Protein AF-A0AAU1HMH6-F1 (afdb_monomer_lite)

pLDDT: mean 83.82, std 12.4, range [31.94, 98.44]

Sequence (636 aa):
MGGTAGISDREFEVLKTDYEMAREDERTFATIQAAVAGIVVALLAALATVLTQTCQLNDRAKNCTEAPILFLASAPAIPFAALALLQLLGLVATVRSYYLRAVEAELRRAAAVPLRELTGAGISSPSYAALIAEASTMRRGRSRYRILSFLILFITLLVFSGLTAFVAVSLGGRTGVVMAVAYGWAFMLLVADVASATVGGRSTFLHLARQLAARQGTGLLGGSPPRGPRRRGLVSYLVLPRPEDWVKWLLVPLAFTIVVLARDLTPQWERLLLMVLLVEYLVYAARYQVNDIRGYAEDATHPEAAARMRLPHPADPAARRLVVVCSALVAALRLITALGIAAAAGVTRSLLAATAVIAVAGVLYEYLRAVEARPGGTQRAAAIGLWALVGTGYALRYAVGAHAAGLLVGDSLVWTGALYAYGLGTMFVLLTWVLEASAYCRAPHPLRWYASPALRAKPHLLLLLRYVRGVTLIPGPPPTGAPAGSCGEVPVLRGRCALGAPWNLAYWATVAAAAPLALRLAGLAPDSAAGTWVLAASAPAAALLPLAGGTTARTLLLAAGTVLPAFGVALSADPKAALFTALPFAVCGGLYTSFRQQSYRDLKHFLPDLAAAARQAAVRAFRVLVGRATWDDLTR

Radius of gyration: 30.96 Å; chains: 1; bounding box: 74×85×72 Å

Secondary structure (DSSP, 8-state):
-----PPPHHHHHHHHHHHHHHHHHHHHHHHHHHHHHHHHHHHHHHHHHHHHHBGGG-TT-SS-B---HHHHHHTTHHHHHHHHHHHHHHHHHHHHHHHHHHHHHHHHHH-SS-THHHHSSS-----HHHHHHHHH-TTTS-HHHHHHHHHHHHHHHHHHHHHHHHHHHHH-HHHHHHHHHHHHHHHHHHHHHHHHHHTSHHHHHHHHHHHHHHHHTS-TTS-PPPPPP-PPPHHHHHH-S-GGGHHHHTHHHHHHHHHHHHTTPPP-HHHHHHHHIIIIIIIIHHHHHHHHHHTHHHHHT-TTTTTTT-S---SSHHHHHHHHHHHHHHHHHHHHHHHHHHHHTT-HHHHHHHHHHHHHHHHHHHHHHHHHTS-STTHHHHHHHHHHHTTHHHHHHHHHHHHHTT--TT-HHHHHHHHHHHHHHHHHHHHHHHHHHHTTEEEEETTEEEE-HHHHT-HHHHTGGGGSTT-EEEESPPPTT---EEGGGS-TTSSPPPTT-HHHHHHHHHHHHHHHHHHHHTT--TTSHHHHHHHHHHHHHHHHGGG--SHHHHHHHHHHHHHHHHHHHHTTS-HHHHHHHHHHHHHHHHHHHHHTT--HHHHHHHHHHHHHHHHHHHHHHHHHHH-HHHHHHHT-

Foldseek 3Di:
DDDDPADDPVNLVVLVVVLVVLVVVLVVLVVVLVVLLVVLVVLLVVLVVLLCQECLNHVPDPHHDHDDLVCLLCSLVVSLVSLVVSLVSLLVNLLSLVVSVVSVVSNCVNDPDQCCVVPVPNDRPDRPSVVVCCCAACPRHDPVNNVVVCVSVVVSLCSSVVSQLSSLVSSDDPSSVVSCVPVVVSSVVSVVSVCCSRVVSVVVNVVVVVVVVLVVVAPPPHDRDPPDQDFDDLVNCLQPQFPLCVVVLVLLVVLLVLLCLLPVFDAPVVLSVLLSCLQVRQQVSLLLLVVCLVCVVLLVVALVSRLRNHQGDDPDPVVVVVSNVSSNVSSVVSNVVSCVSCVVVVNNVVSVVLSVLSVVLSVLLVVLLVQLLDDDDCVVVSLVVNLQSQLQSQLSSSLSSNVSSPDDCPDPLSVLNSQLSSLLRSLLVLLLLLLSQQQQWWPLDPAEIEGHPSSVSPVSSVVLCVQQPRHDYDYDDDPPPRPTDRSLQPLSLLFQTHCPRSSNVSQLSSLVSLLVNLCSSLVHDCPDPLNVQLVVQQNPLSNCLSVDGHLVSLVVSLCSNQVRSLVSCVVPHDNSSSNSSRVSSNVSSVSNSVSSRDGSVCSSCVVVVVVVVVVVVVVVVVCVVCDVVVVVVVVD

Structure (mmCIF, N/CA/C/O backbone):
data_AF-A0AAU1HMH6-F1
#
_entry.id   AF-A0AAU1HMH6-F1
#
loop_
_atom_site.group_PDB
_atom_site.id
_atom_site.type_symbol
_atom_site.label_atom_id
_atom_site.label_alt_id
_atom_site.label_comp_id
_atom_site.label_asym_id
_atom_site.label_entity_id
_atom_site.label_seq_id
_atom_site.pdbx_PDB_ins_code
_atom_site.Cartn_x
_atom_site.Cartn_y
_atom_site.Cartn_z
_atom_site.occupancy
_atom_site.B_iso_or_equiv
_atom_site.auth_seq_id
_atom_site.auth_comp_id
_atom_site.auth_asym_id
_atom_site.auth_atom_id
_atom_site.pdbx_PDB_model_num
ATOM 1 N N . MET A 1 1 ? 39.629 -37.962 -26.959 1.00 31.94 1 MET A N 1
ATOM 2 C CA . MET A 1 1 ? 40.413 -38.000 -25.707 1.00 31.94 1 MET A CA 1
ATOM 3 C C . MET A 1 1 ? 40.298 -36.629 -25.061 1.00 31.94 1 MET A C 1
ATOM 5 O O . MET A 1 1 ? 40.919 -35.692 -25.539 1.00 31.94 1 MET A O 1
ATOM 9 N N . GLY A 1 2 ? 39.378 -36.470 -24.106 1.00 32.78 2 GLY A N 1
ATOM 10 C CA . GLY A 1 2 ? 39.153 -35.195 -23.420 1.00 32.78 2 GLY A CA 1
ATOM 11 C C . GLY A 1 2 ? 40.131 -35.062 -22.262 1.00 32.78 2 GLY A C 1
ATOM 12 O O . GLY A 1 2 ? 40.113 -35.903 -21.368 1.00 32.78 2 GLY A O 1
ATOM 13 N N . GLY A 1 3 ? 40.994 -34.047 -22.303 1.00 33.28 3 GLY A N 1
ATOM 14 C CA . GLY A 1 3 ? 41.900 -33.733 -21.205 1.00 33.28 3 GLY A CA 1
ATOM 15 C C . GLY A 1 3 ? 41.102 -33.335 -19.969 1.00 33.28 3 GLY A C 1
ATOM 16 O O . GLY A 1 3 ? 40.445 -32.296 -19.954 1.00 33.28 3 GLY A O 1
ATOM 17 N N . THR A 1 4 ? 41.133 -34.173 -18.937 1.00 42.12 4 THR A N 1
ATOM 18 C CA . THR A 1 4 ? 40.746 -33.779 -17.585 1.00 42.12 4 THR A CA 1
ATOM 19 C C . THR A 1 4 ? 41.773 -32.762 -17.107 1.00 42.12 4 THR A C 1
ATOM 21 O O . THR A 1 4 ? 42.920 -33.126 -16.858 1.00 42.12 4 THR A O 1
ATOM 24 N N . ALA A 1 5 ? 41.386 -31.488 -17.032 1.00 47.56 5 ALA A N 1
ATOM 25 C CA . ALA A 1 5 ? 42.159 -30.487 -16.311 1.00 47.56 5 ALA A CA 1
ATOM 26 C C . ALA A 1 5 ? 42.318 -30.988 -14.867 1.00 47.56 5 ALA A C 1
ATOM 28 O O . ALA A 1 5 ? 41.330 -31.096 -14.141 1.00 47.56 5 ALA A O 1
ATOM 29 N N . GLY A 1 6 ? 43.532 -31.401 -14.501 1.00 57.28 6 GLY A N 1
ATOM 30 C CA . GLY A 1 6 ? 43.848 -31.786 -13.132 1.00 57.28 6 GLY A CA 1
ATOM 31 C C . GLY A 1 6 ? 43.643 -30.583 -12.219 1.00 57.28 6 GLY A C 1
ATOM 32 O O . GLY A 1 6 ? 44.080 -29.481 -12.548 1.00 57.28 6 GLY A O 1
ATOM 33 N N . ILE A 1 7 ? 42.938 -30.792 -11.111 1.00 62.88 7 ILE A N 1
ATOM 34 C CA . ILE A 1 7 ? 42.837 -29.816 -10.023 1.00 62.88 7 ILE A CA 1
ATOM 35 C C . ILE A 1 7 ? 44.262 -29.570 -9.506 1.00 62.88 7 ILE A C 1
ATOM 37 O O . ILE A 1 7 ? 45.022 -30.524 -9.348 1.00 62.88 7 ILE A O 1
ATOM 41 N N . SER A 1 8 ? 44.651 -28.311 -9.292 1.00 74.88 8 SER A N 1
ATOM 42 C CA . SER A 1 8 ? 45.996 -27.995 -8.791 1.00 74.88 8 SER A CA 1
ATOM 43 C C . SER A 1 8 ? 46.193 -28.521 -7.362 1.00 74.88 8 SER A C 1
ATOM 45 O O . SER A 1 8 ? 45.243 -28.544 -6.580 1.00 74.88 8 SER A O 1
ATOM 47 N N . ASP A 1 9 ? 47.422 -28.877 -6.971 1.00 75.56 9 ASP A N 1
ATOM 48 C CA . ASP A 1 9 ? 47.725 -29.368 -5.609 1.00 75.56 9 ASP A CA 1
ATOM 49 C C . ASP A 1 9 ? 47.231 -28.404 -4.514 1.00 75.56 9 ASP A C 1
ATOM 51 O O . ASP A 1 9 ? 46.757 -28.812 -3.454 1.00 75.56 9 ASP A O 1
ATOM 55 N N . ARG A 1 10 ? 47.261 -27.098 -4.804 1.00 76.19 10 ARG A N 1
ATOM 56 C CA . ARG A 1 10 ? 46.736 -26.053 -3.919 1.00 76.19 10 ARG A CA 1
ATOM 57 C C . ARG A 1 10 ? 45.215 -26.111 -3.776 1.00 76.19 10 ARG A C 1
ATOM 59 O O . ARG A 1 10 ? 44.705 -25.926 -2.677 1.00 76.19 10 ARG A O 1
ATOM 66 N N . GLU A 1 11 ? 44.485 -26.331 -4.864 1.00 74.38 11 GLU A N 1
ATOM 67 C CA . GLU A 1 11 ? 43.027 -26.494 -4.823 1.00 74.38 11 GLU A CA 1
ATOM 68 C C . GLU A 1 11 ? 42.632 -27.802 -4.129 1.00 74.38 11 GLU A C 1
ATOM 70 O O . GLU A 1 11 ? 41.639 -27.828 -3.403 1.00 74.38 11 GLU A O 1
ATOM 75 N N . PHE A 1 12 ? 43.425 -28.863 -4.297 1.00 79.81 12 PHE A N 1
ATOM 76 C CA . PHE A 1 12 ? 43.217 -30.130 -3.603 1.00 79.81 12 PHE A CA 1
ATOM 77 C C . PHE A 1 12 ? 43.347 -29.983 -2.082 1.00 79.81 12 PHE A C 1
ATOM 79 O O . PHE A 1 12 ? 42.443 -30.398 -1.356 1.00 79.81 12 PHE A O 1
ATOM 86 N N . GLU A 1 13 ? 44.412 -29.337 -1.594 1.00 81.69 13 GLU A N 1
ATOM 87 C CA . GLU A 1 13 ? 44.585 -29.089 -0.155 1.00 81.69 13 GLU A CA 1
ATOM 88 C C . GLU A 1 13 ? 43.487 -28.175 0.407 1.00 81.69 13 GLU A C 1
ATOM 90 O O . GLU A 1 13 ? 42.945 -28.459 1.473 1.00 81.69 13 GLU A O 1
ATOM 95 N N . VAL A 1 14 ? 43.060 -27.143 -0.332 1.00 80.88 14 VAL A N 1
ATOM 96 C CA . VAL A 1 14 ? 41.933 -26.287 0.087 1.00 80.88 14 VAL A CA 1
ATOM 97 C C . VAL A 1 14 ? 40.637 -27.092 0.224 1.00 80.88 14 VAL A C 1
ATOM 99 O O . VAL A 1 14 ? 39.939 -26.959 1.228 1.00 80.88 14 VAL A O 1
ATOM 102 N N . LEU A 1 15 ? 40.313 -27.946 -0.753 1.00 81.81 15 LEU A N 1
ATOM 103 C CA . LEU A 1 15 ? 39.120 -28.798 -0.698 1.00 81.81 15 LEU A CA 1
ATOM 104 C C . LEU A 1 15 ? 39.193 -29.823 0.437 1.00 81.81 15 LEU A C 1
ATOM 106 O O . LEU A 1 15 ? 38.171 -30.147 1.040 1.00 81.81 15 LEU A O 1
ATOM 110 N N . LYS A 1 16 ? 40.388 -30.340 0.732 1.00 84.81 16 LYS A N 1
ATOM 111 C CA . LYS A 1 16 ? 40.618 -31.291 1.819 1.00 84.81 16 LYS A CA 1
ATOM 112 C C . LYS A 1 16 ? 40.420 -30.630 3.181 1.00 84.81 16 LYS A C 1
ATOM 114 O O . LYS A 1 16 ? 39.660 -31.162 3.987 1.00 84.81 16 LYS A O 1
ATOM 119 N N . THR A 1 17 ? 41.026 -29.465 3.415 1.00 86.31 17 THR A N 1
ATOM 120 C CA . THR A 1 17 ? 40.834 -28.700 4.658 1.00 86.31 17 THR A CA 1
ATOM 121 C C . THR A 1 17 ? 39.369 -28.314 4.851 1.00 86.31 17 THR A C 1
ATOM 123 O O . THR A 1 17 ? 38.820 -28.506 5.933 1.00 86.31 17 THR A O 1
ATOM 126 N N . ASP A 1 18 ? 38.698 -27.835 3.802 1.00 83.75 18 ASP A N 1
ATOM 127 C CA . ASP A 1 18 ? 37.279 -27.478 3.880 1.00 83.75 18 ASP A CA 1
ATOM 128 C C . ASP A 1 18 ? 36.387 -28.699 4.169 1.00 83.75 18 ASP A C 1
ATOM 130 O O . ASP A 1 18 ? 35.463 -28.625 4.979 1.00 83.75 18 ASP A O 1
ATOM 134 N N . TYR A 1 19 ? 36.698 -29.860 3.584 1.00 86.06 19 TYR A N 1
ATOM 135 C CA . TYR A 1 19 ? 36.008 -31.114 3.889 1.00 86.06 19 TYR A CA 1
ATOM 136 C C . TYR A 1 19 ? 36.206 -31.563 5.346 1.00 86.06 19 TYR A C 1
ATOM 138 O O . TYR A 1 19 ? 35.247 -32.001 5.987 1.00 86.06 19 TYR A O 1
ATOM 146 N N . GLU A 1 20 ? 37.427 -31.454 5.878 1.00 85.06 20 GLU A N 1
ATOM 147 C CA . GLU A 1 20 ? 37.746 -31.775 7.275 1.00 85.06 20 GLU A CA 1
ATOM 148 C C . GLU A 1 20 ? 36.960 -30.878 8.241 1.00 85.06 20 GLU A C 1
ATOM 150 O O . GLU A 1 20 ? 36.244 -31.394 9.106 1.00 85.06 20 GLU A O 1
ATOM 155 N N . MET A 1 21 ? 36.989 -29.559 8.021 1.00 83.50 21 MET A N 1
ATOM 156 C CA . MET A 1 21 ? 36.229 -28.586 8.814 1.00 83.50 21 MET A CA 1
ATOM 157 C C . MET A 1 21 ? 34.717 -28.830 8.724 1.00 83.50 21 MET A C 1
ATOM 159 O O . MET A 1 21 ? 34.017 -28.882 9.737 1.00 83.50 21 MET A O 1
ATOM 163 N N . ALA A 1 22 ? 34.193 -29.054 7.516 1.00 82.56 22 ALA A N 1
ATOM 164 C CA . ALA A 1 22 ? 32.765 -29.269 7.307 1.00 82.56 22 ALA A CA 1
ATOM 165 C C . ALA A 1 22 ? 32.240 -30.540 7.999 1.00 82.56 22 ALA A C 1
ATOM 167 O O . ALA A 1 22 ? 31.060 -30.580 8.377 1.00 82.56 22 ALA A O 1
ATOM 168 N N . ARG A 1 23 ? 33.098 -31.557 8.168 1.00 82.75 23 ARG A N 1
ATOM 169 C CA . ARG A 1 23 ? 32.803 -32.812 8.872 1.00 82.75 23 ARG A CA 1
ATOM 170 C C . ARG A 1 23 ? 32.902 -32.674 10.391 1.00 82.75 23 ARG A C 1
ATOM 172 O O . ARG A 1 23 ? 32.113 -33.299 11.101 1.00 82.75 23 ARG A O 1
ATOM 179 N N . GLU A 1 24 ? 33.847 -31.888 10.898 1.00 82.12 24 GLU A N 1
ATOM 180 C CA . GLU A 1 24 ? 33.933 -31.581 12.330 1.00 82.12 24 GLU A CA 1
ATOM 181 C C . GLU A 1 24 ? 32.674 -30.844 12.800 1.00 82.12 24 GLU A C 1
ATOM 183 O O . GLU A 1 24 ? 31.982 -31.297 13.716 1.00 82.12 24 GLU A O 1
ATOM 188 N N . ASP A 1 25 ? 32.287 -29.807 12.065 1.00 81.12 25 ASP A N 1
ATOM 189 C CA . ASP A 1 25 ? 31.031 -29.096 12.266 1.00 81.12 25 ASP A CA 1
ATOM 190 C C . ASP A 1 25 ? 29.796 -30.012 12.210 1.00 81.12 25 ASP A C 1
ATOM 192 O O . ASP A 1 25 ? 28.823 -29.774 12.923 1.00 81.12 25 ASP A O 1
ATOM 196 N N . GLU A 1 26 ? 29.782 -31.038 11.346 1.00 81.81 26 GLU A N 1
ATOM 197 C CA . GLU A 1 26 ? 28.640 -31.954 11.203 1.00 81.81 26 GLU A CA 1
ATOM 198 C C . GLU A 1 26 ? 28.344 -32.691 12.517 1.00 81.81 26 GLU A C 1
ATOM 200 O O . GLU A 1 26 ? 27.178 -32.876 12.874 1.00 81.81 26 GLU A O 1
ATOM 205 N N . ARG A 1 27 ? 29.383 -33.055 13.281 1.00 75.88 27 ARG A N 1
ATOM 206 C CA . ARG A 1 27 ? 29.225 -33.702 14.594 1.00 75.88 27 ARG A CA 1
ATOM 207 C C . ARG A 1 27 ? 28.584 -32.758 15.608 1.00 75.88 27 ARG A C 1
ATOM 209 O O . ARG A 1 27 ? 27.644 -33.142 16.310 1.00 75.88 27 ARG A O 1
ATOM 216 N N . THR A 1 28 ? 29.057 -31.517 15.654 1.00 76.50 28 THR A N 1
ATOM 217 C CA . THR A 1 28 ? 28.489 -30.470 16.514 1.00 76.50 28 THR A CA 1
ATOM 218 C C . THR A 1 28 ? 27.044 -30.179 16.117 1.00 76.50 28 THR A C 1
ATOM 220 O O . THR A 1 28 ? 26.150 -30.116 16.962 1.00 76.50 28 THR A O 1
ATOM 223 N N . PHE A 1 29 ? 26.784 -30.099 14.814 1.00 80.06 29 PHE A N 1
ATOM 224 C CA . PHE A 1 29 ? 25.468 -29.827 14.259 1.00 80.06 29 PHE A CA 1
ATOM 225 C C . PHE A 1 29 ? 24.450 -30.928 14.588 1.00 80.06 29 PHE A C 1
ATOM 227 O O . PHE A 1 29 ? 23.325 -30.625 14.990 1.00 80.06 29 PHE A O 1
ATOM 234 N N . ALA A 1 30 ? 24.838 -32.201 14.475 1.00 77.81 30 ALA A N 1
ATOM 235 C CA . ALA A 1 30 ? 23.980 -33.330 14.830 1.00 77.81 30 ALA A CA 1
ATOM 236 C C . ALA A 1 30 ? 23.586 -33.307 16.318 1.00 77.81 30 ALA A C 1
ATOM 238 O O . ALA A 1 30 ? 22.422 -33.538 16.653 1.00 77.81 30 ALA A O 1
ATOM 239 N N . THR A 1 31 ? 24.527 -32.960 17.203 1.00 77.25 31 THR A N 1
ATOM 240 C CA . THR A 1 31 ? 24.269 -32.805 18.645 1.00 77.25 31 THR A CA 1
ATOM 241 C C . THR A 1 31 ? 23.267 -31.682 18.919 1.00 77.25 31 THR A C 1
ATOM 243 O O . THR A 1 31 ? 22.312 -31.879 19.670 1.00 77.25 31 THR A O 1
ATOM 246 N N . ILE A 1 32 ? 23.421 -30.528 18.259 1.00 79.19 32 ILE A N 1
ATOM 247 C CA . ILE A 1 32 ? 22.476 -29.405 18.371 1.00 79.19 32 ILE A CA 1
ATOM 248 C C . ILE A 1 32 ? 21.083 -29.826 17.892 1.00 79.19 32 ILE A C 1
ATOM 250 O O . ILE A 1 32 ? 20.088 -29.558 18.563 1.00 79.19 32 ILE A O 1
ATOM 254 N N . GLN A 1 33 ? 20.993 -30.521 16.757 1.00 81.94 33 GLN A N 1
ATOM 255 C CA . GLN A 1 33 ? 19.715 -30.981 16.218 1.00 81.94 33 GLN A CA 1
ATOM 256 C C . GLN A 1 33 ? 19.010 -31.963 17.169 1.00 81.94 33 GLN A C 1
ATOM 258 O O . GLN A 1 33 ? 17.801 -31.847 17.378 1.00 81.94 33 GLN A O 1
ATOM 263 N N . ALA A 1 34 ? 19.753 -32.892 17.779 1.00 81.25 34 ALA A N 1
ATOM 264 C CA . ALA A 1 34 ? 19.220 -33.815 18.780 1.00 81.25 34 ALA A CA 1
ATOM 265 C C . ALA A 1 34 ? 18.745 -33.083 20.048 1.00 81.25 34 ALA A C 1
ATOM 267 O O . ALA A 1 34 ? 17.654 -33.366 20.545 1.00 81.25 34 ALA A O 1
ATOM 268 N N . ALA A 1 35 ? 19.511 -32.099 20.530 1.00 78.75 35 ALA A N 1
ATOM 269 C CA . ALA A 1 35 ? 19.134 -31.283 21.683 1.00 78.75 35 ALA A CA 1
ATOM 270 C C . ALA A 1 35 ? 17.839 -30.494 21.425 1.00 78.75 35 ALA A C 1
ATOM 272 O O . ALA A 1 35 ? 16.920 -30.524 22.243 1.00 78.75 35 ALA A O 1
ATOM 273 N N . VAL A 1 36 ? 17.720 -29.848 20.260 1.00 83.62 36 VAL A N 1
ATOM 274 C CA . VAL A 1 36 ? 16.508 -29.105 19.877 1.00 83.62 36 VAL A CA 1
ATOM 275 C C . VAL A 1 36 ? 15.307 -30.040 19.722 1.00 83.62 36 VAL A C 1
ATOM 277 O O . VAL A 1 36 ? 14.213 -29.696 20.165 1.00 83.62 36 VAL A O 1
ATOM 280 N N . ALA A 1 37 ? 15.489 -31.238 19.160 1.00 85.00 37 ALA A N 1
ATOM 281 C CA . ALA A 1 37 ? 14.424 -32.239 19.108 1.00 85.00 37 ALA A CA 1
ATOM 282 C C . ALA A 1 37 ? 13.951 -32.649 20.517 1.00 85.00 37 ALA A C 1
ATOM 284 O O . ALA A 1 37 ? 12.747 -32.739 20.754 1.00 85.00 37 ALA A O 1
ATOM 285 N N . GLY A 1 38 ? 14.876 -32.817 21.470 1.00 85.62 38 GLY A N 1
ATOM 286 C CA . GLY A 1 38 ? 14.547 -33.056 22.879 1.00 85.62 38 GLY A CA 1
ATOM 287 C C . GLY A 1 38 ? 13.752 -31.907 23.511 1.00 85.62 38 GLY A C 1
ATOM 288 O O . GLY A 1 38 ? 12.746 -32.149 24.177 1.00 85.62 38 GLY A O 1
ATOM 289 N N . ILE A 1 39 ? 14.138 -30.656 23.233 1.00 89.44 39 ILE A N 1
ATOM 290 C CA . ILE A 1 39 ? 13.411 -29.457 23.681 1.00 89.44 39 ILE A CA 1
ATOM 291 C C . ILE A 1 39 ? 11.985 -29.438 23.119 1.00 89.44 39 ILE A C 1
ATOM 293 O O . ILE A 1 39 ? 11.045 -29.168 23.860 1.00 89.44 39 ILE A O 1
ATOM 297 N N . VAL A 1 40 ? 11.798 -29.759 21.835 1.00 88.69 40 VAL A N 1
ATOM 298 C CA . VAL A 1 40 ? 10.463 -29.837 21.218 1.00 88.69 40 VAL A CA 1
ATOM 299 C C . VAL A 1 40 ? 9.581 -30.842 21.957 1.00 88.69 40 VAL A C 1
ATOM 301 O O . VAL A 1 40 ? 8.453 -30.510 22.312 1.00 88.69 40 VAL A O 1
ATOM 304 N N . VAL A 1 41 ? 10.090 -32.046 22.232 1.00 89.75 41 VAL A N 1
ATOM 305 C CA . VAL A 1 41 ? 9.335 -33.076 22.964 1.00 89.75 41 VAL A CA 1
ATOM 306 C C . VAL A 1 41 ? 8.974 -32.595 24.372 1.00 89.75 41 VAL A C 1
ATOM 308 O O . VAL A 1 41 ? 7.819 -32.719 24.779 1.00 89.75 41 VAL A O 1
ATOM 311 N N . ALA A 1 42 ? 9.920 -31.984 25.090 1.00 90.44 42 ALA A N 1
ATOM 312 C CA . ALA A 1 42 ? 9.679 -31.438 26.423 1.00 90.44 42 ALA A CA 1
ATOM 313 C C . ALA A 1 42 ? 8.630 -30.313 26.416 1.00 90.44 42 ALA A C 1
ATOM 315 O O . ALA A 1 42 ? 7.756 -30.283 27.278 1.00 90.44 42 ALA A O 1
ATOM 316 N N . LEU A 1 43 ? 8.666 -29.419 25.424 1.00 92.88 43 LEU A N 1
ATOM 317 C CA . LEU A 1 43 ? 7.693 -28.335 25.277 1.00 92.88 43 LEU A CA 1
ATOM 318 C C . LEU A 1 43 ? 6.299 -28.847 24.907 1.00 92.88 43 LEU A C 1
ATOM 320 O O . LEU A 1 43 ? 5.311 -28.307 25.395 1.00 92.88 43 LEU A O 1
ATOM 324 N N . LEU A 1 44 ? 6.199 -29.886 24.075 1.00 91.06 44 LEU A N 1
ATOM 325 C CA . LEU A 1 44 ? 4.918 -30.528 23.769 1.00 91.06 44 LEU A CA 1
ATOM 326 C C . LEU A 1 44 ? 4.333 -31.223 25.004 1.00 91.06 44 LEU A C 1
ATOM 328 O O . LEU A 1 44 ? 3.133 -31.112 25.249 1.00 91.06 44 LEU A O 1
ATOM 332 N N . ALA A 1 45 ? 5.173 -31.879 25.809 1.00 90.88 45 ALA A N 1
ATOM 333 C CA . ALA A 1 45 ? 4.760 -32.457 27.084 1.00 90.88 45 ALA A CA 1
ATOM 334 C C . ALA A 1 45 ? 4.322 -31.372 28.082 1.00 90.88 45 ALA A C 1
ATOM 336 O O . ALA A 1 45 ? 3.262 -31.495 28.687 1.00 90.88 45 ALA A O 1
ATOM 337 N N . ALA A 1 46 ? 5.079 -30.278 28.203 1.00 89.62 46 ALA A N 1
ATOM 338 C CA . ALA A 1 46 ? 4.720 -29.142 29.049 1.00 89.62 46 ALA A CA 1
ATOM 339 C C . ALA A 1 46 ? 3.400 -28.498 28.606 1.00 89.62 46 ALA A C 1
ATOM 341 O O . ALA A 1 46 ? 2.553 -28.202 29.447 1.00 89.62 46 ALA A O 1
ATOM 342 N N . LEU A 1 47 ? 3.193 -28.340 27.293 1.00 91.44 47 LEU A N 1
ATOM 343 C CA . LEU A 1 47 ? 1.926 -27.869 26.746 1.00 91.44 47 LEU A CA 1
ATOM 344 C C . LEU A 1 47 ? 0.795 -28.812 27.162 1.00 91.44 47 LEU A C 1
ATOM 346 O O . LEU A 1 47 ? -0.177 -28.340 27.734 1.00 91.44 47 LEU A O 1
ATOM 350 N N . ALA A 1 48 ? 0.940 -30.124 26.958 1.00 89.25 48 ALA A N 1
ATOM 351 C CA . ALA A 1 48 ? -0.059 -31.105 27.382 1.00 89.25 48 ALA A CA 1
ATOM 352 C C . ALA A 1 48 ? -0.369 -31.017 28.890 1.00 89.25 48 ALA A C 1
ATOM 354 O O . ALA A 1 48 ? -1.540 -31.020 29.266 1.00 89.25 48 ALA A O 1
ATOM 355 N N . THR A 1 49 ? 0.645 -30.847 29.745 1.00 87.44 49 THR A N 1
ATOM 356 C CA . THR A 1 49 ? 0.458 -30.635 31.190 1.00 87.44 49 THR A CA 1
ATOM 357 C C . THR A 1 49 ? -0.376 -29.387 31.474 1.00 87.44 49 THR A C 1
ATOM 359 O O . THR A 1 49 ? -1.349 -29.474 32.224 1.00 87.44 49 THR A O 1
ATOM 362 N N . VAL A 1 50 ? -0.064 -28.253 30.833 1.00 86.19 50 VAL A N 1
ATOM 363 C CA . VAL A 1 50 ? -0.866 -27.021 30.947 1.00 86.19 50 VAL A CA 1
ATOM 364 C C . VAL A 1 50 ? -2.320 -27.309 30.568 1.00 86.19 50 VAL A C 1
ATOM 366 O O . VAL A 1 50 ? -3.215 -27.000 31.352 1.00 86.19 50 VAL A O 1
ATOM 369 N N . LEU A 1 51 ? -2.576 -27.992 29.445 1.00 84.44 51 LEU A N 1
ATOM 370 C CA . LEU A 1 51 ? -3.946 -28.330 29.025 1.00 84.44 51 LEU A CA 1
ATOM 371 C C . LEU A 1 51 ? -4.706 -29.138 30.081 1.00 84.44 51 LEU A C 1
ATOM 373 O O . LEU A 1 51 ? -5.888 -28.894 30.299 1.00 84.44 51 LEU A O 1
ATOM 377 N N . THR A 1 52 ? -4.038 -30.078 30.753 1.00 85.12 52 THR A N 1
ATOM 378 C CA . THR A 1 52 ? -4.685 -30.919 31.773 1.00 85.12 52 THR A CA 1
ATOM 379 C C . THR A 1 52 ? -4.972 -30.194 33.088 1.00 85.12 52 THR A C 1
ATOM 381 O O . THR A 1 52 ? -5.901 -30.595 33.790 1.00 85.12 52 THR A O 1
ATOM 384 N N . GLN A 1 53 ? -4.212 -29.141 33.413 1.00 86.38 53 GLN A N 1
ATOM 385 C CA . GLN A 1 53 ? -4.306 -28.408 34.682 1.00 86.38 53 GLN A CA 1
ATOM 386 C C . GLN A 1 53 ? -5.113 -27.104 34.601 1.00 86.38 53 GLN A C 1
ATOM 388 O O . GLN A 1 53 ? -5.382 -26.500 35.640 1.00 86.38 53 GLN A O 1
ATOM 393 N N . THR A 1 54 ? -5.521 -26.660 33.406 1.00 88.31 54 THR A N 1
ATOM 394 C CA . THR A 1 54 ? -6.264 -25.397 33.263 1.00 88.31 54 THR A CA 1
ATOM 395 C C . THR A 1 54 ? -7.776 -25.614 33.271 1.00 88.31 54 THR A C 1
ATOM 397 O O . THR A 1 54 ? -8.279 -26.439 32.507 1.00 88.31 54 THR A O 1
ATOM 400 N N . CYS A 1 55 ? -8.515 -24.837 34.071 1.00 83.25 55 CYS A N 1
ATOM 401 C CA . CYS A 1 55 ? -9.968 -25.012 34.210 1.00 83.25 55 CYS A CA 1
ATOM 402 C C . CYS A 1 55 ? -10.712 -24.805 32.887 1.00 83.25 55 CYS A C 1
ATOM 404 O O . CYS A 1 55 ? -11.569 -25.606 32.544 1.00 83.25 55 CYS A O 1
ATOM 406 N N . GLN A 1 56 ? -10.324 -23.797 32.097 1.00 82.12 56 GLN A N 1
ATOM 407 C CA . GLN A 1 56 ? -10.975 -23.459 30.823 1.00 82.12 56 GLN A CA 1
ATOM 408 C C . GLN A 1 56 ? -10.827 -24.533 29.728 1.00 82.12 56 GLN A C 1
ATOM 410 O O . GLN A 1 56 ? -11.425 -24.411 28.663 1.00 82.12 56 GLN A O 1
ATOM 415 N N . LEU A 1 57 ? -9.971 -25.538 29.939 1.00 80.38 57 LEU A N 1
ATOM 416 C CA . LEU A 1 57 ? -9.648 -26.570 28.952 1.00 80.38 57 LEU A CA 1
ATOM 417 C C . LEU A 1 57 ? -9.982 -27.986 29.444 1.00 80.38 57 LEU A C 1
ATOM 419 O O . LEU A 1 57 ? -9.963 -28.922 28.643 1.00 80.38 57 LEU A O 1
ATOM 423 N N . ASN A 1 58 ? -10.283 -28.152 30.736 1.00 79.44 58 ASN A N 1
ATOM 424 C CA . ASN A 1 58 ? -10.591 -29.437 31.352 1.00 79.44 58 ASN A CA 1
ATOM 425 C C . ASN A 1 58 ? -11.590 -29.278 32.514 1.00 79.44 58 ASN A C 1
ATOM 427 O O . ASN A 1 58 ? -11.220 -29.362 33.686 1.00 79.44 58 ASN A O 1
ATOM 431 N N . ASP A 1 59 ? -12.874 -29.138 32.174 1.00 68.75 59 ASP A N 1
ATOM 432 C CA . ASP A 1 59 ? -13.988 -28.934 33.121 1.00 68.75 59 ASP A CA 1
ATOM 433 C C . ASP A 1 59 ? -14.158 -30.058 34.167 1.00 68.75 59 ASP A C 1
ATOM 435 O O . ASP A 1 59 ? -14.931 -29.932 35.115 1.00 68.75 59 ASP A O 1
ATOM 439 N N . ARG A 1 60 ? -13.465 -31.193 34.003 1.00 71.25 60 ARG A N 1
ATOM 440 C CA . ARG A 1 60 ? -13.551 -32.359 34.900 1.00 71.25 60 ARG A CA 1
ATOM 441 C C . ARG A 1 60 ? -12.465 -32.391 35.977 1.00 71.25 60 ARG A C 1
ATOM 443 O O . ARG A 1 60 ? -12.521 -33.250 36.861 1.00 71.25 60 ARG A O 1
ATOM 450 N N . ALA A 1 61 ? -11.467 -31.511 35.916 1.00 74.31 61 ALA A N 1
ATOM 451 C CA . ALA A 1 61 ? -10.386 -31.481 36.894 1.00 74.31 61 ALA A CA 1
ATOM 452 C C . ALA A 1 61 ? -10.841 -30.792 38.191 1.00 74.31 61 ALA A C 1
ATOM 454 O O . ALA A 1 61 ? -11.173 -29.614 38.195 1.00 74.31 61 ALA A O 1
ATOM 455 N N . LYS A 1 62 ? -10.819 -31.518 39.318 1.00 70.12 62 LYS A N 1
ATOM 456 C CA . LYS A 1 62 ? -11.231 -30.980 40.631 1.00 70.12 62 LYS A CA 1
ATOM 457 C C . LYS A 1 62 ? -10.261 -29.936 41.217 1.00 70.12 62 LYS A C 1
ATOM 459 O O . LYS A 1 62 ? -10.685 -29.145 42.046 1.00 70.12 62 LYS A O 1
ATOM 464 N N . ASN A 1 63 ? -8.999 -29.921 40.769 1.00 77.19 63 ASN A N 1
ATOM 465 C CA . ASN A 1 63 ? -7.942 -28.996 41.203 1.00 77.19 63 ASN A CA 1
ATOM 466 C C . ASN A 1 63 ? -7.278 -28.354 39.972 1.00 77.19 63 ASN A C 1
ATOM 468 O O . ASN A 1 63 ? -6.183 -28.757 39.579 1.00 77.19 63 ASN A O 1
ATOM 472 N N . CYS A 1 64 ? -7.960 -27.415 39.323 1.00 83.38 64 CYS A N 1
ATOM 473 C CA . CYS A 1 64 ? -7.453 -26.708 38.147 1.00 83.38 64 CYS A CA 1
ATOM 474 C C . CYS A 1 64 ? -7.135 -25.240 38.469 1.00 83.38 64 CYS A C 1
ATOM 476 O O . CYS A 1 64 ? -7.621 -24.685 39.453 1.00 83.38 64 CYS A O 1
ATOM 478 N N . THR A 1 65 ? -6.291 -24.610 37.654 1.00 85.75 65 THR A N 1
ATOM 479 C CA . THR A 1 65 ? -5.949 -23.184 37.768 1.00 85.75 65 THR A CA 1
ATOM 480 C C . THR A 1 65 ? -6.587 -22.412 36.620 1.00 85.75 65 THR A C 1
ATOM 482 O O . THR A 1 65 ? -6.596 -22.885 35.484 1.00 85.75 65 THR A O 1
ATOM 485 N N . GLU A 1 66 ? -7.124 -21.226 36.890 1.00 86.19 66 GLU A N 1
ATOM 486 C CA . GLU A 1 66 ? -7.592 -20.336 35.830 1.00 86.19 66 GLU A CA 1
ATOM 487 C C . GLU A 1 66 ? -6.412 -19.620 35.168 1.00 86.19 66 GLU A C 1
ATOM 489 O O . GLU A 1 66 ? -5.532 -19.094 35.850 1.00 86.19 66 GLU A O 1
ATOM 494 N N . ALA A 1 67 ? -6.405 -19.564 33.835 1.00 84.56 67 ALA A N 1
ATOM 495 C CA . ALA A 1 67 ? -5.403 -18.818 33.083 1.00 84.56 67 ALA A CA 1
ATOM 496 C C . ALA A 1 67 ? -6.053 -17.803 32.127 1.00 84.56 67 ALA A C 1
ATOM 498 O O . ALA A 1 67 ? -7.127 -18.065 31.577 1.00 84.56 67 ALA A O 1
ATOM 499 N N . PRO A 1 68 ? -5.399 -16.656 31.861 1.00 86.88 68 PRO A N 1
ATOM 500 C CA . PRO A 1 68 ? -5.882 -15.700 30.873 1.00 86.88 68 PRO A CA 1
ATOM 501 C C . PRO A 1 68 ? -6.044 -16.339 29.484 1.00 86.88 68 PRO A C 1
ATOM 503 O O . PRO A 1 68 ? -5.140 -17.011 28.988 1.00 86.88 68 PRO A O 1
ATOM 506 N N . ILE A 1 69 ? -7.156 -16.058 28.797 1.00 81.88 69 ILE A N 1
ATOM 507 C CA . ILE A 1 69 ? -7.468 -16.636 27.473 1.00 81.88 69 ILE A CA 1
ATOM 508 C C . ILE A 1 69 ? -6.350 -16.369 26.452 1.00 81.88 69 ILE A C 1
ATOM 510 O O . ILE A 1 69 ? -5.998 -17.247 25.667 1.00 81.88 69 ILE A O 1
ATOM 514 N N . LEU A 1 70 ? -5.753 -15.173 26.478 1.00 80.94 70 LEU A N 1
ATOM 515 C CA . LEU A 1 70 ? -4.661 -14.814 25.570 1.00 80.94 70 LEU A CA 1
ATOM 516 C C . LEU A 1 70 ? -3.393 -15.648 25.819 1.00 80.94 70 LEU A C 1
ATOM 518 O O . LEU A 1 70 ? -2.683 -15.988 24.873 1.00 80.94 70 LEU A O 1
ATOM 522 N N . PHE A 1 71 ? -3.123 -16.008 27.076 1.00 87.00 71 PHE A N 1
ATOM 523 C CA . PHE A 1 71 ? -2.017 -16.893 27.434 1.00 87.00 71 PHE A CA 1
ATOM 524 C C . PHE A 1 71 ? -2.246 -18.298 26.864 1.00 87.00 71 PHE A C 1
ATOM 526 O O . PHE A 1 71 ? -1.379 -18.836 26.182 1.00 87.00 71 PHE A O 1
ATOM 533 N N . LEU A 1 72 ? -3.452 -18.849 27.030 1.00 87.00 72 LEU A N 1
ATOM 534 C CA . LEU A 1 72 ? -3.801 -20.165 26.483 1.00 87.00 72 LEU A CA 1
ATOM 535 C C . LEU A 1 72 ? -3.762 -20.183 24.951 1.00 87.00 72 LEU A C 1
ATOM 537 O O . LEU A 1 72 ? -3.235 -21.119 24.354 1.00 87.00 72 LEU A O 1
ATOM 541 N N . ALA A 1 73 ? -4.233 -19.112 24.310 1.00 85.44 73 ALA A N 1
ATOM 542 C CA . ALA A 1 73 ? -4.193 -18.976 22.857 1.00 85.44 73 ALA A CA 1
ATOM 543 C C . ALA A 1 73 ? -2.765 -18.839 22.291 1.00 85.44 73 ALA A C 1
ATOM 545 O O . ALA A 1 73 ? -2.502 -19.217 21.145 1.00 85.44 73 ALA A O 1
ATOM 546 N N . SER A 1 74 ? -1.828 -18.303 23.078 1.00 85.94 74 SER A N 1
ATOM 547 C CA . SER A 1 74 ? -0.424 -18.137 22.677 1.00 85.94 74 SER A CA 1
ATOM 548 C C . SER A 1 74 ? 0.485 -19.291 23.107 1.00 85.94 74 SER A C 1
ATOM 550 O O . SER A 1 74 ? 1.568 -19.431 22.546 1.00 85.94 74 SER A O 1
ATOM 552 N N . ALA A 1 75 ? 0.051 -20.164 24.021 1.00 90.12 75 ALA A N 1
ATOM 553 C CA . ALA A 1 75 ? 0.850 -21.287 24.516 1.00 90.12 75 ALA A CA 1
ATOM 554 C C . ALA A 1 75 ? 1.414 -22.209 23.405 1.00 90.12 75 ALA A C 1
ATOM 556 O O . ALA A 1 75 ? 2.592 -22.567 23.491 1.00 90.12 75 ALA A O 1
ATOM 557 N N . PRO A 1 76 ? 0.678 -22.534 22.317 1.00 93.12 76 PRO A N 1
ATOM 558 C CA . PRO A 1 76 ? 1.226 -23.321 21.207 1.00 93.12 76 PRO A CA 1
ATOM 559 C C . PRO A 1 76 ? 2.347 -22.627 20.414 1.00 93.12 76 PRO A C 1
ATOM 561 O O . PRO A 1 76 ? 3.106 -23.300 19.716 1.00 93.12 76 PRO A O 1
ATOM 564 N N . ALA A 1 77 ? 2.508 -21.303 20.521 1.00 88.44 77 ALA A N 1
ATOM 565 C CA . ALA A 1 77 ? 3.554 -20.572 19.803 1.00 88.44 77 ALA A CA 1
ATOM 566 C C . ALA A 1 77 ? 4.971 -20.975 20.241 1.00 88.44 77 ALA A C 1
ATOM 568 O O . ALA A 1 77 ? 5.888 -20.959 19.422 1.00 88.44 77 ALA A O 1
ATOM 569 N N . ILE A 1 78 ? 5.153 -21.371 21.504 1.00 88.38 78 ILE A N 1
ATOM 570 C CA . ILE A 1 78 ? 6.456 -21.767 22.056 1.00 88.38 78 ILE A CA 1
ATOM 571 C C . ILE A 1 78 ? 6.956 -23.084 21.428 1.00 88.38 78 ILE A C 1
ATOM 573 O O . ILE A 1 78 ? 8.030 -23.070 20.817 1.00 88.38 78 ILE A O 1
ATOM 577 N N . PRO A 1 79 ? 6.213 -24.214 21.489 1.00 91.25 79 PRO A N 1
ATOM 578 C CA . PRO A 1 79 ? 6.619 -25.430 20.787 1.00 91.25 79 PRO A CA 1
ATOM 579 C C . PRO A 1 79 ? 6.661 -25.228 19.269 1.00 91.25 79 PRO A C 1
ATOM 581 O O . PRO A 1 79 ? 7.527 -25.802 18.613 1.00 91.25 79 PRO A O 1
ATOM 584 N N . PHE A 1 80 ? 5.802 -24.369 18.703 1.00 89.69 80 PHE A N 1
ATOM 585 C CA . PHE A 1 80 ? 5.875 -24.025 17.283 1.00 89.69 80 PHE A CA 1
ATOM 586 C C . PHE A 1 80 ? 7.207 -23.358 16.908 1.00 89.69 80 PHE A C 1
ATOM 588 O O . PHE A 1 80 ? 7.821 -23.736 15.913 1.00 89.69 80 PHE A O 1
ATOM 595 N N . ALA A 1 81 ? 7.691 -22.399 17.702 1.00 85.12 81 ALA A N 1
ATOM 596 C CA . ALA A 1 81 ? 8.975 -21.745 17.462 1.00 85.12 81 ALA A CA 1
ATOM 597 C C . ALA A 1 81 ? 10.141 -22.747 17.510 1.00 85.12 81 ALA A C 1
ATOM 599 O O . ALA A 1 81 ? 11.026 -22.708 16.653 1.00 85.12 81 ALA A O 1
ATOM 600 N N . ALA A 1 82 ? 10.111 -23.688 18.459 1.00 88.69 82 ALA A N 1
ATOM 601 C CA . ALA A 1 82 ? 11.102 -24.759 18.547 1.00 88.69 82 ALA A CA 1
ATOM 602 C C . ALA A 1 82 ? 11.034 -25.714 17.338 1.00 88.69 82 ALA A C 1
ATOM 604 O O . ALA A 1 82 ? 12.072 -26.085 16.791 1.00 88.69 82 ALA A O 1
ATOM 605 N N . LEU A 1 83 ? 9.830 -26.054 16.862 1.00 89.25 83 LEU A N 1
ATOM 606 C CA . LEU A 1 83 ? 9.629 -26.837 15.636 1.00 89.25 83 LEU A CA 1
ATOM 607 C C . LEU A 1 83 ? 10.142 -26.107 14.390 1.00 89.25 83 LEU A C 1
ATOM 609 O O . LEU A 1 83 ? 10.793 -26.718 13.545 1.00 89.25 83 LEU A O 1
ATOM 613 N N . ALA A 1 84 ? 9.893 -24.802 14.280 1.00 87.06 84 ALA A N 1
ATOM 614 C CA . ALA A 1 84 ? 10.397 -23.981 13.184 1.00 87.06 84 ALA A CA 1
ATOM 615 C C . ALA A 1 84 ? 11.934 -23.906 13.194 1.00 87.06 84 ALA A C 1
ATOM 617 O O . ALA A 1 84 ? 12.563 -24.022 12.141 1.00 87.06 84 ALA A O 1
ATOM 618 N N . LEU A 1 85 ? 12.550 -23.782 14.376 1.00 86.81 85 LEU A N 1
ATOM 619 C CA . LEU A 1 85 ? 14.004 -23.840 14.529 1.00 86.81 85 LEU A CA 1
ATOM 620 C C . LEU A 1 85 ? 14.557 -25.214 14.131 1.00 86.81 85 LEU A C 1
ATOM 622 O O . LEU A 1 85 ? 15.509 -25.286 13.356 1.00 86.81 85 LEU A O 1
ATOM 626 N N . LEU A 1 86 ? 13.941 -26.302 14.604 1.00 88.06 86 LEU A N 1
ATOM 627 C CA . LEU A 1 86 ? 14.318 -27.665 14.221 1.00 88.06 86 LEU A CA 1
ATOM 628 C C . LEU A 1 86 ? 14.235 -27.857 12.701 1.00 88.06 86 LEU A C 1
ATOM 630 O O . LEU A 1 86 ? 15.112 -28.479 12.101 1.00 88.06 86 LEU A O 1
ATOM 634 N N . GLN A 1 87 ? 13.215 -27.277 12.068 1.00 87.81 87 GLN A N 1
ATOM 635 C CA . GLN A 1 87 ? 13.032 -27.336 10.624 1.00 87.81 87 GLN A CA 1
ATOM 636 C C . GLN A 1 87 ? 14.083 -26.518 9.860 1.00 87.81 87 GLN A C 1
ATOM 638 O O . GLN A 1 87 ? 14.608 -26.986 8.846 1.00 87.81 87 GLN A O 1
ATOM 643 N N . LEU A 1 88 ? 14.447 -25.333 10.358 1.00 85.94 88 LEU A N 1
ATOM 644 C CA . LEU A 1 88 ? 15.548 -24.538 9.811 1.00 85.94 88 LEU A CA 1
ATOM 645 C C . LEU A 1 88 ? 16.871 -25.314 9.879 1.00 85.94 88 LEU A C 1
ATOM 647 O O . LEU A 1 88 ? 17.608 -25.365 8.893 1.00 85.94 88 LEU A O 1
ATOM 651 N N . LEU A 1 89 ? 17.141 -25.975 11.008 1.00 85.81 89 LEU A N 1
ATOM 652 C CA . LEU A 1 89 ? 18.300 -26.855 11.154 1.00 85.81 89 LEU A CA 1
ATOM 653 C C . LEU A 1 89 ? 18.229 -28.031 10.165 1.00 85.81 89 LEU A C 1
ATOM 655 O O . LEU A 1 89 ? 19.216 -28.328 9.497 1.00 85.81 89 LEU A O 1
ATOM 659 N N . GLY A 1 90 ? 17.061 -28.645 9.970 1.00 85.25 90 GLY A N 1
ATOM 660 C CA . GLY A 1 90 ? 16.870 -29.707 8.975 1.00 85.25 90 GLY A CA 1
ATOM 661 C C . GLY A 1 90 ? 17.171 -29.268 7.533 1.00 85.25 90 GLY A C 1
ATOM 662 O O . GLY A 1 90 ? 17.773 -30.018 6.754 1.00 85.25 90 GLY A O 1
ATOM 663 N N . LEU A 1 91 ? 16.816 -28.031 7.169 1.00 84.62 91 LEU A N 1
ATOM 664 C CA . LEU A 1 91 ? 17.171 -27.447 5.873 1.00 84.62 91 LEU A CA 1
ATOM 665 C C . LEU A 1 91 ? 18.691 -27.275 5.732 1.00 84.62 91 LEU A C 1
ATOM 667 O O . LEU A 1 91 ? 19.259 -27.671 4.711 1.00 84.62 91 LEU A O 1
ATOM 671 N N . VAL A 1 92 ? 19.353 -26.726 6.756 1.00 85.69 92 VAL A N 1
ATOM 672 C CA . VAL A 1 92 ? 20.816 -26.565 6.780 1.00 85.69 92 VAL A CA 1
ATOM 673 C C . VAL A 1 92 ? 21.509 -27.924 6.679 1.00 85.69 92 VAL A C 1
ATOM 675 O O . VAL A 1 92 ? 22.392 -28.085 5.838 1.00 85.69 92 VAL A O 1
ATOM 678 N N . ALA A 1 93 ? 21.054 -28.928 7.434 1.00 84.94 93 ALA A N 1
ATOM 679 C CA . ALA A 1 93 ? 21.555 -30.301 7.364 1.00 84.94 93 ALA A CA 1
ATOM 680 C C . ALA A 1 93 ? 21.462 -30.870 5.943 1.00 84.94 93 ALA A C 1
ATOM 682 O O . ALA A 1 93 ? 22.406 -31.472 5.431 1.00 84.94 93 ALA A O 1
ATOM 683 N N . THR A 1 94 ? 20.332 -30.631 5.270 1.00 85.31 94 THR A N 1
ATOM 684 C CA . THR A 1 94 ? 20.114 -31.075 3.890 1.00 85.31 94 THR A CA 1
ATOM 685 C C . THR A 1 94 ? 21.130 -30.437 2.944 1.00 85.31 94 THR A C 1
ATOM 687 O O . THR A 1 94 ? 21.760 -31.139 2.152 1.00 85.31 94 THR A O 1
ATOM 690 N N . VAL A 1 95 ? 21.318 -29.117 3.028 1.00 85.69 95 VAL A N 1
ATOM 691 C CA . VAL A 1 95 ? 22.288 -28.384 2.198 1.00 85.69 95 VAL A CA 1
ATOM 692 C C . VAL A 1 95 ? 23.711 -28.876 2.467 1.00 85.69 95 VAL A C 1
ATOM 694 O O . VAL A 1 95 ? 24.415 -29.200 1.510 1.00 85.69 95 VAL A O 1
ATOM 697 N N . ARG A 1 96 ? 24.102 -29.020 3.740 1.00 84.25 96 ARG A N 1
ATOM 698 C CA . ARG A 1 96 ? 25.415 -29.546 4.152 1.00 84.25 96 ARG A CA 1
ATOM 699 C C . ARG A 1 96 ? 25.655 -30.960 3.623 1.00 84.25 96 ARG A C 1
ATOM 701 O O . ARG A 1 96 ? 26.708 -31.225 3.060 1.00 84.25 96 ARG A O 1
ATOM 708 N N . SER A 1 97 ? 24.658 -31.841 3.690 1.00 84.75 97 SER A N 1
ATOM 709 C CA . SER A 1 97 ? 24.754 -33.198 3.137 1.00 84.75 97 SER A CA 1
ATOM 710 C C . SER A 1 97 ? 25.005 -33.205 1.622 1.00 84.75 97 SER A C 1
ATOM 712 O O . SER A 1 97 ? 25.767 -34.031 1.118 1.00 84.75 97 SER A O 1
ATOM 714 N N . TYR A 1 98 ? 24.354 -32.325 0.849 1.00 85.56 98 TYR A N 1
ATOM 715 C CA . TYR A 1 98 ? 24.643 -32.200 -0.590 1.00 85.56 98 TYR A CA 1
ATOM 716 C C . TYR A 1 98 ? 26.010 -31.557 -0.854 1.00 85.56 98 TYR A C 1
ATOM 718 O O . TYR A 1 98 ? 26.680 -31.970 -1.798 1.00 85.56 98 TYR A O 1
ATOM 726 N N . TYR A 1 99 ? 26.428 -30.605 -0.018 1.00 86.25 99 TYR A N 1
ATOM 727 C CA . TYR A 1 99 ? 27.739 -29.969 -0.097 1.00 86.25 99 TYR A CA 1
ATOM 728 C C . TYR A 1 99 ? 28.882 -30.963 0.140 1.00 86.25 99 TYR A C 1
ATOM 730 O O . TYR A 1 99 ? 29.717 -31.134 -0.740 1.00 86.25 99 TYR A O 1
ATOM 738 N N . LEU A 1 100 ? 28.857 -31.701 1.256 1.00 85.25 100 LEU A N 1
ATOM 739 C CA . LEU A 1 100 ? 29.861 -32.719 1.589 1.00 85.25 100 LEU A CA 1
ATOM 740 C C . LEU A 1 100 ? 29.995 -33.770 0.481 1.00 85.25 100 LEU A C 1
ATOM 742 O O . LEU A 1 100 ? 31.102 -34.127 0.096 1.00 85.25 100 LEU A O 1
ATOM 746 N N . ARG A 1 101 ? 28.872 -34.210 -0.105 1.00 80.88 101 ARG A N 1
ATOM 747 C CA . ARG A 1 101 ? 28.884 -35.129 -1.257 1.00 80.88 101 ARG A CA 1
ATOM 748 C C . ARG A 1 101 ? 29.508 -34.517 -2.509 1.00 80.88 101 ARG A C 1
ATOM 750 O O . ARG A 1 101 ? 30.122 -35.246 -3.281 1.00 80.88 101 ARG A O 1
ATOM 757 N N . ALA A 1 102 ? 29.312 -33.220 -2.742 1.00 80.69 102 ALA A N 1
ATOM 758 C CA . ALA A 1 102 ? 29.909 -32.526 -3.877 1.00 80.69 102 ALA A CA 1
ATOM 759 C C . ALA A 1 102 ? 31.426 -32.374 -3.693 1.00 80.69 102 ALA A C 1
ATOM 761 O O . ALA A 1 102 ? 32.170 -32.755 -4.591 1.00 80.69 102 ALA A O 1
ATOM 762 N N . VAL A 1 103 ? 31.877 -31.913 -2.521 1.00 81.38 103 VAL A N 1
ATOM 763 C CA . VAL A 1 103 ? 33.307 -31.780 -2.193 1.00 81.38 103 VAL A CA 1
ATOM 764 C C . VAL A 1 103 ? 34.004 -33.137 -2.251 1.00 81.38 103 VAL A C 1
ATOM 766 O O . VAL A 1 103 ? 35.039 -33.272 -2.897 1.00 81.38 103 VAL A O 1
ATOM 769 N N . GLU A 1 104 ? 33.403 -34.180 -1.676 1.00 80.12 104 GLU A N 1
ATOM 770 C CA . GLU A 1 104 ? 33.985 -35.520 -1.720 1.00 80.12 104 GLU A CA 1
ATOM 771 C C . GLU A 1 104 ? 34.047 -36.087 -3.150 1.00 80.12 104 GLU A C 1
ATOM 773 O O . GLU A 1 104 ? 34.991 -36.796 -3.500 1.00 80.12 104 GLU A O 1
ATOM 778 N N . ALA A 1 105 ? 33.073 -35.764 -4.007 1.00 77.50 105 ALA A N 1
ATOM 779 C CA . ALA A 1 105 ? 33.118 -36.142 -5.417 1.00 77.50 105 ALA A CA 1
ATOM 780 C C . ALA A 1 105 ? 34.269 -35.455 -6.171 1.00 77.50 105 ALA A C 1
ATOM 782 O O . ALA A 1 105 ? 34.894 -36.107 -7.006 1.00 77.50 105 ALA A O 1
ATOM 783 N N . GLU A 1 106 ? 34.569 -34.187 -5.876 1.00 76.00 106 GLU A N 1
ATOM 784 C CA . GLU A 1 106 ? 35.714 -33.482 -6.471 1.00 76.00 106 GLU A CA 1
ATOM 785 C C . GLU A 1 106 ? 37.053 -33.998 -5.920 1.00 76.00 106 GLU A C 1
ATOM 787 O O . GLU A 1 106 ? 37.953 -34.297 -6.704 1.00 76.00 106 GLU A O 1
ATOM 792 N N . LEU A 1 107 ? 37.163 -34.241 -4.607 1.00 77.25 107 LEU A N 1
ATOM 793 C CA . LEU A 1 107 ? 38.356 -34.850 -3.996 1.00 77.25 107 LEU A CA 1
ATOM 794 C C . LEU A 1 107 ? 38.683 -36.222 -4.607 1.00 77.25 107 LEU A C 1
ATOM 796 O O . LEU A 1 107 ? 39.843 -36.527 -4.867 1.00 77.25 107 LEU A O 1
ATOM 800 N N . ARG A 1 108 ? 37.665 -37.039 -4.907 1.00 73.25 108 ARG A N 1
ATOM 801 C CA . ARG A 1 108 ? 37.842 -38.335 -5.593 1.00 73.25 108 ARG A CA 1
ATOM 802 C C . ARG A 1 108 ? 38.354 -38.202 -7.019 1.00 73.25 108 ARG A C 1
ATOM 804 O O . ARG A 1 108 ? 39.061 -39.090 -7.477 1.00 73.25 108 ARG A O 1
ATOM 811 N N . ARG A 1 109 ? 37.939 -37.155 -7.737 1.00 71.56 109 ARG A N 1
ATOM 812 C CA . ARG A 1 109 ? 38.420 -36.895 -9.101 1.00 71.56 109 ARG A CA 1
ATOM 813 C C . ARG A 1 109 ? 39.862 -36.399 -9.100 1.00 71.56 109 ARG A C 1
ATOM 815 O O . ARG A 1 109 ? 40.576 -36.680 -10.052 1.00 71.56 109 ARG A O 1
ATOM 822 N N . ALA A 1 110 ? 40.256 -35.672 -8.057 1.00 70.19 110 ALA A N 1
ATOM 823 C CA . ALA A 1 110 ? 41.594 -35.113 -7.902 1.00 70.19 110 ALA A CA 1
ATOM 824 C C . ALA A 1 110 ? 42.623 -36.100 -7.324 1.00 70.19 110 ALA A C 1
ATOM 826 O O . ALA A 1 110 ? 43.810 -35.966 -7.599 1.00 70.19 110 ALA A O 1
ATOM 827 N N . ALA A 1 111 ? 42.198 -37.086 -6.527 1.00 68.81 111 ALA A N 1
ATOM 828 C CA . ALA A 1 111 ? 43.108 -38.058 -5.929 1.00 68.81 111 ALA A CA 1
ATOM 829 C C . ALA A 1 111 ? 43.792 -38.924 -7.010 1.00 68.81 111 ALA A C 1
ATOM 831 O O . ALA A 1 111 ? 43.146 -39.735 -7.673 1.00 68.81 111 ALA A O 1
ATOM 832 N N . ALA A 1 112 ? 45.112 -38.766 -7.159 1.00 54.75 112 ALA A N 1
ATOM 833 C CA . ALA A 1 112 ? 45.926 -39.441 -8.176 1.00 54.75 112 ALA A CA 1
ATOM 834 C C . ALA A 1 112 ? 46.065 -40.965 -7.975 1.00 54.75 112 ALA A C 1
ATOM 836 O O . ALA A 1 112 ? 46.406 -41.680 -8.915 1.00 54.75 112 ALA A O 1
ATOM 837 N N . VAL A 1 113 ? 45.781 -41.476 -6.771 1.00 56.91 113 VAL A N 1
ATOM 838 C CA . VAL A 1 113 ? 45.837 -42.910 -6.455 1.00 56.91 113 VAL A CA 1
ATOM 839 C C . VAL A 1 113 ? 44.415 -43.447 -6.297 1.00 56.91 113 VAL A C 1
ATOM 841 O O . VAL A 1 113 ? 43.662 -42.962 -5.443 1.00 56.91 113 VAL A O 1
ATOM 844 N N . PRO A 1 114 ? 44.011 -44.471 -7.067 1.00 54.00 114 PRO A N 1
ATOM 845 C CA . PRO A 1 114 ? 42.764 -45.162 -6.811 1.00 54.00 114 PRO A CA 1
ATOM 846 C C . PRO A 1 114 ? 42.805 -45.749 -5.395 1.00 54.00 114 PRO A C 1
ATOM 848 O O . PRO A 1 114 ? 43.560 -46.675 -5.123 1.00 54.00 114 PRO A O 1
ATOM 851 N N . LEU A 1 115 ? 41.907 -45.316 -4.505 1.00 51.22 115 LEU A N 1
ATOM 852 C CA . LEU A 1 115 ? 41.676 -45.954 -3.192 1.00 51.22 115 LEU A CA 1
ATOM 853 C C . LEU A 1 115 ? 41.365 -47.474 -3.274 1.00 51.22 115 LEU A C 1
ATOM 855 O O . LEU A 1 115 ? 41.245 -48.142 -2.247 1.00 51.22 115 LEU A O 1
ATOM 859 N N . ARG A 1 116 ? 41.226 -48.025 -4.491 1.00 52.22 116 ARG A N 1
ATOM 860 C CA . ARG A 1 116 ? 41.224 -49.463 -4.796 1.00 52.22 116 ARG A CA 1
ATOM 861 C C . ARG A 1 116 ? 42.458 -50.188 -4.253 1.00 52.22 116 ARG A C 1
ATOM 863 O O . ARG A 1 116 ? 42.304 -51.317 -3.804 1.00 52.22 116 ARG A O 1
ATOM 870 N N . GLU A 1 117 ? 43.632 -49.559 -4.263 1.00 52.09 117 GLU A N 1
ATOM 871 C CA . GLU A 1 117 ? 44.872 -50.180 -3.766 1.00 52.09 117 GLU A CA 1
ATOM 872 C C . GLU A 1 117 ? 44.917 -50.271 -2.231 1.00 52.09 117 GLU A C 1
ATOM 874 O O . GLU A 1 117 ? 45.575 -51.148 -1.685 1.00 52.09 117 GLU A O 1
ATOM 879 N N . LEU A 1 118 ? 44.148 -49.435 -1.522 1.00 48.06 118 LEU A N 1
ATOM 880 C CA . LEU A 1 118 ? 44.131 -49.375 -0.053 1.00 48.06 118 LEU A CA 1
ATOM 881 C C . LEU A 1 118 ? 43.188 -50.386 0.619 1.00 48.06 118 LEU A C 1
ATOM 883 O O . LEU A 1 118 ? 43.314 -50.622 1.815 1.00 48.06 118 LEU A O 1
ATOM 887 N N . THR A 1 119 ? 42.214 -50.955 -0.102 1.00 51.47 119 THR A N 1
ATOM 888 C CA . THR A 1 119 ? 41.148 -51.779 0.512 1.00 51.47 119 THR A CA 1
ATOM 889 C C . THR A 1 119 ? 41.122 -53.237 0.059 1.00 51.47 119 THR A C 1
ATOM 891 O O . THR A 1 119 ? 40.355 -54.011 0.626 1.00 51.47 119 THR A O 1
ATOM 894 N N . GLY A 1 120 ? 41.920 -53.632 -0.943 1.00 51.88 120 GLY A N 1
ATOM 895 C CA . GLY A 1 120 ? 42.086 -55.025 -1.401 1.00 51.88 120 GLY A CA 1
ATOM 896 C C . GLY A 1 120 ? 40.827 -55.742 -1.927 1.00 51.88 120 GLY A C 1
ATOM 897 O O . GLY A 1 120 ? 40.934 -56.808 -2.521 1.00 51.88 120 GLY A O 1
ATOM 898 N N . ALA A 1 121 ? 39.632 -55.170 -1.755 1.00 51.22 121 ALA A N 1
ATOM 899 C CA . ALA A 1 121 ? 38.352 -55.860 -1.914 1.00 51.22 121 ALA A CA 1
ATOM 900 C C . ALA A 1 121 ? 37.568 -55.464 -3.180 1.00 51.22 121 ALA A C 1
ATOM 902 O O . ALA A 1 121 ? 36.388 -55.775 -3.295 1.00 51.22 121 ALA A O 1
ATOM 903 N N . GLY A 1 122 ? 38.168 -54.742 -4.134 1.00 50.25 122 GLY A N 1
ATOM 904 C CA . GLY A 1 122 ? 37.487 -54.343 -5.379 1.00 50.25 122 GLY A CA 1
ATOM 905 C C . GLY A 1 122 ? 36.312 -53.364 -5.196 1.00 50.25 122 GLY A C 1
ATOM 906 O O . GLY A 1 122 ? 35.650 -53.002 -6.169 1.00 50.25 122 GLY A O 1
ATOM 907 N N . ILE A 1 123 ? 36.073 -52.887 -3.974 1.00 48.81 123 ILE A N 1
ATOM 908 C CA . ILE A 1 123 ? 35.020 -51.927 -3.644 1.00 48.81 123 ILE A CA 1
ATOM 909 C C . ILE A 1 123 ? 35.606 -50.518 -3.793 1.00 48.81 123 ILE A C 1
ATOM 911 O O . ILE A 1 123 ? 36.603 -50.171 -3.165 1.00 48.81 123 ILE A O 1
ATOM 915 N N . SER A 1 124 ? 35.001 -49.677 -4.637 1.00 54.00 124 SER A N 1
ATOM 916 C CA . SER A 1 124 ? 35.318 -48.243 -4.683 1.00 54.00 124 SER A CA 1
ATOM 917 C C . SER A 1 124 ? 35.130 -47.648 -3.286 1.00 54.00 124 SER A C 1
ATOM 919 O O . SER A 1 124 ? 34.023 -47.781 -2.763 1.00 54.00 124 SER A O 1
ATOM 921 N N . SER A 1 125 ? 36.161 -47.015 -2.702 1.00 53.19 125 SER A N 1
ATOM 922 C CA . SER A 1 125 ? 36.104 -46.476 -1.332 1.00 53.19 125 SER A CA 1
ATOM 923 C C . SER A 1 125 ? 34.780 -45.743 -1.100 1.00 53.19 125 SER A C 1
ATOM 925 O O . SER A 1 125 ? 34.477 -44.749 -1.784 1.00 53.19 125 SER A O 1
ATOM 927 N N . PRO A 1 126 ? 33.910 -46.293 -0.243 1.00 58.19 126 PRO A N 1
ATOM 928 C CA . PRO A 1 126 ? 32.555 -45.815 -0.171 1.00 58.19 126 PRO A CA 1
ATOM 929 C C . PRO A 1 126 ? 32.558 -44.491 0.589 1.00 58.19 126 PRO A C 1
ATOM 931 O O . PRO A 1 126 ? 33.196 -44.345 1.629 1.00 58.19 126 PRO A O 1
ATOM 934 N N . SER A 1 127 ? 31.890 -43.490 0.018 1.00 66.62 127 SER A N 1
ATOM 935 C CA . SER A 1 127 ? 31.835 -42.160 0.625 1.00 66.62 127 SER A CA 1
ATOM 936 C C . SER A 1 127 ? 31.098 -42.281 1.934 1.00 66.62 127 SER A C 1
ATOM 938 O O . SER A 1 127 ? 29.969 -42.756 1.931 1.00 66.62 127 SER A O 1
ATOM 940 N N . TYR A 1 128 ? 31.711 -41.885 3.047 1.00 69.50 128 TYR A N 1
ATOM 941 C CA . TYR A 1 128 ? 31.038 -41.936 4.344 1.00 69.50 128 TYR A CA 1
ATOM 942 C C . TYR A 1 128 ? 29.723 -41.137 4.291 1.00 69.50 128 TYR A C 1
ATOM 944 O O . TYR A 1 128 ? 28.673 -41.641 4.691 1.00 69.50 128 TYR A O 1
ATOM 952 N N . ALA A 1 129 ? 29.748 -39.949 3.674 1.00 70.50 129 ALA A N 1
ATOM 953 C CA . ALA A 1 129 ? 28.566 -39.116 3.471 1.00 70.50 129 ALA A CA 1
ATOM 954 C C . ALA A 1 129 ? 27.535 -39.753 2.517 1.00 70.50 129 ALA A C 1
ATOM 956 O O . ALA A 1 129 ? 26.329 -39.653 2.749 1.00 70.50 129 ALA A O 1
ATOM 957 N N . ALA A 1 130 ? 27.970 -40.433 1.452 1.00 67.94 130 ALA A N 1
ATOM 958 C CA . ALA A 1 130 ? 27.078 -41.118 0.518 1.00 67.94 130 ALA A CA 1
ATOM 959 C C . ALA A 1 130 ? 26.495 -42.405 1.110 1.00 67.94 130 ALA A C 1
ATOM 961 O O . ALA A 1 130 ? 25.323 -42.681 0.889 1.00 67.94 130 ALA A O 1
ATOM 962 N N . LEU A 1 131 ? 27.270 -43.162 1.889 1.00 71.69 131 LEU A N 1
ATOM 963 C CA . LEU A 1 131 ? 26.816 -44.350 2.611 1.00 71.69 131 LEU A CA 1
ATOM 964 C C . LEU A 1 131 ? 25.761 -43.987 3.645 1.00 71.69 131 LEU A C 1
ATOM 966 O O . LEU A 1 131 ? 24.713 -44.628 3.706 1.00 71.69 131 LEU A O 1
ATOM 970 N N . ILE A 1 132 ? 26.008 -42.935 4.427 1.00 73.38 132 ILE A N 1
ATOM 971 C CA . ILE A 1 132 ? 25.020 -42.425 5.375 1.00 73.38 132 ILE A CA 1
ATOM 972 C C . ILE A 1 132 ? 23.785 -41.932 4.630 1.00 73.38 132 ILE A C 1
ATOM 974 O O . ILE A 1 132 ? 22.676 -42.270 5.030 1.00 73.38 132 ILE A O 1
ATOM 978 N N . ALA A 1 133 ? 23.943 -41.207 3.521 1.00 69.44 133 ALA A N 1
ATOM 979 C CA . ALA A 1 133 ? 22.808 -40.759 2.722 1.00 69.44 133 ALA A CA 1
ATOM 980 C C . ALA A 1 133 ? 21.992 -41.933 2.136 1.00 69.44 133 ALA A C 1
ATOM 982 O O . ALA A 1 133 ? 20.760 -41.888 2.133 1.00 69.44 133 ALA A O 1
ATOM 983 N N . GLU A 1 134 ? 22.632 -43.009 1.684 1.00 70.38 134 GLU A N 1
ATOM 984 C CA . GLU A 1 134 ? 21.929 -44.223 1.242 1.00 70.38 134 GLU A CA 1
ATOM 985 C C . GLU A 1 134 ? 21.297 -45.004 2.407 1.00 70.38 134 GLU A C 1
ATOM 987 O O . GLU A 1 134 ? 20.331 -45.745 2.223 1.00 70.38 134 GLU A O 1
ATOM 992 N N . ALA A 1 135 ? 21.764 -44.814 3.640 1.00 69.75 135 ALA A N 1
ATOM 993 C CA . ALA A 1 135 ? 21.102 -45.367 4.816 1.00 69.75 135 ALA A CA 1
ATOM 994 C C . ALA A 1 135 ? 19.886 -44.526 5.254 1.00 69.75 135 ALA A C 1
ATOM 996 O O . ALA A 1 135 ? 18.836 -45.096 5.555 1.00 69.75 135 ALA A O 1
ATOM 997 N N . SER A 1 136 ? 20.005 -43.193 5.267 1.00 68.00 136 SER A N 1
ATOM 998 C CA . SER A 1 136 ? 19.099 -42.289 5.996 1.00 68.00 136 SER A CA 1
ATOM 999 C C . SER A 1 136 ? 18.251 -41.347 5.130 1.00 68.00 136 SER A C 1
ATOM 1001 O O . SER A 1 136 ? 17.348 -40.694 5.652 1.00 68.00 136 SER A O 1
ATOM 1003 N N . THR A 1 137 ? 18.476 -41.248 3.813 1.00 68.69 137 THR A N 1
ATOM 1004 C CA . THR A 1 137 ? 17.701 -40.300 2.989 1.00 68.69 137 THR A CA 1
ATOM 1005 C C . THR A 1 137 ? 16.238 -40.709 2.810 1.00 68.69 137 THR A C 1
ATOM 1007 O O . THR A 1 137 ? 15.903 -41.847 2.489 1.00 68.69 137 THR A O 1
ATOM 1010 N N . MET A 1 138 ? 15.346 -39.719 2.880 1.00 61.94 138 MET A N 1
ATOM 1011 C CA . MET A 1 138 ? 13.892 -39.896 2.739 1.00 61.94 138 MET A CA 1
ATOM 1012 C C . MET A 1 138 ? 13.445 -40.382 1.346 1.00 61.94 138 MET A C 1
ATOM 1014 O O . MET A 1 138 ? 12.374 -40.977 1.219 1.00 61.94 138 MET A O 1
ATOM 1018 N N . ARG A 1 139 ? 14.252 -40.146 0.296 1.00 64.62 139 ARG A N 1
ATOM 1019 C CA . ARG A 1 139 ? 13.900 -40.442 -1.108 1.00 64.62 139 ARG A CA 1
ATOM 1020 C C . ARG A 1 139 ? 14.416 -41.791 -1.618 1.00 64.62 139 ARG A C 1
ATOM 1022 O O . ARG A 1 139 ? 13.733 -42.409 -2.429 1.00 64.62 139 ARG A O 1
ATOM 1029 N N . ARG A 1 140 ? 15.615 -42.217 -1.204 1.00 63.94 140 ARG A N 1
ATOM 1030 C CA . ARG A 1 140 ? 16.276 -43.441 -1.704 1.00 63.94 140 ARG A CA 1
ATOM 1031 C C . ARG A 1 140 ? 16.814 -44.358 -0.606 1.00 63.94 140 ARG A C 1
ATOM 1033 O O . ARG A 1 140 ? 17.163 -45.488 -0.915 1.00 63.94 140 ARG A O 1
ATOM 1040 N N . GLY A 1 141 ? 16.810 -43.909 0.650 1.00 65.00 141 GLY A N 1
ATOM 1041 C CA . GLY A 1 141 ? 17.358 -44.677 1.754 1.00 65.00 141 GLY A CA 1
ATOM 1042 C C . GLY A 1 141 ? 16.586 -45.955 2.074 1.00 65.00 141 GLY A C 1
ATOM 1043 O O . GLY A 1 141 ? 15.473 -46.192 1.586 1.00 65.00 141 GLY A O 1
ATOM 1044 N N . ARG A 1 142 ? 17.172 -46.783 2.941 1.00 73.31 142 ARG A N 1
ATOM 1045 C CA . ARG A 1 142 ? 16.548 -48.029 3.409 1.00 73.31 142 ARG A CA 1
ATOM 1046 C C . ARG A 1 142 ? 15.157 -47.767 3.997 1.00 73.31 142 ARG A C 1
ATOM 1048 O O . ARG A 1 142 ? 14.967 -46.877 4.825 1.00 73.31 142 ARG A O 1
ATOM 1055 N N . SER A 1 143 ? 14.185 -48.591 3.599 1.00 69.69 143 SER A N 1
ATOM 1056 C CA . SER A 1 143 ? 12.767 -48.440 3.964 1.00 69.69 143 SER A CA 1
ATOM 1057 C C . SER A 1 143 ? 12.538 -48.335 5.473 1.00 69.69 143 SER A C 1
ATOM 1059 O O . SER A 1 143 ? 11.749 -47.502 5.900 1.00 69.69 143 SER A O 1
ATOM 1061 N N . ARG A 1 144 ? 13.273 -49.106 6.285 1.00 75.88 144 ARG A N 1
ATOM 1062 C CA . ARG A 1 144 ? 13.162 -49.087 7.755 1.00 75.88 144 ARG A CA 1
ATOM 1063 C C . ARG A 1 144 ? 13.478 -47.715 8.362 1.00 75.88 144 ARG A C 1
ATOM 1065 O O . ARG A 1 144 ? 12.681 -47.205 9.140 1.00 75.88 144 ARG A O 1
ATOM 1072 N N . TYR A 1 145 ? 14.595 -47.094 7.974 1.00 71.56 145 TYR A N 1
ATOM 1073 C CA . TYR A 1 145 ? 14.974 -45.767 8.476 1.00 71.56 145 TYR A CA 1
ATOM 1074 C C . TYR A 1 145 ? 14.036 -44.679 7.960 1.00 71.56 145 TYR A C 1
ATOM 1076 O O . TYR A 1 145 ? 13.660 -43.792 8.716 1.00 71.56 145 TYR A O 1
ATOM 1084 N N . ARG A 1 146 ? 13.576 -44.793 6.707 1.00 72.88 146 ARG A N 1
ATOM 1085 C CA . ARG A 1 146 ? 12.558 -43.889 6.156 1.00 72.88 146 ARG A CA 1
ATOM 1086 C C . ARG A 1 146 ? 11.266 -43.949 6.960 1.00 72.88 146 ARG A C 1
ATOM 1088 O O . ARG A 1 146 ? 10.758 -42.904 7.343 1.00 72.88 146 ARG A O 1
ATOM 1095 N N . ILE A 1 147 ? 10.756 -45.152 7.231 1.00 75.62 147 ILE A N 1
ATOM 1096 C CA . ILE A 1 147 ? 9.545 -45.346 8.038 1.00 75.62 147 ILE A CA 1
ATOM 1097 C C . ILE A 1 147 ? 9.739 -44.725 9.420 1.00 75.62 147 ILE A C 1
ATOM 1099 O O . ILE A 1 147 ? 8.867 -43.990 9.862 1.00 75.62 147 ILE A O 1
ATOM 1103 N N . LEU A 1 148 ? 10.887 -44.946 10.067 1.00 80.31 148 LEU A N 1
ATOM 1104 C CA . LEU A 1 148 ? 11.167 -44.379 11.386 1.00 80.31 148 LEU A CA 1
ATOM 1105 C C . LEU A 1 148 ? 11.210 -42.841 11.365 1.00 80.31 148 LEU A C 1
ATOM 1107 O O . LEU A 1 148 ? 10.590 -42.201 12.208 1.00 80.31 148 LEU A O 1
ATOM 1111 N N . SER A 1 149 ? 11.881 -42.233 10.383 1.00 76.25 149 SER A N 1
ATOM 1112 C CA . SER A 1 149 ? 11.923 -40.773 10.234 1.00 76.25 149 SER A CA 1
ATOM 1113 C C . SER A 1 149 ? 10.549 -40.178 9.918 1.00 76.25 149 SER A C 1
ATOM 1115 O O . SER A 1 149 ? 10.180 -39.159 10.501 1.00 76.25 149 SER A O 1
ATOM 1117 N N . PHE A 1 150 ? 9.769 -40.821 9.042 1.00 79.38 150 PHE A N 1
ATOM 1118 C CA . PHE A 1 150 ? 8.388 -40.420 8.768 1.00 79.38 150 PHE A CA 1
ATOM 1119 C C . PHE A 1 150 ? 7.508 -40.558 10.004 1.00 79.38 150 PHE A C 1
ATOM 1121 O O . PHE A 1 150 ? 6.710 -39.668 10.260 1.00 79.38 150 PHE A O 1
ATOM 1128 N N . LEU A 1 151 ? 7.672 -41.629 10.779 1.00 83.06 151 LEU A N 1
ATOM 1129 C CA . LEU A 1 151 ? 6.912 -41.872 11.997 1.00 83.06 151 LEU A CA 1
ATOM 1130 C C . LEU A 1 151 ? 7.204 -40.803 13.053 1.00 83.06 151 LEU A C 1
ATOM 1132 O O . LEU A 1 151 ? 6.266 -40.234 13.598 1.00 83.06 151 LEU A O 1
ATOM 1136 N N . ILE A 1 152 ? 8.477 -40.476 13.298 1.00 82.50 152 ILE A N 1
ATOM 1137 C CA . ILE A 1 152 ? 8.868 -39.426 14.254 1.00 82.50 152 ILE A CA 1
ATOM 1138 C C . ILE A 1 152 ? 8.294 -38.073 13.827 1.00 82.50 152 ILE A C 1
ATOM 1140 O O . ILE A 1 152 ? 7.682 -37.376 14.633 1.00 82.50 152 ILE A O 1
ATOM 1144 N N . LEU A 1 153 ? 8.458 -37.704 12.554 1.00 82.00 153 LEU A N 1
ATOM 1145 C CA . LEU A 1 153 ? 7.915 -36.457 12.022 1.00 82.00 153 LEU A CA 1
ATOM 1146 C C . LEU A 1 153 ? 6.383 -36.428 12.131 1.00 82.00 153 LEU A C 1
ATOM 1148 O O . LEU A 1 153 ? 5.816 -35.439 12.585 1.00 82.00 153 LEU A O 1
ATOM 1152 N N . PHE A 1 154 ? 5.723 -37.514 11.729 1.00 84.44 154 PHE A N 1
ATOM 1153 C CA . PHE A 1 154 ? 4.271 -37.633 11.743 1.00 84.44 154 PHE A CA 1
ATOM 1154 C C . PHE A 1 154 ? 3.717 -37.539 13.160 1.00 84.44 154 PHE A C 1
ATOM 1156 O O . PHE A 1 154 ? 2.806 -36.754 13.378 1.00 84.44 154 PHE A O 1
ATOM 1163 N N . ILE A 1 155 ? 4.286 -38.268 14.125 1.00 86.69 155 ILE A N 1
ATOM 1164 C CA . ILE A 1 155 ? 3.861 -38.215 15.529 1.00 86.69 155 ILE A CA 1
ATOM 1165 C C . ILE A 1 155 ? 4.049 -36.805 16.084 1.00 86.69 155 ILE A C 1
ATOM 1167 O O . ILE A 1 155 ? 3.118 -36.261 16.667 1.00 86.69 155 ILE A O 1
ATOM 1171 N N . THR A 1 156 ? 5.209 -36.182 15.873 1.00 84.56 156 THR A N 1
ATOM 1172 C CA . THR A 1 156 ? 5.474 -34.829 16.380 1.00 84.56 156 THR A CA 1
ATOM 1173 C C . THR A 1 156 ? 4.493 -33.806 15.806 1.00 84.56 156 THR A C 1
ATOM 1175 O O . THR A 1 156 ? 3.936 -33.001 16.553 1.00 84.56 156 THR A O 1
ATOM 1178 N N . LEU A 1 157 ? 4.234 -33.855 14.494 1.00 85.88 157 LEU A N 1
ATOM 1179 C CA . LEU A 1 157 ? 3.257 -32.976 13.851 1.00 85.88 157 LEU A CA 1
ATOM 1180 C C . LEU A 1 157 ? 1.833 -33.283 14.319 1.00 85.88 157 LEU A C 1
ATOM 1182 O O . LEU A 1 157 ? 1.098 -32.358 14.632 1.00 85.88 157 LEU A O 1
ATOM 1186 N N . LEU A 1 158 ? 1.456 -34.557 14.422 1.00 89.31 158 LEU A N 1
ATOM 1187 C CA . LEU A 1 158 ? 0.137 -34.985 14.882 1.00 89.31 158 LEU A CA 1
ATOM 1188 C C . LEU A 1 158 ? -0.132 -34.520 16.314 1.00 89.31 158 LEU A C 1
ATOM 1190 O O . LEU A 1 158 ? -1.199 -33.978 16.582 1.00 89.31 158 LEU A O 1
ATOM 1194 N N . VAL A 1 159 ? 0.832 -34.696 17.220 1.00 90.31 159 VAL A N 1
ATOM 1195 C CA . VAL A 1 159 ? 0.729 -34.258 18.617 1.00 90.31 159 VAL A CA 1
ATOM 1196 C C . VAL A 1 159 ? 0.621 -32.739 18.682 1.00 90.31 159 VAL A C 1
ATOM 1198 O O . VAL A 1 159 ? -0.305 -32.226 19.302 1.00 90.31 159 VAL A O 1
ATOM 1201 N N . PHE A 1 160 ? 1.499 -32.003 17.996 1.00 91.12 160 PHE A N 1
ATOM 1202 C CA . PHE A 1 160 ? 1.431 -30.542 17.968 1.00 91.12 160 PHE A CA 1
ATOM 1203 C C . PHE A 1 160 ? 0.096 -30.031 17.401 1.00 91.12 160 PHE A C 1
ATOM 1205 O O . PHE A 1 160 ? -0.568 -29.200 18.027 1.00 91.12 160 PHE A O 1
ATOM 1212 N N . SER A 1 161 ? -0.319 -30.534 16.236 1.00 87.69 161 SER A N 1
ATOM 1213 C CA . SER A 1 161 ? -1.570 -30.147 15.581 1.00 87.69 161 SER A CA 1
ATOM 1214 C C . SER A 1 161 ? -2.784 -30.532 16.416 1.00 87.69 161 SER A C 1
ATOM 1216 O O . SER A 1 161 ? -3.700 -29.727 16.541 1.00 87.69 161 SER A O 1
ATOM 1218 N N . GLY A 1 162 ? -2.779 -31.721 17.019 1.00 90.81 162 GLY A N 1
ATOM 1219 C CA . GLY A 1 162 ? -3.846 -32.205 17.888 1.00 90.81 162 GLY A CA 1
ATOM 1220 C C . GLY A 1 162 ? -4.006 -31.342 19.136 1.00 90.81 162 GLY A C 1
ATOM 1221 O O . GLY A 1 162 ? -5.110 -30.881 19.410 1.00 90.81 162 GLY A O 1
ATOM 1222 N N . LEU A 1 163 ? -2.909 -31.045 19.842 1.00 90.81 163 LEU A N 1
ATOM 1223 C CA . LEU A 1 163 ? -2.924 -30.171 21.023 1.00 90.81 163 LEU A CA 1
ATOM 1224 C C . LEU A 1 163 ? -3.364 -28.745 20.659 1.00 90.81 163 LEU A C 1
ATOM 1226 O O . LEU A 1 163 ? -4.195 -28.158 21.345 1.00 90.81 163 LEU A O 1
ATOM 1230 N N . THR A 1 164 ? -2.860 -28.195 19.552 1.00 90.50 164 THR A N 1
ATOM 1231 C CA . THR A 1 164 ? -3.217 -26.839 19.101 1.00 90.50 164 THR A CA 1
ATOM 1232 C C . THR A 1 164 ? -4.684 -26.748 18.679 1.00 90.50 164 THR A C 1
ATOM 1234 O O . THR A 1 164 ? -5.372 -25.792 19.037 1.00 90.50 164 THR A O 1
ATOM 1237 N N . ALA A 1 165 ? -5.179 -27.746 17.941 1.00 89.38 165 ALA A N 1
ATOM 1238 C CA . ALA A 1 165 ? -6.579 -27.825 17.540 1.00 89.38 165 ALA A CA 1
ATOM 1239 C C . ALA A 1 165 ? -7.496 -28.007 18.752 1.00 89.38 165 ALA A C 1
ATOM 1241 O O . ALA A 1 165 ? -8.529 -27.349 18.824 1.00 89.38 165 ALA A O 1
ATOM 1242 N N . PHE A 1 166 ? -7.094 -28.831 19.724 1.00 90.50 166 PHE A N 1
ATOM 1243 C CA . PHE A 1 166 ? -7.819 -28.992 20.980 1.00 90.50 166 PHE A CA 1
ATOM 1244 C C . PHE A 1 166 ? -7.970 -27.651 21.706 1.00 90.50 166 PHE A C 1
ATOM 1246 O O . PHE A 1 166 ? -9.090 -27.265 22.013 1.00 90.50 166 PHE A O 1
ATOM 1253 N N . VAL A 1 167 ? -6.887 -26.883 21.887 1.00 89.44 167 VAL A N 1
ATOM 1254 C CA . VAL A 1 167 ? -6.973 -25.539 22.493 1.00 89.44 167 VAL A CA 1
ATOM 1255 C C . VAL A 1 167 ? -7.905 -24.627 21.698 1.00 89.44 167 VAL A C 1
ATOM 1257 O O . VAL A 1 167 ? -8.751 -23.954 22.281 1.00 89.44 167 VAL A O 1
ATOM 1260 N N . ALA A 1 168 ? -7.768 -24.602 20.371 1.00 85.00 168 ALA A N 1
ATOM 1261 C CA . ALA A 1 168 ? -8.573 -23.733 19.519 1.00 85.00 168 ALA A CA 1
ATOM 1262 C C . ALA A 1 168 ? -10.075 -24.055 19.611 1.00 85.00 168 ALA A C 1
ATOM 1264 O O . ALA A 1 168 ? -10.894 -23.138 19.659 1.00 85.00 168 ALA A O 1
ATOM 1265 N N . VAL A 1 169 ? -10.436 -25.340 19.659 1.00 86.69 169 VAL A N 1
ATOM 1266 C CA . VAL A 1 169 ? -11.827 -25.787 19.811 1.00 86.69 169 VAL A CA 1
ATOM 1267 C C . VAL A 1 169 ? -12.343 -25.489 21.218 1.00 86.69 169 VAL A C 1
ATOM 1269 O O . VAL A 1 169 ? -13.430 -24.930 21.343 1.00 86.69 169 VAL A O 1
ATOM 1272 N N . SER A 1 170 ? -11.561 -25.793 22.257 1.00 86.19 170 SER A N 1
ATOM 1273 C CA . SER A 1 170 ? -11.966 -25.612 23.657 1.00 86.19 170 SER A CA 1
ATOM 1274 C C . SER A 1 170 ? -12.143 -24.143 24.047 1.00 86.19 170 SER A C 1
ATOM 1276 O O . SER A 1 170 ? -13.069 -23.817 24.778 1.00 86.19 170 SER A O 1
ATOM 1278 N N . LEU A 1 171 ? -11.315 -23.229 23.525 1.00 83.12 171 LEU A N 1
ATOM 1279 C CA . LEU A 1 171 ? -11.502 -21.789 23.755 1.00 83.12 171 LEU A CA 1
ATOM 1280 C C . LEU A 1 171 ? -12.714 -21.216 23.002 1.00 83.12 171 LEU A C 1
ATOM 1282 O O . LEU A 1 171 ? -13.250 -20.182 23.402 1.00 83.12 171 LEU A O 1
ATOM 1286 N N . GLY A 1 172 ? -13.135 -21.866 21.914 1.00 79.25 172 GLY A N 1
ATOM 1287 C CA . GLY A 1 172 ? -14.304 -21.491 21.128 1.00 79.25 172 GLY A CA 1
ATOM 1288 C C . GLY A 1 172 ? -14.280 -20.064 20.557 1.00 79.25 172 GLY A C 1
ATOM 1289 O O . GLY A 1 172 ? -13.289 -19.325 20.603 1.00 79.25 172 GLY A O 1
ATOM 1290 N N . GLY A 1 173 ? -15.413 -19.677 19.966 1.00 81.88 173 GLY A N 1
ATOM 1291 C CA . GLY A 1 173 ? -15.684 -18.309 19.520 1.00 81.88 173 GLY A CA 1
ATOM 1292 C C . GLY A 1 173 ? -14.616 -17.703 18.598 1.00 81.88 173 GLY A C 1
ATOM 1293 O O . GLY A 1 173 ? -14.058 -18.356 17.716 1.00 81.88 173 GLY A O 1
ATOM 1294 N N . ARG A 1 174 ? -14.341 -16.409 18.795 1.00 70.62 174 ARG A N 1
ATOM 1295 C CA . ARG A 1 174 ? -13.407 -15.626 17.964 1.00 70.62 174 ARG A CA 1
ATOM 1296 C C . ARG A 1 174 ? -11.951 -16.057 18.141 1.00 70.62 174 ARG A C 1
ATOM 1298 O O . ARG A 1 174 ? -11.201 -16.075 17.168 1.00 70.62 174 ARG A O 1
ATOM 1305 N N . THR A 1 175 ? -11.553 -16.418 19.359 1.00 73.06 175 THR A N 1
ATOM 1306 C CA . THR A 1 175 ? -10.174 -16.809 19.679 1.00 73.06 175 THR A CA 1
ATOM 1307 C C . THR A 1 175 ? -9.798 -18.114 18.984 1.00 73.06 175 THR A C 1
ATOM 1309 O O . THR A 1 175 ? -8.738 -18.183 18.365 1.00 73.06 175 THR A O 1
ATOM 1312 N N . GLY A 1 176 ? -10.695 -19.106 18.983 1.00 70.50 176 GLY A N 1
ATOM 1313 C CA . GLY A 1 176 ? -10.492 -20.365 18.266 1.00 70.50 176 GLY A CA 1
ATOM 1314 C C . GLY A 1 176 ? -10.298 -20.177 16.759 1.00 70.50 176 GLY A C 1
ATOM 1315 O O . GLY A 1 176 ? -9.381 -20.756 16.176 1.00 70.50 176 GLY A O 1
ATOM 1316 N N . VAL A 1 177 ? -11.088 -19.300 16.126 1.00 69.06 177 VAL A N 1
ATOM 1317 C CA . VAL A 1 177 ? -10.950 -18.983 14.690 1.00 69.06 177 VAL A CA 1
ATOM 1318 C C . VAL A 1 177 ? -9.615 -18.295 14.393 1.00 69.06 177 VAL A C 1
ATOM 1320 O O . VAL A 1 177 ? -8.929 -18.673 13.443 1.00 69.06 177 VAL A O 1
ATOM 1323 N N . VAL A 1 178 ? -9.211 -17.317 15.211 1.00 72.56 178 VAL A N 1
ATOM 1324 C CA . VAL A 1 178 ? -7.915 -16.631 15.055 1.00 72.56 178 VAL A CA 1
ATOM 1325 C C . VAL A 1 178 ? -6.758 -17.620 15.183 1.00 72.56 178 VAL A C 1
ATOM 1327 O O . VAL A 1 178 ? -5.846 -17.598 14.356 1.00 72.56 178 VAL A O 1
ATOM 1330 N N . MET A 1 179 ? -6.815 -18.525 16.162 1.00 83.19 179 MET A N 1
ATOM 1331 C CA . MET A 1 179 ? -5.827 -19.590 16.321 1.00 83.19 179 MET A CA 1
ATOM 1332 C C . MET A 1 179 ? -5.795 -20.524 15.109 1.00 83.19 179 MET A C 1
ATOM 1334 O O . MET A 1 179 ? -4.716 -20.803 14.590 1.00 83.19 179 MET A O 1
ATOM 1338 N N . ALA A 1 180 ? -6.956 -20.969 14.623 1.00 74.62 180 ALA A N 1
ATOM 1339 C CA . ALA A 1 180 ? -7.046 -21.859 13.469 1.00 74.62 180 ALA A CA 1
ATOM 1340 C C . ALA A 1 180 ? -6.436 -21.226 12.209 1.00 74.62 180 ALA A C 1
ATOM 1342 O O . ALA A 1 180 ? -5.692 -21.888 11.488 1.00 74.62 180 ALA A O 1
ATOM 1343 N N . VAL A 1 181 ? -6.687 -19.936 11.965 1.00 71.56 181 VAL A N 1
ATOM 1344 C CA . VAL A 1 181 ? -6.097 -19.213 10.828 1.00 71.56 181 VAL A CA 1
ATOM 1345 C C . VAL A 1 181 ? -4.591 -19.026 11.015 1.00 71.56 181 VAL A C 1
ATOM 1347 O O . VAL A 1 181 ? -3.822 -19.351 10.112 1.00 71.56 181 VAL A O 1
ATOM 1350 N N . ALA A 1 182 ? -4.156 -18.524 12.174 1.00 75.25 182 ALA A N 1
ATOM 1351 C CA . ALA A 1 182 ? -2.753 -18.197 12.419 1.00 75.25 182 ALA A CA 1
ATOM 1352 C C . ALA A 1 182 ? -1.865 -19.450 12.457 1.00 75.25 182 ALA A C 1
ATOM 1354 O O . ALA A 1 182 ? -0.906 -19.552 11.689 1.00 75.25 182 ALA A O 1
ATOM 1355 N N . TYR A 1 183 ? -2.202 -20.426 13.305 1.00 83.31 183 TYR A N 1
ATOM 1356 C CA . TYR A 1 183 ? -1.437 -21.667 13.423 1.00 83.31 183 TYR A CA 1
ATOM 1357 C C . TYR A 1 183 ? -1.666 -22.597 12.236 1.00 83.31 183 TYR A C 1
ATOM 1359 O O . TYR A 1 183 ? -0.732 -23.286 11.840 1.00 83.31 183 TYR A O 1
ATOM 1367 N N . GLY A 1 184 ? -2.851 -22.589 11.615 1.00 76.81 184 GLY A N 1
ATOM 1368 C CA . GLY A 1 184 ? -3.100 -23.348 10.388 1.00 76.81 184 GLY A CA 1
ATOM 1369 C C . GLY A 1 184 ? -2.223 -22.866 9.236 1.00 76.81 184 GLY A C 1
ATOM 1370 O O . GLY A 1 184 ? -1.561 -23.672 8.586 1.00 76.81 184 GLY A O 1
ATOM 1371 N N . TRP A 1 185 ? -2.127 -21.549 9.025 1.00 79.00 185 TRP A N 1
ATOM 1372 C CA . TRP A 1 185 ? -1.204 -20.978 8.041 1.00 79.00 185 TRP A CA 1
ATOM 1373 C C . TRP A 1 185 ? 0.258 -21.316 8.358 1.00 79.00 185 TRP A C 1
ATOM 1375 O O . TRP A 1 185 ? 0.999 -21.772 7.485 1.00 79.00 185 TRP A O 1
ATOM 1385 N N . ALA A 1 186 ? 0.671 -21.130 9.612 1.00 76.31 186 ALA A N 1
ATOM 1386 C CA . ALA A 1 186 ? 2.038 -21.397 10.044 1.00 76.31 186 ALA A CA 1
ATOM 1387 C C . ALA A 1 186 ? 2.413 -22.887 9.904 1.00 76.31 186 ALA A C 1
ATOM 1389 O O . ALA A 1 186 ? 3.511 -23.216 9.456 1.00 76.31 186 ALA A O 1
ATOM 1390 N N . PHE A 1 187 ? 1.475 -23.791 10.195 1.00 83.31 187 PHE A N 1
ATOM 1391 C CA . PHE A 1 187 ? 1.615 -25.229 9.983 1.00 83.31 187 PHE A CA 1
ATOM 1392 C C . PHE A 1 187 ? 1.759 -25.578 8.499 1.00 83.31 187 PHE A C 1
ATOM 1394 O O . PHE A 1 187 ? 2.642 -26.353 8.139 1.00 83.31 187 PHE A O 1
ATOM 1401 N N . MET A 1 188 ? 0.953 -24.973 7.620 1.00 80.19 188 MET A N 1
ATOM 1402 C CA . MET A 1 188 ? 1.064 -25.192 6.172 1.00 80.19 188 MET A CA 1
ATOM 1403 C C . MET A 1 188 ? 2.433 -24.769 5.629 1.00 80.19 188 MET A C 1
ATOM 1405 O O . MET A 1 188 ? 2.999 -25.478 4.796 1.00 80.19 188 MET A O 1
ATOM 1409 N N . LEU A 1 189 ? 2.991 -23.657 6.121 1.00 78.94 189 LEU A N 1
ATOM 1410 C CA . LEU A 1 189 ? 4.359 -23.246 5.788 1.00 78.94 189 LEU A CA 1
ATOM 1411 C C . LEU A 1 189 ? 5.387 -24.271 6.271 1.00 78.94 189 LEU A C 1
ATOM 1413 O O . LEU A 1 189 ? 6.256 -24.668 5.500 1.00 78.94 189 LEU A O 1
ATOM 1417 N N . LEU A 1 190 ? 5.253 -24.746 7.511 1.00 83.44 190 LEU A N 1
ATOM 1418 C CA . LEU A 1 190 ? 6.161 -25.737 8.081 1.00 83.44 190 LEU A CA 1
ATOM 1419 C C . LEU A 1 190 ? 6.129 -27.048 7.280 1.00 83.44 190 LEU A C 1
ATOM 1421 O O . LEU A 1 190 ? 7.180 -27.579 6.934 1.00 83.44 190 LEU A O 1
ATOM 1425 N N . VAL A 1 191 ? 4.944 -27.535 6.899 1.00 81.19 191 VAL A N 1
ATOM 1426 C CA . VAL A 1 191 ? 4.786 -28.727 6.047 1.00 81.19 191 VAL A CA 1
ATOM 1427 C C . VAL A 1 191 ? 5.381 -28.509 4.654 1.00 81.19 191 VAL A C 1
ATOM 1429 O O . VAL A 1 191 ? 6.070 -29.394 4.139 1.00 81.19 191 VAL A O 1
ATOM 1432 N N . ALA A 1 192 ? 5.154 -27.345 4.039 1.00 78.88 192 ALA A N 1
ATOM 1433 C CA . ALA A 1 192 ? 5.730 -27.012 2.738 1.00 78.88 192 ALA A CA 1
ATOM 1434 C C . ALA A 1 192 ? 7.267 -26.987 2.789 1.00 78.88 192 ALA A C 1
ATOM 1436 O O . ALA A 1 192 ? 7.928 -27.553 1.912 1.00 78.88 192 ALA A O 1
ATOM 1437 N N . ASP A 1 193 ? 7.838 -26.409 3.846 1.00 79.38 193 ASP A N 1
ATOM 1438 C CA . ASP A 1 193 ? 9.281 -26.372 4.066 1.00 79.38 193 ASP A CA 1
ATOM 1439 C C . ASP A 1 193 ? 9.848 -27.771 4.323 1.00 79.38 193 ASP A C 1
ATOM 1441 O O . ASP A 1 193 ? 10.854 -28.133 3.708 1.00 79.38 193 ASP A O 1
ATOM 1445 N N . VAL A 1 194 ? 9.182 -28.598 5.140 1.00 81.50 194 VAL A N 1
ATOM 1446 C CA . VAL A 1 194 ? 9.544 -30.011 5.357 1.00 81.50 194 VAL A CA 1
ATOM 1447 C C . VAL A 1 194 ? 9.557 -30.773 4.037 1.00 81.50 194 VAL A C 1
ATOM 1449 O O . VAL A 1 194 ? 10.529 -31.470 3.736 1.00 81.50 194 VAL A O 1
ATOM 1452 N N . ALA A 1 195 ? 8.519 -30.625 3.213 1.00 78.12 195 ALA A N 1
ATOM 1453 C CA . ALA A 1 195 ? 8.444 -31.274 1.909 1.00 78.12 195 ALA A CA 1
ATOM 1454 C C . ALA A 1 195 ? 9.581 -30.809 0.981 1.00 78.12 195 ALA A C 1
ATOM 1456 O O . ALA A 1 195 ? 10.218 -31.626 0.307 1.00 78.12 195 ALA A O 1
ATOM 1457 N N . SER A 1 196 ? 9.890 -29.509 0.984 1.00 73.06 196 SER A N 1
ATOM 1458 C CA . SER A 1 196 ? 10.970 -28.938 0.174 1.00 73.06 196 SER A CA 1
ATOM 1459 C C . SER A 1 196 ? 12.362 -29.413 0.616 1.00 73.06 196 SER A C 1
ATOM 1461 O O . SER A 1 196 ? 13.204 -29.708 -0.235 1.00 73.06 196 SER A O 1
ATOM 1463 N N . ALA A 1 197 ? 12.598 -29.551 1.924 1.00 73.19 197 ALA A N 1
ATOM 1464 C CA . ALA A 1 197 ? 13.864 -30.015 2.481 1.00 73.19 197 ALA A CA 1
ATOM 1465 C C . ALA A 1 197 ? 14.058 -31.520 2.240 1.00 73.19 197 ALA A C 1
ATOM 1467 O O . ALA A 1 197 ? 15.123 -31.959 1.810 1.00 73.19 197 ALA A O 1
ATOM 1468 N N . THR A 1 198 ? 13.007 -32.318 2.428 1.00 74.44 198 THR A N 1
ATOM 1469 C CA . THR A 1 198 ? 13.087 -33.784 2.351 1.00 74.44 198 THR A CA 1
ATOM 1470 C C . THR A 1 198 ? 13.036 -34.311 0.915 1.00 74.44 198 THR A C 1
ATOM 1472 O O . THR A 1 198 ? 13.923 -35.053 0.487 1.00 74.44 198 THR A O 1
ATOM 1475 N N . VAL A 1 199 ? 12.024 -33.920 0.135 1.00 75.12 199 VAL A N 1
ATOM 1476 C CA . VAL A 1 199 ? 11.803 -34.411 -1.238 1.00 75.12 199 VAL A CA 1
ATOM 1477 C C . VAL A 1 199 ? 12.578 -33.565 -2.253 1.00 75.12 199 VAL A C 1
ATOM 1479 O O . VAL A 1 199 ? 13.161 -34.097 -3.206 1.00 75.12 199 VAL A O 1
ATOM 1482 N N . GLY A 1 200 ? 12.617 -32.249 -2.028 1.00 75.50 200 GLY A N 1
ATOM 1483 C CA . GLY A 1 200 ? 13.225 -31.245 -2.906 1.00 75.50 200 GLY A CA 1
ATOM 1484 C C . GLY A 1 200 ? 14.691 -30.906 -2.612 1.00 75.50 200 GLY A C 1
ATOM 1485 O O . GLY A 1 200 ? 15.243 -30.029 -3.276 1.00 75.50 200 GLY A O 1
ATOM 1486 N N . GLY A 1 201 ? 15.361 -31.589 -1.676 1.00 78.62 201 GLY A N 1
ATOM 1487 C CA . GLY A 1 201 ? 16.688 -31.186 -1.189 1.00 78.62 201 GLY A CA 1
ATOM 1488 C C . GLY A 1 201 ? 17.738 -30.931 -2.284 1.00 78.62 201 GLY A C 1
ATOM 1489 O O . GLY A 1 201 ? 18.463 -29.941 -2.225 1.00 78.62 201 GLY A O 1
ATOM 1490 N N . ARG A 1 202 ? 17.770 -31.751 -3.351 1.00 81.81 202 ARG A N 1
ATOM 1491 C CA . ARG A 1 202 ? 18.684 -31.545 -4.496 1.00 81.81 202 ARG A CA 1
ATOM 1492 C C . ARG A 1 202 ? 18.376 -30.256 -5.259 1.00 81.81 202 ARG A C 1
ATOM 1494 O O . ARG A 1 202 ? 19.297 -29.523 -5.610 1.00 81.81 202 ARG A O 1
ATOM 1501 N N . SER A 1 203 ? 17.102 -29.990 -5.559 1.00 80.69 203 SER A N 1
ATOM 1502 C CA . SER A 1 203 ? 16.703 -28.751 -6.238 1.00 80.69 203 SER A CA 1
ATOM 1503 C C . SER A 1 203 ? 16.991 -27.531 -5.373 1.00 80.69 203 SER A C 1
ATOM 1505 O O . SER A 1 203 ? 17.462 -26.527 -5.900 1.00 80.69 203 SER A O 1
ATOM 1507 N N . THR A 1 204 ? 16.786 -27.641 -4.060 1.00 79.50 204 THR A N 1
ATOM 1508 C CA . THR A 1 204 ? 17.085 -26.585 -3.090 1.00 79.50 204 THR A CA 1
ATOM 1509 C C . THR A 1 204 ? 18.582 -26.282 -3.050 1.00 79.50 204 THR A C 1
ATOM 1511 O O . THR A 1 204 ? 18.968 -25.128 -3.227 1.00 79.50 204 THR A O 1
ATOM 1514 N N . PHE A 1 205 ? 19.437 -27.306 -2.946 1.00 83.12 205 PHE A N 1
ATOM 1515 C CA . PHE A 1 205 ? 20.893 -27.147 -3.016 1.00 83.12 205 PHE A CA 1
ATOM 1516 C C . PHE A 1 205 ? 21.343 -26.499 -4.332 1.00 83.12 205 PHE A C 1
ATOM 1518 O O . PHE A 1 205 ? 22.045 -25.494 -4.313 1.00 83.12 205 PHE A O 1
ATOM 1525 N N . LEU A 1 206 ? 20.891 -27.012 -5.483 1.00 81.50 206 LEU A N 1
ATOM 1526 C CA . LEU A 1 206 ? 21.263 -26.454 -6.790 1.00 81.50 206 LEU A CA 1
ATOM 1527 C C . LEU A 1 206 ? 20.783 -25.010 -6.966 1.00 81.50 206 LEU A C 1
ATOM 1529 O O . LEU A 1 206 ? 21.473 -24.202 -7.586 1.00 81.50 206 LEU A O 1
ATOM 1533 N N . HIS A 1 207 ? 19.607 -24.671 -6.437 1.00 80.12 207 HIS A N 1
ATOM 1534 C CA . HIS A 1 207 ? 19.099 -23.306 -6.465 1.00 80.12 207 HIS A CA 1
ATOM 1535 C C . HIS A 1 207 ? 19.983 -22.366 -5.639 1.00 80.12 207 HIS A C 1
ATOM 1537 O O . HIS A 1 207 ? 20.357 -21.302 -6.132 1.00 80.12 207 HIS A O 1
ATOM 1543 N N . LEU A 1 208 ? 20.360 -22.774 -4.423 1.00 79.94 208 LEU A N 1
ATOM 1544 C CA . LEU A 1 208 ? 21.249 -22.009 -3.547 1.00 79.94 208 LEU A CA 1
ATOM 1545 C C . LEU A 1 208 ? 22.656 -21.874 -4.138 1.00 79.94 208 LEU A C 1
ATOM 1547 O O . LEU A 1 208 ? 23.175 -20.764 -4.190 1.00 79.94 208 LEU A O 1
ATOM 1551 N N . ALA A 1 209 ? 23.230 -22.955 -4.669 1.00 77.06 209 ALA A N 1
ATOM 1552 C CA . ALA A 1 209 ? 24.539 -22.944 -5.318 1.00 77.06 209 ALA A CA 1
ATOM 1553 C C . ALA A 1 209 ? 24.565 -22.021 -6.546 1.00 77.06 209 ALA A C 1
ATOM 1555 O O . ALA A 1 209 ? 25.480 -21.221 -6.696 1.00 77.06 209 ALA A O 1
ATOM 1556 N N . ARG A 1 210 ? 23.525 -22.046 -7.395 1.00 76.00 210 ARG A N 1
ATOM 1557 C CA . ARG A 1 210 ? 23.404 -21.114 -8.534 1.00 76.00 210 ARG A CA 1
ATOM 1558 C C . ARG A 1 210 ? 23.268 -19.665 -8.082 1.00 76.00 210 ARG A C 1
ATOM 1560 O O . ARG A 1 210 ? 23.857 -18.780 -8.693 1.00 76.00 210 ARG A O 1
ATOM 1567 N N . GLN A 1 211 ? 22.491 -19.414 -7.027 1.00 72.75 211 GLN A N 1
ATOM 1568 C CA . GLN A 1 211 ? 22.390 -18.074 -6.453 1.00 72.75 211 GLN A CA 1
ATOM 1569 C C . GLN A 1 211 ? 23.722 -17.604 -5.864 1.00 72.75 211 GLN A C 1
ATOM 1571 O O . GLN A 1 211 ? 24.029 -16.422 -5.983 1.00 72.75 211 GLN A O 1
ATOM 1576 N N . LEU A 1 212 ? 24.483 -18.496 -5.227 1.00 71.44 212 LEU A N 1
ATOM 1577 C CA . LEU A 1 212 ? 25.794 -18.193 -4.666 1.00 71.44 212 LEU A CA 1
ATOM 1578 C C . LEU A 1 212 ? 26.818 -17.938 -5.772 1.00 71.44 212 LEU A C 1
ATOM 1580 O O . LEU A 1 212 ? 27.460 -16.900 -5.740 1.00 71.44 212 LEU A O 1
ATOM 1584 N N . ALA A 1 213 ? 26.896 -18.790 -6.795 1.00 67.19 213 ALA A N 1
ATOM 1585 C CA . ALA A 1 213 ? 27.772 -18.596 -7.952 1.00 67.19 213 ALA A CA 1
ATOM 1586 C C . ALA A 1 213 ? 27.480 -17.267 -8.672 1.00 67.19 213 ALA A C 1
ATOM 1588 O O . ALA A 1 213 ? 28.394 -16.510 -8.992 1.00 67.19 213 ALA A O 1
ATOM 1589 N N . ALA A 1 214 ? 26.197 -16.920 -8.831 1.00 60.72 214 ALA A N 1
ATOM 1590 C CA . ALA A 1 214 ? 25.785 -15.625 -9.372 1.00 60.72 214 ALA A CA 1
ATOM 1591 C C . ALA A 1 214 ? 26.188 -14.426 -8.486 1.00 60.72 214 ALA A C 1
ATOM 1593 O O . ALA A 1 214 ? 26.255 -13.308 -8.988 1.00 60.72 214 ALA A O 1
ATOM 1594 N N . ARG A 1 215 ? 26.432 -14.638 -7.182 1.00 58.22 215 ARG A N 1
ATOM 1595 C CA . ARG A 1 215 ? 26.942 -13.625 -6.236 1.00 58.22 215 ARG A CA 1
ATOM 1596 C C . ARG A 1 215 ? 28.466 -13.652 -6.085 1.00 58.22 215 ARG A C 1
ATOM 1598 O O . ARG A 1 215 ? 29.031 -12.640 -5.713 1.00 58.22 215 ARG A O 1
ATOM 1605 N N . GLN A 1 216 ? 29.126 -14.783 -6.321 1.00 58.84 216 GLN A N 1
ATOM 1606 C CA . GLN A 1 216 ? 30.580 -14.936 -6.201 1.00 58.84 216 GLN A CA 1
ATOM 1607 C C . GLN A 1 216 ? 31.324 -14.497 -7.464 1.00 58.84 216 GLN A C 1
ATOM 1609 O O . GLN A 1 216 ? 32.451 -14.032 -7.359 1.00 58.84 216 GLN A O 1
ATOM 1614 N N . GLY A 1 217 ? 30.677 -14.523 -8.638 1.00 50.41 217 GLY A N 1
ATOM 1615 C CA . GLY A 1 217 ? 31.186 -13.862 -9.852 1.00 50.41 217 GLY A CA 1
ATOM 1616 C C . GLY A 1 217 ? 31.318 -12.334 -9.729 1.00 50.41 217 GLY A C 1
ATOM 1617 O O . GLY A 1 217 ? 31.662 -11.655 -10.691 1.00 50.41 217 GLY A O 1
ATOM 1618 N N . THR A 1 218 ? 31.016 -11.784 -8.552 1.00 44.81 218 THR A N 1
ATOM 1619 C CA . THR A 1 218 ? 31.091 -10.373 -8.194 1.00 44.81 218 THR A CA 1
ATOM 1620 C C . THR A 1 218 ? 31.835 -10.332 -6.870 1.00 44.81 218 THR A C 1
ATOM 1622 O O . THR A 1 218 ? 31.313 -10.826 -5.874 1.00 44.81 218 THR A O 1
ATOM 1625 N N . GLY A 1 219 ? 33.088 -9.871 -6.870 1.00 43.59 219 GLY A N 1
ATOM 1626 C CA . GLY A 1 219 ? 33.946 -9.937 -5.684 1.00 43.59 219 GLY A CA 1
ATOM 1627 C C . GLY A 1 219 ? 33.262 -9.377 -4.431 1.00 43.59 219 GLY A C 1
ATOM 1628 O O . GLY A 1 219 ? 32.471 -8.443 -4.519 1.00 43.59 219 GLY A O 1
ATOM 1629 N N . LEU A 1 220 ? 33.595 -9.915 -3.254 1.00 43.47 220 LEU A N 1
ATOM 1630 C CA . LEU A 1 220 ? 33.046 -9.490 -1.952 1.00 43.47 220 LEU A CA 1
ATOM 1631 C C . LEU A 1 220 ? 33.279 -7.996 -1.624 1.00 43.47 220 LEU A C 1
ATOM 1633 O O . LEU A 1 220 ? 32.624 -7.459 -0.737 1.00 43.47 220 LEU A O 1
ATOM 1637 N N . LEU A 1 221 ? 34.167 -7.323 -2.366 1.00 45.44 221 LEU A N 1
ATOM 1638 C CA . LEU A 1 221 ? 34.471 -5.886 -2.285 1.00 45.44 221 LEU A CA 1
ATOM 1639 C C . LEU A 1 221 ? 34.033 -5.091 -3.534 1.00 45.44 221 LEU A C 1
ATOM 1641 O O . LEU A 1 221 ? 34.229 -3.880 -3.602 1.00 45.44 221 LEU A O 1
ATOM 1645 N N . GLY A 1 222 ? 33.443 -5.752 -4.532 1.00 37.56 222 GLY A N 1
ATOM 1646 C CA . GLY A 1 222 ? 32.943 -5.135 -5.757 1.00 37.56 222 GLY A CA 1
ATOM 1647 C C . GLY A 1 222 ? 31.444 -4.896 -5.654 1.00 37.56 222 GLY A C 1
ATOM 1648 O O . GLY A 1 222 ? 30.683 -5.822 -5.377 1.00 37.56 222 GLY A O 1
ATOM 1649 N N . GLY A 1 223 ? 31.018 -3.648 -5.872 1.00 43.62 223 GLY A N 1
ATOM 1650 C CA . GLY A 1 223 ? 29.610 -3.258 -5.875 1.00 43.62 223 GLY A CA 1
ATOM 1651 C C . GLY A 1 223 ? 28.757 -4.264 -6.643 1.00 43.62 223 GLY A C 1
ATOM 1652 O O . GLY A 1 223 ? 29.082 -4.635 -7.771 1.00 43.62 223 GLY A O 1
ATOM 1653 N N . SER A 1 224 ? 27.688 -4.738 -5.997 1.00 38.03 224 SER A N 1
ATOM 1654 C CA . SER A 1 224 ? 26.774 -5.715 -6.584 1.00 38.03 224 SER A CA 1
ATOM 1655 C C . SER A 1 224 ? 26.384 -5.269 -7.995 1.00 38.03 224 SER A C 1
ATOM 1657 O O . SER A 1 224 ? 25.856 -4.160 -8.131 1.00 38.03 224 SER A O 1
ATOM 1659 N N . PRO A 1 225 ? 26.578 -6.084 -9.048 1.00 38.72 225 PRO A N 1
ATOM 1660 C CA . PRO A 1 225 ? 25.949 -5.769 -10.309 1.00 38.72 225 PRO A CA 1
ATOM 1661 C C . PRO A 1 225 ? 24.436 -5.760 -10.077 1.00 38.72 225 PRO A C 1
ATOM 1663 O O . PRO A 1 225 ? 23.916 -6.530 -9.252 1.00 38.72 225 PRO A O 1
ATOM 1666 N N . PRO A 1 226 ? 23.710 -4.879 -10.777 1.00 42.59 226 PRO A N 1
ATOM 1667 C CA . PRO A 1 226 ? 22.267 -4.822 -10.666 1.00 42.59 226 PRO A CA 1
ATOM 1668 C C . PRO A 1 226 ? 21.710 -6.217 -10.950 1.00 42.59 226 PRO A C 1
ATOM 1670 O O . PRO A 1 226 ? 21.954 -6.795 -12.010 1.00 42.59 226 PRO A O 1
ATOM 1673 N N . ARG A 1 227 ? 20.987 -6.786 -9.973 1.00 45.47 227 ARG A N 1
ATOM 1674 C CA . ARG A 1 227 ? 20.257 -8.042 -10.166 1.00 45.47 227 ARG A CA 1
ATOM 1675 C C . ARG A 1 227 ? 19.454 -7.907 -11.452 1.00 45.47 227 ARG A C 1
ATOM 1677 O O . ARG A 1 227 ? 18.609 -7.018 -11.550 1.00 45.47 227 ARG A O 1
ATOM 1684 N N . GLY A 1 228 ? 19.700 -8.805 -12.406 1.00 45.34 228 GLY A N 1
ATOM 1685 C CA . GLY A 1 228 ? 18.839 -8.940 -13.570 1.00 45.34 228 GLY A CA 1
ATOM 1686 C C . GLY A 1 228 ? 17.382 -9.038 -13.100 1.00 45.34 228 GLY A C 1
ATOM 1687 O O . GLY A 1 228 ? 17.104 -9.689 -12.083 1.00 45.34 228 GLY A O 1
ATOM 1688 N N . PRO A 1 229 ? 16.452 -8.349 -13.767 1.00 51.22 229 PRO A N 1
ATOM 1689 C CA . PRO A 1 229 ? 15.104 -8.188 -13.261 1.00 51.22 229 PRO A CA 1
ATOM 1690 C C . PRO A 1 229 ? 14.415 -9.545 -13.088 1.00 51.22 229 PRO A C 1
ATOM 1692 O O . PRO A 1 229 ? 14.228 -10.291 -14.052 1.00 51.22 229 PRO A O 1
ATOM 1695 N N . ARG A 1 230 ? 14.045 -9.883 -11.844 1.00 56.16 230 ARG A N 1
ATOM 1696 C CA . ARG A 1 230 ? 13.292 -11.105 -11.524 1.00 56.16 230 ARG A CA 1
ATOM 1697 C C . ARG A 1 230 ? 11.944 -11.044 -12.241 1.00 56.16 230 ARG A C 1
ATOM 1699 O O . ARG A 1 230 ? 11.033 -10.353 -11.802 1.00 56.16 230 ARG A O 1
ATOM 1706 N N . ARG A 1 231 ? 11.809 -11.783 -13.344 1.00 65.25 231 ARG A N 1
ATOM 1707 C CA . ARG A 1 231 ? 10.527 -11.928 -14.038 1.00 65.25 231 ARG A CA 1
ATOM 1708 C C . ARG A 1 231 ? 9.557 -12.694 -13.144 1.00 65.25 231 ARG A C 1
ATOM 1710 O O . ARG A 1 231 ? 9.877 -13.764 -12.627 1.00 65.25 231 ARG A O 1
ATOM 1717 N N . ARG A 1 232 ? 8.373 -12.124 -12.948 1.00 76.50 232 ARG A N 1
ATOM 1718 C CA . ARG A 1 232 ? 7.319 -12.706 -12.122 1.00 76.50 232 ARG A CA 1
ATOM 1719 C C . ARG A 1 232 ? 6.654 -13.890 -12.830 1.00 76.50 232 ARG A C 1
ATOM 1721 O O . ARG A 1 232 ? 6.372 -13.816 -14.022 1.00 76.50 232 ARG A O 1
ATOM 1728 N N . GLY A 1 233 ? 6.376 -14.964 -12.092 1.00 85.06 233 GLY A N 1
ATOM 1729 C CA . GLY A 1 233 ? 5.586 -16.094 -12.593 1.00 85.06 233 GLY A CA 1
ATOM 1730 C C . GLY A 1 233 ? 4.083 -15.788 -12.642 1.00 85.06 233 GLY A C 1
ATOM 1731 O O . GLY A 1 233 ? 3.579 -15.025 -11.816 1.00 85.06 233 GLY A O 1
ATOM 1732 N N . LEU A 1 234 ? 3.359 -16.425 -13.570 1.00 88.88 234 LEU A N 1
ATOM 1733 C CA . LEU A 1 234 ? 1.916 -16.221 -13.765 1.00 88.88 234 LEU A CA 1
ATOM 1734 C C . LEU A 1 234 ? 1.103 -16.515 -12.498 1.00 88.88 234 LEU A C 1
ATOM 1736 O O . LEU A 1 234 ? 0.296 -15.688 -12.101 1.00 88.88 234 LEU A O 1
ATOM 1740 N N . VAL A 1 235 ? 1.359 -17.632 -11.812 1.00 90.06 235 VAL A N 1
ATOM 1741 C CA . VAL A 1 235 ? 0.627 -17.995 -10.581 1.00 90.06 235 VAL A CA 1
ATOM 1742 C C . VAL A 1 235 ? 0.790 -16.926 -9.499 1.00 90.06 235 VAL A C 1
ATOM 1744 O O . VAL A 1 235 ? -0.193 -16.469 -8.924 1.00 90.06 235 VAL A O 1
ATOM 1747 N N . SER A 1 236 ? 2.025 -16.461 -9.275 1.00 88.88 236 SER A N 1
ATOM 1748 C CA . SER A 1 236 ? 2.299 -15.379 -8.321 1.00 88.88 236 SER A CA 1
ATOM 1749 C C . SER A 1 236 ? 1.522 -14.112 -8.675 1.00 88.88 236 SER A C 1
ATOM 1751 O O . SER A 1 236 ? 1.007 -13.447 -7.777 1.00 88.88 236 SER A O 1
ATOM 1753 N N . TYR A 1 237 ? 1.438 -13.774 -9.965 1.00 91.94 237 TYR A N 1
ATOM 1754 C CA . TYR A 1 237 ? 0.645 -12.645 -10.442 1.00 91.94 237 TYR A CA 1
ATOM 1755 C C . TYR A 1 237 ? -0.855 -12.853 -10.202 1.00 91.94 237 TYR A C 1
ATOM 1757 O O . TYR A 1 237 ? -1.506 -11.968 -9.655 1.00 91.94 237 TYR A O 1
ATOM 1765 N N . LEU A 1 238 ? -1.403 -14.020 -10.549 1.00 92.44 238 LEU A N 1
ATOM 1766 C CA . LEU A 1 238 ? -2.832 -14.298 -10.402 1.00 92.44 238 LEU A CA 1
ATOM 1767 C C . LEU A 1 238 ? -3.279 -14.219 -8.939 1.00 92.44 238 LEU A C 1
ATOM 1769 O O . LEU A 1 238 ? -4.339 -13.658 -8.677 1.00 92.44 238 LEU A O 1
ATOM 1773 N N . VAL A 1 239 ? -2.459 -14.686 -7.990 1.00 90.19 239 VAL A N 1
ATOM 1774 C CA . VAL A 1 239 ? -2.752 -14.585 -6.548 1.00 90.19 239 VAL A CA 1
ATOM 1775 C C . VAL A 1 239 ? -2.757 -13.131 -6.074 1.00 90.19 239 VAL A C 1
ATOM 1777 O O . VAL A 1 239 ? -3.705 -12.717 -5.418 1.00 90.19 239 VAL A O 1
ATOM 1780 N N . LEU A 1 240 ? -1.752 -12.328 -6.434 1.00 89.31 240 LEU A N 1
ATOM 1781 C CA . LEU A 1 240 ? -1.643 -10.942 -5.963 1.00 89.31 240 LEU A CA 1
ATOM 1782 C C . LEU A 1 240 ? -1.170 -10.005 -7.085 1.00 89.31 240 LEU A C 1
ATOM 1784 O O . LEU A 1 240 ? 0.015 -9.703 -7.149 1.00 89.31 240 LEU A O 1
ATOM 1788 N N . PRO A 1 241 ? -2.034 -9.489 -7.972 1.00 87.31 241 PRO A N 1
ATOM 1789 C CA . PRO A 1 241 ? -1.594 -8.844 -9.216 1.00 87.31 241 PRO A CA 1
ATOM 1790 C C . PRO A 1 241 ? -0.636 -7.667 -8.997 1.00 87.31 241 PRO A C 1
ATOM 1792 O O . PRO A 1 241 ? 0.348 -7.543 -9.722 1.00 87.31 241 PRO A O 1
ATOM 1795 N N . ARG A 1 242 ? -0.827 -6.872 -7.936 1.00 86.19 242 ARG A N 1
ATOM 1796 C CA . ARG A 1 242 ? 0.011 -5.703 -7.629 1.00 86.19 242 ARG A CA 1
ATOM 1797 C C . ARG A 1 242 ? 0.496 -5.700 -6.176 1.00 86.19 242 ARG A C 1
ATOM 1799 O O . ARG A 1 242 ? -0.128 -5.062 -5.333 1.00 86.19 242 ARG A O 1
ATOM 1806 N N . PRO A 1 243 ? 1.609 -6.388 -5.862 1.00 81.31 243 PRO A N 1
ATOM 1807 C CA . PRO A 1 243 ? 2.146 -6.415 -4.508 1.00 81.31 243 PRO A CA 1
ATOM 1808 C C . PRO A 1 243 ? 2.630 -5.034 -4.066 1.00 81.31 243 PRO A C 1
ATOM 1810 O O . PRO A 1 243 ? 2.539 -4.737 -2.890 1.00 81.31 243 PRO A O 1
ATOM 1813 N N . GLU A 1 244 ? 3.079 -4.171 -4.984 1.00 77.12 244 GLU A N 1
ATOM 1814 C CA . GLU A 1 244 ? 3.490 -2.790 -4.673 1.00 77.12 244 GLU A CA 1
ATOM 1815 C C . GLU A 1 244 ? 2.339 -1.909 -4.160 1.00 77.12 244 GLU A C 1
ATOM 1817 O O . GLU A 1 244 ? 2.573 -0.947 -3.434 1.00 77.12 244 GLU A O 1
ATOM 1822 N N . ASP A 1 245 ? 1.092 -2.267 -4.476 1.00 82.56 245 ASP A N 1
ATOM 1823 C CA . ASP A 1 245 ? -0.101 -1.527 -4.066 1.00 82.56 245 ASP A CA 1
ATOM 1824 C C . ASP A 1 245 ? -0.631 -1.958 -2.680 1.00 82.56 245 ASP A C 1
ATOM 1826 O O . ASP A 1 245 ? -1.680 -1.472 -2.256 1.00 82.56 245 ASP A O 1
ATOM 1830 N N . TRP A 1 246 ? 0.079 -2.827 -1.943 1.00 80.81 246 TRP A N 1
ATOM 1831 C CA . TRP A 1 246 ? -0.348 -3.329 -0.625 1.00 80.81 246 TRP A CA 1
ATOM 1832 C C . TRP A 1 246 ? -0.609 -2.213 0.396 1.00 80.81 246 TRP A C 1
ATOM 1834 O O . TRP A 1 246 ? -1.518 -2.330 1.211 1.00 80.81 246 TRP A O 1
ATOM 1844 N N . VAL A 1 247 ? 0.123 -1.094 0.325 1.00 81.19 247 VAL A N 1
ATOM 1845 C CA . VAL A 1 247 ? -0.080 0.057 1.225 1.00 81.19 247 VAL A CA 1
ATOM 1846 C C . VAL A 1 247 ? -1.514 0.587 1.123 1.00 81.19 247 VAL A C 1
ATOM 1848 O O . VAL A 1 247 ? -2.090 1.014 2.120 1.00 81.19 247 VAL A O 1
ATOM 1851 N N . LYS A 1 248 ? -2.143 0.506 -0.058 1.00 86.44 248 LYS A N 1
ATOM 1852 C CA . LYS A 1 248 ? -3.535 0.943 -0.253 1.00 86.44 248 LYS A CA 1
ATOM 1853 C C . LYS A 1 248 ? -4.531 0.058 0.492 1.00 86.44 248 LYS A C 1
ATOM 1855 O O . LYS A 1 248 ? -5.592 0.547 0.865 1.00 86.44 248 LYS A O 1
ATOM 1860 N N . TRP A 1 249 ? -4.179 -1.201 0.757 1.00 87.31 249 TRP A N 1
ATOM 1861 C CA . TRP A 1 249 ? -5.025 -2.117 1.521 1.00 87.31 249 TRP A CA 1
ATOM 1862 C C . TRP A 1 249 ? -5.136 -1.701 2.986 1.00 87.31 249 TRP A C 1
ATOM 1864 O O . TRP A 1 249 ? -6.101 -2.072 3.643 1.00 87.31 249 TRP A O 1
ATOM 1874 N N . LEU A 1 250 ? -4.189 -0.900 3.491 1.00 89.88 250 LEU A N 1
ATOM 1875 C CA . LEU A 1 250 ? -4.238 -0.357 4.848 1.00 89.88 250 LEU A CA 1
ATOM 1876 C C . LEU A 1 250 ? -5.259 0.772 5.003 1.00 89.88 250 LEU A C 1
ATOM 1878 O O . LEU A 1 250 ? -5.645 1.075 6.125 1.00 89.88 250 LEU A O 1
ATOM 1882 N N . LEU A 1 251 ? -5.718 1.393 3.912 1.00 93.38 251 LEU A N 1
ATOM 1883 C CA . LEU A 1 251 ? -6.605 2.556 3.991 1.00 93.38 251 LEU A CA 1
ATOM 1884 C C . LEU A 1 251 ? -7.984 2.204 4.564 1.00 93.38 251 LEU A C 1
ATOM 1886 O O . LEU A 1 251 ? -8.520 2.984 5.345 1.00 93.38 251 LEU A O 1
ATOM 1890 N N . VAL A 1 252 ? -8.539 1.037 4.215 1.00 96.06 252 VAL A N 1
ATOM 1891 C CA . VAL A 1 252 ? -9.826 0.568 4.759 1.00 96.06 252 VAL A CA 1
ATOM 1892 C C . VAL A 1 252 ? -9.712 0.260 6.266 1.00 96.06 252 VAL A C 1
ATOM 1894 O O . VAL A 1 252 ? -10.476 0.853 7.029 1.00 96.06 252 VAL A O 1
ATOM 1897 N N . PRO A 1 253 ? -8.751 -0.567 6.740 1.00 95.25 253 PRO A N 1
ATOM 1898 C CA . PRO A 1 253 ? -8.495 -0.761 8.170 1.00 95.25 253 PRO A CA 1
ATOM 1899 C C . PRO A 1 253 ? -8.180 0.525 8.925 1.00 95.25 253 PRO A C 1
ATOM 1901 O O . PRO A 1 253 ? -8.665 0.711 10.034 1.00 95.25 253 PRO A O 1
ATOM 1904 N N . LEU A 1 254 ? -7.394 1.431 8.340 1.00 92.69 254 LEU A N 1
ATOM 1905 C CA . LEU A 1 254 ? -7.039 2.685 8.995 1.00 92.69 254 LEU A CA 1
ATOM 1906 C C . LEU A 1 254 ? -8.269 3.578 9.177 1.00 92.69 254 LEU A C 1
ATOM 1908 O O . LEU A 1 254 ? -8.487 4.090 10.270 1.00 92.69 254 LEU A O 1
ATOM 1912 N N . ALA A 1 255 ? -9.098 3.725 8.139 1.00 97.31 255 ALA A N 1
ATOM 1913 C CA . ALA A 1 255 ? -10.350 4.469 8.236 1.00 97.31 255 ALA A CA 1
ATOM 1914 C C . ALA A 1 255 ? -11.300 3.843 9.267 1.00 97.31 255 ALA A C 1
ATOM 1916 O O . ALA A 1 255 ? -11.849 4.566 10.094 1.00 97.31 255 ALA A O 1
ATOM 1917 N N . PHE A 1 256 ? -11.434 2.511 9.269 1.00 97.75 256 PHE A N 1
ATOM 1918 C CA . PHE A 1 256 ? -12.199 1.779 10.281 1.00 97.75 256 PHE A CA 1
ATOM 1919 C C . PHE A 1 256 ? -11.710 2.097 11.697 1.00 97.75 256 PHE A C 1
ATOM 1921 O O . PHE A 1 256 ? -12.497 2.533 12.529 1.00 97.75 256 PHE A O 1
ATOM 1928 N N . THR A 1 257 ? -10.413 1.932 11.962 1.00 94.75 257 THR A N 1
ATOM 1929 C CA . THR A 1 257 ? -9.837 2.123 13.298 1.00 94.75 257 THR A CA 1
ATOM 1930 C C . THR A 1 257 ? -9.974 3.567 13.761 1.00 94.75 257 THR A C 1
ATOM 1932 O O . THR A 1 257 ? -10.374 3.804 14.895 1.00 94.75 257 THR A O 1
ATOM 1935 N N . ILE A 1 258 ? -9.702 4.539 12.883 1.00 93.31 258 ILE A N 1
ATOM 1936 C CA . ILE A 1 258 ? -9.876 5.961 13.201 1.00 93.31 258 ILE A CA 1
ATOM 1937 C C . ILE A 1 258 ? -11.328 6.246 13.586 1.00 93.31 258 ILE A C 1
ATOM 1939 O O . ILE A 1 258 ? -11.559 6.909 14.588 1.00 93.31 258 ILE A O 1
ATOM 1943 N N . VAL A 1 259 ? -12.299 5.733 12.827 1.00 97.31 259 VAL A N 1
ATOM 1944 C CA . VAL A 1 259 ? -13.725 5.958 13.099 1.00 97.31 259 VAL A CA 1
ATOM 1945 C C . VAL A 1 259 ? -14.169 5.279 14.393 1.00 97.31 259 VAL A C 1
ATOM 1947 O O . VAL A 1 259 ? -14.820 5.924 15.209 1.00 97.31 259 VAL A O 1
ATOM 1950 N N . VAL A 1 260 ? -13.795 4.013 14.603 1.00 95.56 260 VAL A N 1
ATOM 1951 C CA . VAL A 1 260 ? -14.100 3.259 15.829 1.00 95.56 260 VAL A CA 1
ATOM 1952 C C . VAL A 1 260 ? -13.584 3.999 17.056 1.00 95.56 260 VAL A C 1
ATOM 1954 O O . VAL A 1 260 ? -14.341 4.221 17.996 1.00 95.56 260 VAL A O 1
ATOM 1957 N N . LEU A 1 261 ? -12.318 4.426 17.026 1.00 92.31 261 LEU A N 1
ATOM 1958 C CA . LEU A 1 261 ? -11.705 5.136 18.142 1.00 92.31 261 LEU A CA 1
ATOM 1959 C C . LEU A 1 261 ? -12.313 6.531 18.326 1.00 92.31 261 LEU A C 1
ATOM 1961 O O . LEU A 1 261 ? -12.618 6.906 19.450 1.00 92.31 261 LEU A O 1
ATOM 1965 N N . ALA A 1 262 ? -12.529 7.293 17.252 1.00 92.50 262 ALA A N 1
ATOM 1966 C CA . ALA A 1 262 ? -13.084 8.647 17.330 1.00 92.50 262 ALA A CA 1
ATOM 1967 C C . ALA A 1 262 ? -14.529 8.685 17.852 1.00 92.50 262 ALA A C 1
ATOM 1969 O O . ALA A 1 262 ? -14.952 9.686 18.419 1.00 92.50 262 ALA A O 1
ATOM 1970 N N . ARG A 1 263 ? -15.297 7.610 17.648 1.00 94.38 263 ARG A N 1
ATOM 1971 C CA . ARG A 1 263 ? -16.719 7.523 18.013 1.00 94.38 263 ARG A CA 1
ATOM 1972 C C . ARG A 1 263 ? -17.013 6.579 19.181 1.00 94.38 263 ARG A C 1
ATOM 1974 O O . ARG A 1 263 ? -18.183 6.358 19.467 1.00 94.38 263 ARG A O 1
ATOM 1981 N N . ASP A 1 264 ? -15.983 6.007 19.805 1.00 91.62 264 ASP A N 1
ATOM 1982 C CA . ASP A 1 264 ? -16.117 5.007 20.878 1.00 91.62 264 ASP A CA 1
ATOM 1983 C C . ASP A 1 264 ? -17.041 3.836 20.498 1.00 91.62 264 ASP A C 1
ATOM 1985 O O . ASP A 1 264 ? -17.816 3.322 21.303 1.00 91.62 264 ASP A O 1
ATOM 1989 N N . LEU A 1 265 ? -16.971 3.407 19.235 1.00 93.06 265 LEU A N 1
ATOM 1990 C CA . LEU A 1 265 ? -17.802 2.315 18.734 1.00 93.06 265 LEU A CA 1
ATOM 1991 C C . LEU A 1 265 ? -17.220 0.968 19.156 1.00 93.06 265 LEU A C 1
ATOM 1993 O O . LEU A 1 265 ? -16.007 0.784 19.242 1.00 93.06 265 LEU A O 1
ATOM 1997 N N . THR A 1 266 ? -18.082 -0.031 19.334 1.00 94.00 266 THR A N 1
ATOM 1998 C CA . THR A 1 266 ? -17.617 -1.411 19.489 1.00 94.00 266 THR A CA 1
ATOM 1999 C C . THR A 1 266 ? -17.039 -1.910 18.157 1.00 94.00 266 THR A C 1
ATOM 2001 O O . THR A 1 266 ? -17.746 -1.905 17.144 1.00 94.00 266 THR A O 1
ATOM 2004 N N . PRO A 1 267 ? -15.774 -2.365 18.114 1.00 90.06 267 PRO A N 1
ATOM 2005 C CA . PRO A 1 267 ? -15.145 -2.759 16.862 1.00 90.06 267 PRO A CA 1
ATOM 2006 C C . PRO A 1 267 ? -15.769 -4.036 16.285 1.00 90.06 267 PRO A C 1
ATOM 2008 O O . PRO A 1 267 ? -15.772 -5.097 16.909 1.00 90.06 267 PRO A O 1
ATOM 2011 N N . GLN A 1 268 ? -16.226 -3.954 15.035 1.00 92.75 268 GLN A N 1
ATOM 2012 C CA . GLN A 1 268 ? -16.722 -5.089 14.250 1.00 92.75 268 GLN A CA 1
ATOM 2013 C C . GLN A 1 268 ? -15.608 -5.668 13.362 1.00 92.75 268 GLN A C 1
ATOM 2015 O O . GLN A 1 268 ? -15.635 -5.536 12.137 1.00 92.75 268 GLN A O 1
ATOM 2020 N N . TRP A 1 269 ? -14.603 -6.305 13.973 1.00 91.94 269 TRP A N 1
ATOM 2021 C CA . TRP A 1 269 ? -13.426 -6.828 13.256 1.00 91.94 269 TRP A CA 1
ATOM 2022 C C . TRP A 1 269 ? -13.776 -7.813 12.133 1.00 91.94 269 TRP A C 1
ATOM 2024 O O . TRP A 1 269 ? -13.164 -7.778 11.070 1.00 91.94 269 TRP A O 1
ATOM 2034 N N . GLU A 1 270 ? -14.796 -8.647 12.333 1.00 91.56 270 GLU A N 1
ATOM 2035 C CA . GLU A 1 270 ? -15.294 -9.585 11.317 1.00 91.56 270 GLU A CA 1
ATOM 2036 C C . GLU A 1 270 ? -15.792 -8.848 10.067 1.00 91.56 270 GLU A C 1
ATOM 2038 O O . GLU A 1 270 ? -15.421 -9.189 8.942 1.00 91.56 270 GLU A O 1
ATOM 2043 N N . ARG A 1 271 ? -16.568 -7.775 10.262 1.00 93.00 271 ARG A N 1
ATOM 2044 C CA . ARG A 1 271 ? -17.073 -6.934 9.174 1.00 93.00 271 ARG A CA 1
ATOM 2045 C C . ARG A 1 271 ? -15.943 -6.197 8.464 1.00 93.00 271 ARG A C 1
ATOM 2047 O O . ARG A 1 271 ? -15.981 -6.084 7.240 1.00 93.00 271 ARG A O 1
ATOM 2054 N N . LEU A 1 272 ? -14.928 -5.734 9.197 1.00 95.56 272 LEU A N 1
ATOM 2055 C CA . LEU A 1 272 ? -13.724 -5.160 8.595 1.00 95.56 272 LEU A CA 1
ATOM 2056 C C . LEU A 1 272 ? -13.020 -6.178 7.690 1.00 95.56 272 LEU A C 1
ATOM 2058 O O . LEU A 1 272 ? -12.771 -5.877 6.525 1.00 95.56 272 LEU A O 1
ATOM 2062 N N . LEU A 1 273 ? -12.710 -7.369 8.210 1.00 95.38 273 LEU A N 1
ATOM 2063 C CA . LEU A 1 273 ? -12.010 -8.414 7.458 1.00 95.38 273 LEU A CA 1
ATOM 2064 C C . LEU A 1 273 ? -12.793 -8.819 6.207 1.00 95.38 273 LEU A C 1
ATOM 2066 O O . LEU A 1 273 ? -12.212 -8.924 5.126 1.00 95.38 273 LEU A O 1
ATOM 2070 N N . LEU A 1 274 ? -14.115 -8.961 6.334 1.00 95.06 274 LEU A N 1
ATOM 2071 C CA . LEU A 1 274 ? -15.010 -9.221 5.213 1.00 95.06 274 LEU A CA 1
ATOM 2072 C C . LEU A 1 274 ? -14.935 -8.107 4.160 1.00 95.06 274 LEU A C 1
ATOM 2074 O O . LEU A 1 274 ? -14.766 -8.392 2.977 1.00 95.06 274 LEU A O 1
ATOM 2078 N N . MET A 1 275 ? -15.021 -6.837 4.562 1.00 95.25 275 MET A N 1
ATOM 2079 C CA . MET A 1 275 ? -14.973 -5.711 3.622 1.00 95.25 275 MET A CA 1
ATOM 2080 C C . MET A 1 275 ? -13.606 -5.568 2.947 1.00 95.25 275 MET A C 1
ATOM 2082 O O . MET A 1 275 ? -13.552 -5.283 1.753 1.00 95.25 275 MET A O 1
ATOM 2086 N N . VAL A 1 276 ? -12.506 -5.820 3.659 1.00 96.06 276 VAL A N 1
ATOM 2087 C CA . VAL A 1 276 ? -11.155 -5.845 3.072 1.00 96.06 276 VAL A CA 1
ATOM 2088 C C . VAL A 1 276 ? -11.035 -6.975 2.049 1.00 96.06 276 VAL A C 1
ATOM 2090 O O . VAL A 1 276 ? -10.563 -6.741 0.934 1.00 96.06 276 VAL A O 1
ATOM 2093 N N . LEU A 1 277 ? -11.510 -8.179 2.383 1.00 95.94 277 LEU A N 1
ATOM 2094 C CA . LEU A 1 277 ? -11.527 -9.316 1.464 1.00 95.94 277 LEU A CA 1
ATOM 2095 C C . LEU A 1 277 ? -12.328 -8.992 0.195 1.00 95.94 277 LEU A C 1
ATOM 2097 O O . LEU A 1 277 ? -11.826 -9.147 -0.918 1.00 95.94 277 LEU A O 1
ATOM 2101 N N . LEU A 1 278 ? -13.563 -8.518 0.355 1.00 97.44 278 LEU A N 1
ATOM 2102 C CA . LEU A 1 278 ? -14.456 -8.233 -0.763 1.00 97.44 278 LEU A CA 1
ATOM 2103 C C . LEU A 1 278 ? -13.936 -7.079 -1.632 1.00 97.44 278 LEU A C 1
ATOM 2105 O O . LEU A 1 278 ? -13.831 -7.217 -2.850 1.00 97.44 278 LEU A O 1
ATOM 2109 N N . VAL A 1 279 ? -13.593 -5.943 -1.024 1.00 96.75 279 VAL A N 1
ATOM 2110 C CA . VAL A 1 279 ? -13.282 -4.714 -1.762 1.00 96.75 279 VAL A CA 1
ATOM 2111 C C . VAL A 1 279 ? -11.837 -4.692 -2.251 1.00 96.75 279 VAL A C 1
ATOM 2113 O O . VAL A 1 279 ? -11.616 -4.445 -3.436 1.00 96.75 279 VAL A O 1
ATOM 2116 N N . GLU A 1 280 ? -10.844 -4.957 -1.397 1.00 95.19 280 GLU A N 1
ATOM 2117 C CA . GLU A 1 280 ? -9.429 -4.862 -1.794 1.00 95.19 280 GLU A CA 1
ATOM 2118 C C . GLU A 1 280 ? -8.959 -6.112 -2.543 1.00 95.19 280 GLU A C 1
ATOM 2120 O O . GLU A 1 280 ? -8.394 -6.005 -3.637 1.00 95.19 280 GLU A O 1
ATOM 2125 N N . TYR A 1 281 ? -9.211 -7.303 -1.989 1.00 95.62 281 TYR A N 1
ATOM 2126 C CA . TYR A 1 281 ? -8.657 -8.534 -2.558 1.00 95.62 281 TYR A CA 1
ATOM 2127 C C . TYR A 1 281 ? -9.434 -9.073 -3.758 1.00 95.62 281 TYR A C 1
ATOM 2129 O O . TYR A 1 281 ? -8.820 -9.605 -4.682 1.00 95.62 281 TYR A O 1
ATOM 2137 N N . LEU A 1 282 ? -10.763 -8.960 -3.773 1.00 96.38 282 LEU A N 1
ATOM 2138 C CA . LEU A 1 282 ? -11.561 -9.475 -4.885 1.00 96.38 282 LEU A CA 1
ATOM 2139 C C . LEU A 1 282 ? -11.835 -8.385 -5.928 1.00 96.38 282 LEU A C 1
ATOM 2141 O O . LEU A 1 282 ? -11.369 -8.503 -7.064 1.00 96.38 282 LEU A O 1
ATOM 2145 N N . VAL A 1 283 ? -12.522 -7.299 -5.558 1.00 97.38 283 VAL A N 1
ATOM 2146 C CA . VAL A 1 283 ? -12.965 -6.276 -6.525 1.00 97.38 283 VAL A CA 1
ATOM 2147 C C . VAL A 1 283 ? -11.805 -5.428 -7.061 1.00 97.38 283 VAL A C 1
ATOM 2149 O O . VAL A 1 283 ? -11.622 -5.339 -8.279 1.00 97.38 283 VAL A O 1
ATOM 2152 N N . TYR A 1 284 ? -10.977 -4.825 -6.201 1.00 95.75 284 TYR A N 1
ATOM 2153 C CA . TYR A 1 284 ? -9.846 -4.015 -6.670 1.00 95.75 284 TYR A CA 1
ATOM 2154 C C . TYR A 1 284 ? -8.787 -4.851 -7.386 1.00 95.75 284 TYR A C 1
ATOM 2156 O O . TYR A 1 284 ? -8.244 -4.387 -8.389 1.00 95.75 284 TYR A O 1
ATOM 2164 N N . ALA A 1 285 ? -8.512 -6.079 -6.937 1.00 95.12 285 ALA A N 1
ATOM 2165 C CA . ALA A 1 285 ? -7.594 -6.961 -7.653 1.00 95.12 285 ALA A CA 1
ATOM 2166 C C . ALA A 1 285 ? -8.111 -7.312 -9.056 1.00 95.12 285 ALA A C 1
ATOM 2168 O O . ALA A 1 285 ? -7.330 -7.255 -10.006 1.00 95.12 285 ALA A O 1
ATOM 2169 N N . ALA A 1 286 ? -9.411 -7.591 -9.214 1.00 95.75 286 ALA A N 1
ATOM 2170 C CA . ALA A 1 286 ? -10.018 -7.789 -10.530 1.00 95.75 286 ALA A CA 1
ATOM 2171 C C . ALA A 1 286 ? -9.875 -6.532 -11.406 1.00 95.75 286 ALA A C 1
ATOM 2173 O O . ALA A 1 286 ? -9.441 -6.621 -12.555 1.00 95.75 286 ALA A O 1
ATOM 2174 N N . ARG A 1 287 ? -10.128 -5.340 -10.848 1.00 94.69 287 ARG A N 1
ATOM 2175 C CA . ARG A 1 287 ? -9.901 -4.066 -11.550 1.00 94.69 287 ARG A CA 1
ATOM 2176 C C . ARG A 1 287 ? -8.442 -3.902 -11.979 1.00 94.69 287 ARG A C 1
ATOM 2178 O O . ARG A 1 287 ? -8.181 -3.468 -13.097 1.00 94.69 287 ARG A O 1
ATOM 2185 N N . TYR A 1 288 ? -7.479 -4.239 -11.121 1.00 93.25 288 TYR A N 1
ATOM 2186 C CA . TYR A 1 288 ? -6.060 -4.168 -11.473 1.00 93.25 288 TYR A CA 1
ATOM 2187 C C . TYR A 1 288 ? -5.695 -5.128 -12.605 1.00 93.25 288 TYR A C 1
ATOM 2189 O O . TYR A 1 288 ? -4.944 -4.735 -13.492 1.00 93.25 288 TYR A O 1
ATOM 2197 N N . GLN A 1 289 ? -6.267 -6.332 -12.631 1.00 94.00 289 GLN A N 1
ATOM 2198 C CA . GLN A 1 289 ? -6.068 -7.269 -13.738 1.00 94.00 289 GLN A CA 1
ATOM 2199 C C . GLN A 1 289 ? -6.618 -6.731 -15.058 1.00 94.00 289 GLN A C 1
ATOM 2201 O O . GLN A 1 289 ? -5.926 -6.802 -16.070 1.00 94.00 289 GLN A O 1
ATOM 2206 N N . VAL A 1 290 ? -7.824 -6.151 -15.058 1.00 92.94 290 VAL A N 1
ATOM 2207 C CA . VAL A 1 290 ? -8.400 -5.524 -16.261 1.00 92.94 290 VAL A CA 1
ATOM 2208 C C . VAL A 1 290 ? -7.504 -4.388 -16.761 1.00 92.94 290 VAL A C 1
ATOM 2210 O O . VAL A 1 290 ? -7.216 -4.307 -17.955 1.00 92.94 290 VAL A O 1
ATOM 2213 N N . ASN A 1 291 ? -7.010 -3.550 -15.848 1.00 91.31 291 ASN A N 1
ATOM 2214 C CA . ASN A 1 291 ? -6.077 -2.476 -16.176 1.00 91.31 291 ASN A CA 1
ATOM 2215 C C . ASN A 1 291 ? -4.757 -2.998 -16.764 1.00 91.31 291 ASN A C 1
ATOM 2217 O O . ASN A 1 291 ? -4.267 -2.431 -17.737 1.00 91.31 291 ASN A O 1
ATOM 2221 N N . ASP A 1 292 ? -4.182 -4.061 -16.202 1.00 92.19 292 ASP A N 1
ATOM 2222 C CA . ASP A 1 292 ? -2.931 -4.647 -16.700 1.00 92.19 292 ASP A CA 1
ATOM 2223 C C . ASP A 1 292 ? -3.118 -5.331 -18.065 1.00 92.19 292 ASP A C 1
ATOM 2225 O O . ASP A 1 292 ? -2.224 -5.284 -18.905 1.00 92.19 292 ASP A O 1
ATOM 2229 N N . ILE A 1 293 ? -4.286 -5.936 -18.319 1.00 91.44 293 ILE A N 1
ATOM 2230 C CA . ILE A 1 293 ? -4.629 -6.508 -19.630 1.00 91.44 293 ILE A CA 1
ATOM 2231 C C . ILE A 1 293 ? -4.711 -5.402 -20.688 1.00 91.44 293 ILE A C 1
ATOM 2233 O O . ILE A 1 293 ? -4.127 -5.535 -21.762 1.00 91.44 293 ILE A O 1
ATOM 2237 N N . ARG A 1 294 ? -5.402 -4.293 -20.389 1.00 89.25 294 ARG A N 1
ATOM 2238 C CA . ARG A 1 294 ? -5.514 -3.146 -21.308 1.00 89.25 294 ARG A CA 1
ATOM 2239 C C . ARG A 1 294 ? -4.173 -2.441 -21.518 1.00 89.25 294 ARG A C 1
ATOM 2241 O O . ARG A 1 294 ? -3.844 -2.073 -22.639 1.00 89.25 294 ARG A O 1
ATOM 2248 N N . GLY A 1 295 ? -3.384 -2.299 -20.454 1.00 86.75 295 GLY A N 1
ATOM 2249 C CA . GLY A 1 295 ? -2.069 -1.656 -20.462 1.00 86.75 295 GLY A CA 1
ATOM 2250 C C . GLY A 1 295 ? -0.907 -2.557 -20.887 1.00 86.75 295 GLY A C 1
ATOM 2251 O O . GLY A 1 295 ? 0.242 -2.130 -20.795 1.00 86.75 295 GLY A O 1
ATOM 2252 N N . TYR A 1 296 ? -1.172 -3.782 -21.352 1.00 88.06 296 TYR A N 1
ATOM 2253 C CA . TYR A 1 296 ? -0.150 -4.810 -21.555 1.00 88.06 296 TYR A CA 1
ATOM 2254 C C . TYR A 1 296 ? 1.023 -4.337 -22.429 1.00 88.06 296 TYR A C 1
ATOM 2256 O O . TYR A 1 296 ? 2.180 -4.417 -22.025 1.00 88.06 296 TYR A O 1
ATOM 2264 N N . ALA A 1 297 ? 0.754 -3.793 -23.618 1.00 85.69 297 ALA A N 1
ATOM 2265 C CA . ALA A 1 297 ? 1.822 -3.347 -24.519 1.00 85.69 297 ALA A CA 1
ATOM 2266 C C . ALA A 1 297 ? 2.653 -2.192 -23.930 1.00 85.69 297 ALA A C 1
ATOM 2268 O O . ALA A 1 297 ? 3.870 -2.144 -24.092 1.00 85.69 297 ALA A O 1
ATOM 2269 N N . GLU A 1 298 ? 2.009 -1.279 -23.209 1.00 83.69 298 GLU A N 1
ATOM 2270 C CA . GLU A 1 298 ? 2.662 -0.106 -22.627 1.00 83.69 298 GLU A CA 1
ATOM 2271 C C . GLU A 1 298 ? 3.553 -0.472 -21.450 1.00 83.69 298 GLU A C 1
ATOM 2273 O O . GLU A 1 298 ? 4.646 0.078 -21.299 1.00 83.69 298 GLU A O 1
ATOM 2278 N N . ASP A 1 299 ? 3.105 -1.415 -20.627 1.00 85.38 299 ASP A N 1
ATOM 2279 C CA . ASP A 1 299 ? 3.843 -1.865 -19.455 1.00 85.38 299 ASP A CA 1
ATOM 2280 C C . ASP A 1 299 ? 5.139 -2.584 -19.827 1.00 85.38 299 ASP A C 1
ATOM 2282 O O . ASP A 1 299 ? 6.137 -2.424 -19.121 1.00 85.38 299 ASP A O 1
ATOM 2286 N N . ALA A 1 300 ? 5.169 -3.262 -20.978 1.00 83.12 300 ALA A N 1
ATOM 2287 C CA . ALA A 1 300 ? 6.386 -3.855 -21.527 1.00 83.12 300 ALA A CA 1
ATOM 2288 C C . ALA A 1 300 ? 7.459 -2.809 -21.886 1.00 83.12 300 ALA A C 1
ATOM 2290 O O . ALA A 1 300 ? 8.649 -3.111 -21.843 1.00 83.12 300 ALA A O 1
ATOM 2291 N N . THR A 1 301 ? 7.049 -1.581 -22.223 1.00 84.31 301 THR A N 1
ATOM 2292 C CA . THR A 1 301 ? 7.950 -0.484 -22.630 1.00 84.31 301 THR A CA 1
ATOM 2293 C C . THR A 1 301 ? 8.322 0.465 -21.487 1.00 84.31 301 THR A C 1
ATOM 2295 O O . THR A 1 301 ? 9.023 1.455 -21.697 1.00 84.31 301 THR A O 1
ATOM 2298 N N . HIS A 1 302 ? 7.852 0.190 -20.268 1.00 83.69 302 HIS A N 1
ATOM 2299 C CA . HIS A 1 302 ? 8.091 1.049 -19.115 1.00 83.69 302 HIS A CA 1
ATOM 2300 C C . HIS A 1 302 ? 9.579 1.024 -18.691 1.00 83.69 302 HIS A C 1
ATOM 2302 O O . HIS A 1 302 ? 10.133 -0.068 -18.559 1.00 83.69 302 HIS A O 1
ATOM 2308 N N . PRO A 1 303 ? 10.218 2.174 -18.370 1.00 80.06 303 PRO A N 1
ATOM 2309 C CA . PRO A 1 303 ? 11.614 2.221 -17.905 1.00 80.06 303 PRO A CA 1
ATOM 2310 C C . PRO A 1 303 ? 11.892 1.270 -16.727 1.00 80.06 303 PRO A C 1
ATOM 2312 O O . PRO A 1 303 ? 12.841 0.499 -16.742 1.00 80.06 303 PRO A O 1
ATOM 2315 N N . GLU A 1 304 ? 10.979 1.259 -15.756 1.00 78.38 304 GLU A N 1
ATOM 2316 C CA . GLU A 1 304 ? 10.953 0.342 -14.604 1.00 78.38 304 GLU A CA 1
ATOM 2317 C C . GLU A 1 304 ? 10.014 -0.882 -14.769 1.00 78.38 304 GLU A C 1
ATOM 2319 O O . GLU A 1 304 ? 9.375 -1.310 -13.804 1.00 78.38 304 GLU A O 1
ATOM 2324 N N . ALA A 1 305 ? 9.857 -1.447 -15.977 1.00 79.06 305 ALA A N 1
ATOM 2325 C CA . ALA A 1 305 ? 8.946 -2.586 -16.225 1.00 79.06 305 ALA A CA 1
ATOM 2326 C C . ALA A 1 305 ? 9.194 -3.773 -15.273 1.00 79.06 305 ALA A C 1
ATOM 2328 O O . ALA A 1 305 ? 8.263 -4.406 -14.775 1.00 79.06 305 ALA A O 1
ATOM 2329 N N . ALA A 1 306 ? 10.466 -4.021 -14.973 1.00 73.00 306 ALA A N 1
ATOM 2330 C CA . ALA A 1 306 ? 10.920 -5.028 -14.032 1.00 73.00 306 ALA A CA 1
ATOM 2331 C C . ALA A 1 306 ? 10.435 -4.814 -12.593 1.00 73.00 306 ALA A C 1
ATOM 2333 O O . ALA A 1 306 ? 9.961 -5.752 -11.955 1.00 73.00 306 ALA A O 1
ATOM 2334 N N . ALA A 1 307 ? 10.568 -3.590 -12.079 1.00 72.44 307 ALA A N 1
ATOM 2335 C CA . ALA A 1 307 ? 10.258 -3.268 -10.691 1.00 72.44 307 ALA A CA 1
ATOM 2336 C C . ALA A 1 307 ? 8.745 -3.234 -10.427 1.00 72.44 307 ALA A C 1
ATOM 2338 O O . ALA A 1 307 ? 8.311 -3.498 -9.310 1.00 72.44 307 ALA A O 1
ATOM 2339 N N . ARG A 1 308 ? 7.932 -2.961 -11.458 1.00 75.12 308 ARG A N 1
ATOM 2340 C CA . ARG A 1 308 ? 6.463 -2.870 -11.346 1.00 75.12 308 ARG A CA 1
ATOM 2341 C C . ARG A 1 308 ? 5.765 -4.226 -11.204 1.00 75.12 308 ARG A C 1
ATOM 2343 O O . ARG A 1 308 ? 4.593 -4.258 -10.842 1.00 75.12 308 ARG A O 1
ATOM 2350 N N . MET A 1 309 ? 6.450 -5.342 -11.487 1.00 76.81 309 MET A N 1
ATOM 2351 C CA . MET A 1 309 ? 5.969 -6.712 -11.216 1.00 76.81 309 MET A CA 1
ATOM 2352 C C . MET A 1 309 ? 4.547 -7.019 -11.750 1.00 76.81 309 MET A C 1
ATOM 2354 O O . MET A 1 309 ? 3.793 -7.773 -11.120 1.00 76.81 309 MET A O 1
ATOM 2358 N N . ARG A 1 310 ? 4.193 -6.431 -12.905 1.00 85.62 310 ARG A N 1
ATOM 2359 C CA . ARG A 1 310 ? 2.881 -6.546 -13.575 1.00 85.62 310 ARG A CA 1
ATOM 2360 C C . ARG A 1 310 ? 2.718 -7.879 -14.323 1.00 85.62 310 ARG A C 1
ATOM 2362 O O . ARG A 1 310 ? 3.465 -8.829 -14.074 1.00 85.62 310 ARG A O 1
ATOM 2369 N N . LEU A 1 311 ? 1.709 -7.962 -15.197 1.00 89.62 311 LEU A N 1
ATOM 2370 C CA . LEU A 1 311 ? 1.380 -9.160 -15.969 1.00 89.62 311 LEU A CA 1
ATOM 2371 C C . LEU A 1 311 ? 2.623 -9.681 -16.732 1.00 89.62 311 LEU A C 1
ATOM 2373 O O . LEU A 1 311 ? 3.327 -8.885 -17.355 1.00 89.62 311 LEU A O 1
ATOM 2377 N N . PRO A 1 312 ? 2.943 -10.990 -16.682 1.00 89.25 312 PRO A N 1
ATOM 2378 C CA . PRO A 1 312 ? 4.140 -11.519 -17.335 1.00 89.25 312 PRO A CA 1
ATOM 2379 C C . PRO A 1 312 ? 4.133 -11.328 -18.859 1.00 89.25 312 PRO A C 1
ATOM 2381 O O . PRO A 1 312 ? 3.121 -11.575 -19.507 1.00 89.25 312 PRO A O 1
ATOM 2384 N N . HIS A 1 313 ? 5.294 -10.986 -19.433 1.00 87.69 313 HIS A N 1
ATOM 2385 C CA . HIS A 1 313 ? 5.489 -10.796 -20.878 1.00 87.69 313 HIS A CA 1
ATOM 2386 C C . HIS A 1 313 ? 6.352 -11.911 -21.507 1.00 87.69 313 HIS A C 1
ATOM 2388 O O . HIS A 1 313 ? 7.567 -11.725 -21.670 1.00 87.69 313 HIS A O 1
ATOM 2394 N N . PRO A 1 314 ? 5.781 -13.090 -21.836 1.00 85.50 314 PRO A N 1
ATOM 2395 C CA . PRO A 1 314 ? 6.496 -14.118 -22.591 1.00 85.50 314 PRO A CA 1
ATOM 2396 C C . PRO A 1 314 ? 6.747 -13.666 -24.040 1.00 85.50 314 PRO A C 1
ATOM 2398 O O . PRO A 1 314 ? 5.970 -12.896 -24.606 1.00 85.50 314 PRO A O 1
ATOM 2401 N N . ALA A 1 315 ? 7.841 -14.141 -24.643 1.00 83.62 315 ALA A N 1
ATOM 2402 C CA . ALA A 1 315 ? 8.184 -13.816 -26.031 1.00 83.62 315 ALA A CA 1
ATOM 2403 C C . ALA A 1 315 ? 7.198 -14.459 -27.028 1.00 83.62 315 ALA A C 1
ATOM 2405 O O . ALA A 1 315 ? 6.745 -13.811 -27.976 1.00 83.62 315 ALA A O 1
ATOM 2406 N N . ASP A 1 316 ? 6.807 -15.706 -26.759 1.00 88.06 316 ASP A N 1
ATOM 2407 C CA . ASP A 1 316 ? 5.871 -16.479 -27.573 1.00 88.06 316 ASP A CA 1
ATOM 2408 C C . ASP A 1 316 ? 4.459 -15.841 -27.605 1.00 88.06 316 ASP A C 1
ATOM 2410 O O . ASP A 1 316 ? 3.859 -15.623 -26.546 1.00 88.06 316 ASP A O 1
ATOM 2414 N N . PRO A 1 317 ? 3.901 -15.520 -28.793 1.00 87.75 317 PRO A N 1
ATOM 2415 C CA . PRO A 1 317 ? 2.538 -15.010 -28.939 1.00 87.75 317 PRO A CA 1
ATOM 2416 C C . PRO A 1 317 ? 1.448 -15.904 -28.330 1.00 87.75 317 PRO A C 1
ATOM 2418 O O . PRO A 1 317 ? 0.478 -15.367 -27.788 1.00 87.75 317 PRO A O 1
ATOM 2421 N N . ALA A 1 318 ? 1.581 -17.234 -28.391 1.00 88.38 318 ALA A N 1
ATOM 2422 C CA . ALA A 1 318 ? 0.575 -18.143 -27.838 1.00 88.38 318 ALA A CA 1
ATOM 2423 C C . ALA A 1 318 ? 0.564 -18.077 -26.302 1.00 88.38 318 ALA A C 1
ATOM 2425 O O . ALA A 1 318 ? -0.489 -17.862 -25.694 1.00 88.38 318 ALA A O 1
ATOM 2426 N N . ALA A 1 319 ? 1.742 -18.116 -25.676 1.00 86.81 319 ALA A N 1
ATOM 2427 C CA . ALA A 1 319 ? 1.901 -17.883 -24.245 1.00 86.81 319 ALA A CA 1
ATOM 2428 C C . ALA A 1 319 ? 1.379 -16.501 -23.807 1.00 86.81 319 ALA A C 1
ATOM 2430 O O . ALA A 1 319 ? 0.781 -16.386 -22.736 1.00 86.81 319 ALA A O 1
ATOM 2431 N N . ARG A 1 320 ? 1.541 -15.449 -24.628 1.00 88.94 320 ARG A N 1
ATOM 2432 C CA . ARG A 1 320 ? 0.974 -14.116 -24.336 1.00 88.94 320 ARG A CA 1
ATOM 2433 C C . ARG A 1 320 ? -0.553 -14.147 -24.276 1.00 88.94 320 ARG A C 1
ATOM 2435 O O . ARG A 1 320 ? -1.130 -13.602 -23.337 1.00 88.94 320 ARG A O 1
ATOM 2442 N N . ARG A 1 321 ? -1.206 -14.804 -25.242 1.00 90.12 321 ARG A N 1
ATOM 2443 C CA . ARG A 1 321 ? -2.672 -14.967 -25.251 1.00 90.12 321 ARG A CA 1
ATOM 2444 C C . ARG A 1 321 ? -3.149 -15.734 -24.021 1.00 90.12 321 ARG A C 1
ATOM 2446 O O . ARG A 1 321 ? -4.084 -15.285 -23.365 1.00 90.12 321 ARG A O 1
ATOM 2453 N N . LEU A 1 322 ? -2.471 -16.828 -23.670 1.00 90.81 322 LEU A N 1
ATOM 2454 C CA . LEU A 1 322 ? -2.800 -17.623 -22.486 1.00 90.81 322 LEU A CA 1
ATOM 2455 C C . LEU A 1 322 ? -2.738 -16.786 -21.202 1.00 90.81 322 LEU A C 1
ATOM 2457 O O . LEU A 1 322 ? -3.676 -16.805 -20.412 1.00 90.81 322 LEU A O 1
ATOM 2461 N N . VAL A 1 323 ? -1.672 -16.003 -21.014 1.00 92.50 323 VAL A N 1
ATOM 2462 C CA . VAL A 1 323 ? -1.509 -15.126 -19.843 1.00 92.50 323 VAL A CA 1
ATOM 2463 C C . VAL A 1 323 ? -2.661 -14.119 -19.722 1.00 92.50 323 VAL A C 1
ATOM 2465 O O . VAL A 1 323 ? -3.207 -13.941 -18.630 1.00 92.50 323 VAL A O 1
ATOM 2468 N N . VAL A 1 324 ? -3.061 -13.490 -20.832 1.00 92.75 324 VAL A N 1
ATOM 2469 C CA . VAL A 1 324 ? -4.180 -12.534 -20.863 1.00 92.75 324 VAL A CA 1
ATOM 2470 C C . VAL A 1 324 ? -5.507 -13.220 -20.533 1.00 92.75 324 VAL A C 1
ATOM 2472 O O . VAL A 1 324 ? -6.242 -12.732 -19.674 1.00 92.75 324 VAL A O 1
ATOM 2475 N N . VAL A 1 325 ? -5.792 -14.369 -21.154 1.00 93.56 325 VAL A N 1
ATOM 2476 C CA . VAL A 1 325 ? -7.025 -15.137 -20.919 1.00 93.56 325 VAL A CA 1
ATOM 2477 C C . VAL A 1 325 ? -7.105 -15.619 -19.472 1.00 93.56 325 VAL A C 1
ATOM 2479 O O . VAL A 1 325 ? -8.117 -15.393 -18.815 1.00 93.56 325 VAL A O 1
ATOM 2482 N N . CYS A 1 326 ? -6.036 -16.207 -18.928 1.00 93.50 326 CYS A N 1
ATOM 2483 C CA . CYS A 1 326 ? -5.995 -16.628 -17.526 1.00 93.50 326 CYS A CA 1
ATOM 2484 C C . CYS A 1 326 ? -6.224 -15.449 -16.571 1.00 93.50 326 CYS A C 1
ATOM 2486 O O . CYS A 1 326 ? -6.961 -15.586 -15.596 1.00 93.50 326 CYS A O 1
ATOM 2488 N N . SER A 1 327 ? -5.630 -14.282 -16.848 1.00 94.00 327 SER A N 1
ATOM 2489 C CA . SER A 1 327 ? -5.853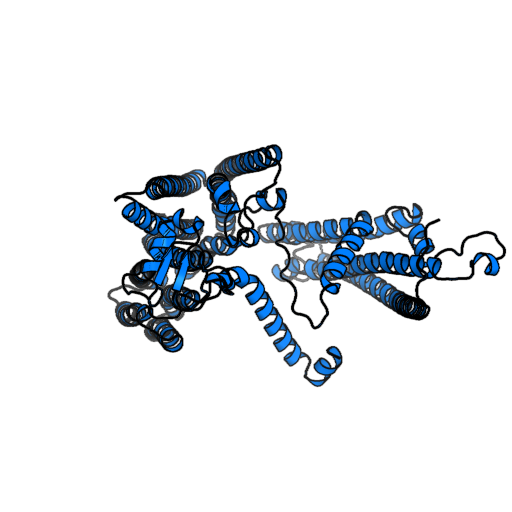 -13.087 -16.030 1.00 94.00 327 SER A CA 1
ATOM 2490 C C . SER A 1 327 ? -7.314 -12.623 -16.081 1.00 94.00 327 SER A C 1
ATOM 2492 O O . SER A 1 327 ? -7.899 -12.352 -15.032 1.00 94.00 327 SER A O 1
ATOM 2494 N N . ALA A 1 328 ? -7.933 -12.608 -17.266 1.00 94.44 328 ALA A N 1
ATOM 2495 C CA . ALA A 1 328 ? -9.339 -12.242 -17.440 1.00 94.44 328 ALA A CA 1
ATOM 2496 C C . ALA A 1 328 ? -10.290 -13.218 -16.725 1.00 94.44 328 ALA A C 1
ATOM 2498 O O . ALA A 1 328 ? -11.199 -12.781 -16.019 1.00 94.44 328 ALA A O 1
ATOM 2499 N N . LEU A 1 329 ? -10.047 -14.528 -16.846 1.00 95.00 329 LEU A N 1
ATOM 2500 C CA . LEU A 1 329 ? -10.831 -15.564 -16.168 1.00 95.00 329 LEU A CA 1
ATOM 2501 C C . LEU A 1 329 ? -10.743 -15.435 -14.644 1.00 95.00 329 LEU A C 1
ATOM 2503 O O . LEU A 1 329 ? -11.765 -15.484 -13.966 1.00 95.00 329 LEU A O 1
ATOM 2507 N N . VAL A 1 330 ? -9.545 -15.210 -14.095 1.00 96.25 330 VAL A N 1
ATOM 2508 C CA . VAL A 1 330 ? -9.375 -14.998 -12.648 1.00 96.25 330 VAL A CA 1
ATOM 2509 C C . VAL A 1 330 ? -10.040 -13.700 -12.188 1.00 96.25 330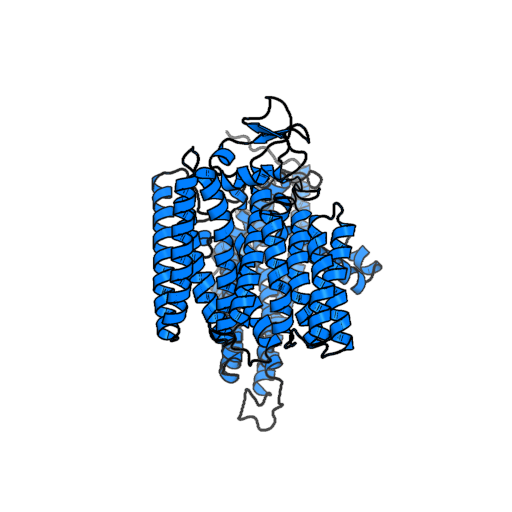 VAL A C 1
ATOM 2511 O O . VAL A 1 330 ? -10.633 -13.679 -11.112 1.00 96.25 330 VAL A O 1
ATOM 2514 N N . ALA A 1 331 ? -9.994 -12.631 -12.988 1.00 94.56 331 ALA A N 1
ATOM 2515 C CA . ALA A 1 331 ? -10.695 -11.389 -12.670 1.00 94.56 331 ALA A CA 1
ATOM 2516 C C . ALA A 1 331 ? -12.218 -11.600 -12.610 1.00 94.56 331 ALA A C 1
ATOM 2518 O O . ALA A 1 331 ? -12.860 -11.149 -11.663 1.00 94.56 331 ALA A O 1
ATOM 2519 N N . ALA A 1 332 ? -12.790 -12.334 -13.570 1.00 94.62 332 ALA A N 1
ATOM 2520 C CA . ALA A 1 332 ? -14.207 -12.692 -13.565 1.00 94.62 332 ALA A CA 1
ATOM 2521 C C . ALA A 1 332 ? -14.566 -13.578 -12.361 1.00 94.62 332 ALA A C 1
ATOM 2523 O O . ALA A 1 332 ? -15.518 -13.281 -11.639 1.00 94.62 332 ALA A O 1
ATOM 2524 N N . LEU A 1 333 ? -13.759 -14.610 -12.088 1.00 95.56 333 LEU A N 1
ATOM 2525 C CA . LEU A 1 333 ? -13.943 -15.494 -10.938 1.00 95.56 333 LEU A CA 1
ATOM 2526 C C . LEU A 1 333 ? -13.917 -14.715 -9.618 1.00 95.56 333 LEU A C 1
ATOM 2528 O O . LEU A 1 333 ? -14.762 -14.946 -8.764 1.00 95.56 333 LEU A O 1
ATOM 2532 N N . ARG A 1 334 ? -13.003 -13.750 -9.457 1.00 97.19 334 ARG A N 1
ATOM 2533 C CA . ARG A 1 334 ? -12.957 -12.878 -8.272 1.00 97.19 334 ARG A CA 1
ATOM 2534 C C . ARG A 1 334 ? -14.266 -12.126 -8.051 1.00 97.19 334 ARG A C 1
ATOM 2536 O O . ARG A 1 334 ? -14.729 -12.069 -6.916 1.00 97.19 334 ARG A O 1
ATOM 2543 N N . LEU A 1 335 ? -14.859 -11.564 -9.104 1.00 96.88 335 LEU A N 1
ATOM 2544 C CA . LEU A 1 335 ? -16.120 -10.824 -9.000 1.00 96.88 335 LEU A CA 1
ATOM 2545 C C . LEU A 1 335 ? -17.301 -11.745 -8.667 1.00 96.88 335 LEU A C 1
ATOM 2547 O O . LEU A 1 335 ? -18.113 -11.400 -7.810 1.00 96.88 335 LEU A O 1
ATOM 2551 N N . ILE A 1 336 ? -17.362 -12.930 -9.282 1.00 94.38 336 ILE A N 1
ATOM 2552 C CA . ILE A 1 336 ? -18.385 -13.946 -8.981 1.00 94.38 336 ILE A CA 1
ATOM 2553 C C . ILE A 1 336 ? -18.265 -14.399 -7.521 1.00 94.38 336 ILE A C 1
ATOM 2555 O O . ILE A 1 336 ? -19.251 -14.392 -6.785 1.00 94.38 336 ILE A O 1
ATOM 2559 N N . THR A 1 337 ? -17.050 -14.720 -7.071 1.00 94.00 337 THR A N 1
ATOM 2560 C CA . THR A 1 337 ? -16.774 -15.105 -5.683 1.00 94.00 337 THR A CA 1
ATOM 2561 C C . THR A 1 337 ? -17.117 -13.981 -4.707 1.00 94.00 337 THR A C 1
ATOM 2563 O O . THR A 1 337 ? -17.711 -14.245 -3.666 1.00 94.00 337 THR A O 1
ATOM 2566 N N . ALA A 1 338 ? -16.804 -12.723 -5.039 1.00 96.94 338 ALA A N 1
ATOM 2567 C CA . ALA A 1 338 ? -17.166 -11.578 -4.204 1.00 96.94 338 ALA A CA 1
ATOM 2568 C C . ALA A 1 338 ? -18.684 -11.474 -4.026 1.00 96.94 338 ALA A C 1
ATOM 2570 O O . ALA A 1 338 ? -19.156 -11.295 -2.905 1.00 96.94 338 ALA A O 1
ATOM 2571 N N . LEU A 1 339 ? -19.444 -11.633 -5.113 1.00 94.94 339 LEU A N 1
ATOM 2572 C CA . LEU A 1 339 ? -20.902 -11.601 -5.071 1.00 94.94 339 LEU A CA 1
ATOM 2573 C C . LEU A 1 339 ? -21.475 -12.757 -4.240 1.00 94.94 339 LEU A C 1
ATOM 2575 O O . LEU A 1 339 ? -22.351 -12.522 -3.411 1.00 94.94 339 LEU A O 1
ATOM 2579 N N . GLY A 1 340 ? -20.952 -13.975 -4.413 1.00 89.88 340 GLY A N 1
ATOM 2580 C CA . GLY A 1 340 ? -21.369 -15.148 -3.640 1.00 89.88 340 GLY A CA 1
ATOM 2581 C C . GLY A 1 340 ? -21.125 -14.987 -2.136 1.00 89.88 340 GLY A C 1
ATOM 2582 O O . GLY A 1 340 ? -22.035 -15.198 -1.337 1.00 89.88 340 GLY A O 1
ATOM 2583 N N . ILE A 1 341 ? -19.927 -14.532 -1.746 1.00 93.00 341 ILE A N 1
ATOM 2584 C CA . ILE A 1 341 ? -19.589 -14.267 -0.338 1.00 93.00 341 ILE A CA 1
ATOM 2585 C C . ILE A 1 341 ? -20.457 -13.133 0.224 1.00 93.00 341 ILE A C 1
ATOM 2587 O O . ILE A 1 341 ? -20.968 -13.242 1.336 1.00 93.00 341 ILE A O 1
ATOM 2591 N N . ALA A 1 342 ? -20.659 -12.050 -0.531 1.00 94.19 342 ALA A N 1
ATOM 2592 C CA . ALA A 1 342 ? -21.479 -10.930 -0.076 1.00 94.19 342 ALA A CA 1
ATOM 2593 C C . ALA A 1 342 ? -22.957 -11.297 0.089 1.00 94.19 342 ALA A C 1
ATOM 2595 O O . ALA A 1 342 ? -23.589 -10.802 1.021 1.00 94.19 342 ALA A O 1
ATOM 2596 N N . ALA A 1 343 ? -23.487 -12.169 -0.774 1.00 91.12 343 ALA A N 1
ATOM 2597 C CA . ALA A 1 343 ? -24.833 -12.715 -0.641 1.00 91.12 343 ALA A CA 1
ATOM 2598 C C . ALA A 1 343 ? -24.967 -13.563 0.625 1.00 91.12 343 ALA A C 1
ATOM 2600 O O . ALA A 1 343 ? -25.874 -13.320 1.416 1.00 91.12 343 ALA A O 1
ATOM 2601 N N . ALA A 1 344 ? -24.023 -14.478 0.862 1.00 88.25 344 ALA A N 1
ATOM 2602 C CA . ALA A 1 344 ? -24.008 -15.307 2.065 1.00 88.25 344 ALA A CA 1
ATOM 2603 C C . ALA A 1 344 ? -23.878 -14.479 3.358 1.00 88.25 344 ALA A C 1
ATOM 2605 O O . ALA A 1 344 ? -24.474 -14.819 4.373 1.00 88.25 344 ALA A O 1
ATOM 2606 N N . ALA A 1 345 ? -23.132 -13.373 3.314 1.00 91.62 345 ALA A N 1
ATOM 2607 C CA . ALA A 1 345 ? -22.911 -12.494 4.461 1.00 91.62 345 ALA A CA 1
ATOM 2608 C C . ALA A 1 345 ? -23.926 -11.336 4.586 1.00 91.62 345 ALA A C 1
ATOM 2610 O O . ALA A 1 345 ? -23.772 -10.489 5.464 1.00 91.62 345 ALA A O 1
ATOM 2611 N N . GLY A 1 346 ? -24.935 -11.243 3.708 1.00 92.50 346 GLY A N 1
ATOM 2612 C CA . GLY A 1 346 ? -25.969 -10.200 3.772 1.00 92.50 346 GLY A CA 1
ATOM 2613 C C . GLY A 1 346 ? -25.499 -8.775 3.432 1.00 92.50 346 GLY A C 1
ATOM 2614 O O . GLY A 1 346 ? -26.167 -7.805 3.783 1.00 92.50 346 GLY A O 1
ATOM 2615 N N . VAL A 1 347 ? -24.368 -8.614 2.735 1.00 94.56 347 VAL A N 1
ATOM 2616 C CA . VAL A 1 347 ? -23.756 -7.304 2.407 1.00 94.56 347 VAL A CA 1
ATOM 2617 C C . VAL A 1 347 ? -23.771 -6.969 0.910 1.00 94.56 347 VAL A C 1
ATOM 2619 O O . VAL A 1 347 ? -23.083 -6.048 0.461 1.00 94.56 347 VAL A O 1
ATOM 2622 N N . THR A 1 348 ? -24.581 -7.679 0.118 1.00 94.69 348 THR A N 1
ATOM 2623 C CA . THR A 1 348 ? -24.656 -7.547 -1.349 1.00 94.69 348 THR A CA 1
ATOM 2624 C C . THR A 1 348 ? -24.863 -6.113 -1.822 1.00 94.69 348 THR A C 1
ATOM 2626 O O . THR A 1 348 ? -24.180 -5.673 -2.740 1.00 94.69 348 THR A O 1
ATOM 2629 N N . ARG A 1 349 ? -25.768 -5.351 -1.192 1.00 95.12 349 ARG A N 1
ATOM 2630 C CA . ARG A 1 349 ? -26.061 -3.966 -1.607 1.00 95.12 349 ARG A CA 1
ATOM 2631 C C . ARG A 1 349 ? -24.837 -3.058 -1.470 1.00 95.12 349 ARG A C 1
ATOM 2633 O O . ARG A 1 349 ? -24.507 -2.341 -2.412 1.00 95.12 349 ARG A O 1
ATOM 2640 N N . SER A 1 350 ? -24.140 -3.132 -0.335 1.00 93.56 350 SER A N 1
ATOM 2641 C CA . SER A 1 350 ? -22.918 -2.357 -0.092 1.00 93.56 350 SER A CA 1
ATOM 2642 C C . SER A 1 350 ? -21.807 -2.746 -1.068 1.00 93.56 350 SER A C 1
ATOM 2644 O O . SER A 1 350 ? -21.140 -1.867 -1.616 1.00 93.56 350 SER A O 1
ATOM 2646 N N . LEU A 1 351 ? -21.644 -4.048 -1.344 1.00 95.94 351 LEU A N 1
ATOM 2647 C CA . LEU A 1 351 ? -20.674 -4.519 -2.333 1.00 95.94 351 LEU A CA 1
ATOM 2648 C C . LEU A 1 351 ? -21.007 -4.014 -3.741 1.00 95.94 351 LEU A C 1
ATOM 2650 O O . LEU A 1 351 ? -20.113 -3.528 -4.433 1.00 95.94 351 LEU A O 1
ATOM 2654 N N . LEU A 1 352 ? -22.266 -4.117 -4.172 1.00 97.00 352 LEU A N 1
ATOM 2655 C CA . LEU A 1 352 ? -22.697 -3.667 -5.496 1.00 97.00 352 LEU A CA 1
ATOM 2656 C C . LEU A 1 352 ? -22.495 -2.160 -5.663 1.00 97.00 352 LEU A C 1
ATOM 2658 O O . LEU A 1 352 ? -21.968 -1.742 -6.688 1.00 97.00 352 LEU A O 1
ATOM 2662 N N . ALA A 1 353 ? -22.822 -1.357 -4.647 1.00 96.00 353 ALA A N 1
ATOM 2663 C CA . ALA A 1 353 ? -22.579 0.083 -4.671 1.00 96.00 353 ALA A CA 1
ATOM 2664 C C . ALA A 1 353 ? -21.079 0.410 -4.802 1.00 96.00 353 ALA A C 1
ATOM 2666 O O . ALA A 1 353 ? -20.686 1.172 -5.685 1.00 96.00 353 ALA A O 1
ATOM 2667 N N . ALA A 1 354 ? -20.221 -0.212 -3.983 1.00 96.19 354 ALA A N 1
ATOM 2668 C CA . ALA A 1 354 ? -18.774 -0.011 -4.067 1.00 96.19 354 ALA A CA 1
ATOM 2669 C C . ALA A 1 354 ? -18.206 -0.467 -5.423 1.00 96.19 354 ALA A C 1
ATOM 2671 O O . ALA A 1 354 ? -17.404 0.237 -6.038 1.00 96.19 354 ALA A O 1
ATOM 2672 N N . THR A 1 355 ? -18.664 -1.616 -5.921 1.00 97.31 355 THR A N 1
ATOM 2673 C CA . THR A 1 355 ? -18.255 -2.168 -7.219 1.00 97.31 355 THR A CA 1
ATOM 2674 C C . THR A 1 355 ? -18.698 -1.267 -8.367 1.00 97.31 355 THR A C 1
ATOM 2676 O O . THR A 1 355 ? -17.909 -1.026 -9.276 1.00 97.31 355 THR A O 1
ATOM 2679 N N . ALA A 1 356 ? -19.909 -0.706 -8.310 1.00 97.12 356 ALA A N 1
ATOM 2680 C CA . ALA A 1 356 ? -20.408 0.241 -9.301 1.00 97.12 356 ALA A CA 1
ATOM 2681 C C . ALA A 1 356 ? -19.549 1.511 -9.343 1.00 97.12 356 ALA A C 1
ATOM 2683 O O . ALA A 1 356 ? -19.133 1.921 -10.424 1.00 97.12 356 ALA A O 1
ATOM 2684 N N . VAL A 1 357 ? -19.197 2.088 -8.188 1.00 97.06 357 VAL A N 1
ATOM 2685 C CA . VAL A 1 357 ? -18.292 3.252 -8.125 1.00 97.06 357 VAL A CA 1
ATOM 2686 C C . VAL A 1 357 ? -16.924 2.920 -8.731 1.00 97.06 357 VAL A C 1
ATOM 2688 O O . VAL A 1 357 ? -16.404 3.697 -9.533 1.00 97.06 357 VAL A O 1
ATOM 2691 N N . ILE A 1 358 ? -16.350 1.754 -8.407 1.00 96.75 358 ILE A N 1
ATOM 2692 C CA . ILE A 1 358 ? -15.064 1.302 -8.970 1.00 96.75 358 ILE A CA 1
ATOM 2693 C C . ILE A 1 358 ? -15.162 1.108 -10.486 1.00 96.75 358 ILE A C 1
ATOM 2695 O O . ILE A 1 358 ? -14.260 1.526 -11.214 1.00 96.75 358 ILE A O 1
ATOM 2699 N N . ALA A 1 359 ? -16.243 0.493 -10.966 1.00 95.62 359 ALA A N 1
ATOM 2700 C CA . ALA A 1 359 ? -16.469 0.238 -12.381 1.00 95.62 359 ALA A CA 1
ATOM 2701 C C . ALA A 1 359 ? -16.650 1.544 -13.164 1.00 95.62 359 ALA A C 1
ATOM 2703 O O . ALA A 1 359 ? -15.961 1.743 -14.160 1.00 95.62 359 ALA A O 1
ATOM 2704 N N . VAL A 1 360 ? -17.498 2.462 -12.687 1.00 96.69 360 VAL A N 1
ATOM 2705 C CA . VAL A 1 360 ? -17.726 3.776 -13.312 1.00 96.69 360 VAL A CA 1
ATOM 2706 C C . VAL A 1 360 ? -16.433 4.585 -13.352 1.00 96.69 360 VAL A C 1
ATOM 2708 O O . VAL A 1 360 ? -16.057 5.078 -14.414 1.00 96.69 360 VAL A O 1
ATOM 2711 N N . ALA A 1 361 ? -15.700 4.663 -12.236 1.00 95.75 361 ALA A N 1
ATOM 2712 C CA . ALA A 1 361 ? -14.408 5.343 -12.209 1.00 95.75 361 ALA A CA 1
ATOM 2713 C C . ALA A 1 361 ? -13.395 4.677 -13.157 1.00 95.75 361 ALA A C 1
ATOM 2715 O O . ALA A 1 361 ? -12.636 5.367 -13.832 1.00 95.75 361 ALA A O 1
ATOM 2716 N N . GLY A 1 362 ? -13.391 3.344 -13.253 1.00 93.50 362 GLY A N 1
ATOM 2717 C CA . GLY A 1 362 ? -12.546 2.600 -14.187 1.00 93.50 362 GLY A CA 1
ATOM 2718 C C . GLY A 1 362 ? -12.882 2.880 -15.654 1.00 93.50 362 GLY A C 1
ATOM 2719 O O . GLY A 1 362 ? -11.983 3.139 -16.448 1.00 93.50 362 GLY A O 1
ATOM 2720 N N . VAL A 1 363 ? -14.166 2.877 -16.016 1.00 94.44 363 VAL A N 1
ATOM 2721 C CA . VAL A 1 363 ? -14.631 3.183 -17.377 1.00 94.44 363 VAL A CA 1
ATOM 2722 C C . VAL A 1 363 ? -14.304 4.624 -17.752 1.00 94.44 363 VAL A C 1
ATOM 2724 O O . VAL A 1 363 ? -13.733 4.855 -18.815 1.00 94.44 363 VAL A O 1
ATOM 2727 N N . LEU A 1 364 ? -14.599 5.583 -16.870 1.00 96.00 364 LEU A N 1
ATOM 2728 C CA . LEU A 1 364 ? -14.310 6.995 -17.111 1.00 96.00 364 LEU A CA 1
ATOM 2729 C C . LEU A 1 364 ? -12.802 7.251 -17.239 1.00 96.00 364 LEU A C 1
ATOM 2731 O O . LEU A 1 364 ? -12.382 8.008 -18.109 1.00 96.00 364 LEU A O 1
ATOM 2735 N N . TYR A 1 365 ? -11.983 6.580 -16.425 1.00 94.88 365 TYR A N 1
ATOM 2736 C CA . TYR A 1 365 ? -10.525 6.660 -16.511 1.00 94.88 365 TYR A CA 1
ATOM 2737 C C . TYR A 1 365 ? -10.022 6.216 -17.888 1.00 94.88 365 TYR A C 1
ATOM 2739 O O . TYR A 1 365 ? -9.225 6.907 -18.517 1.00 94.88 365 TYR A O 1
ATOM 2747 N N . GLU A 1 366 ? -10.519 5.088 -18.388 1.00 92.62 366 GLU A N 1
ATOM 2748 C CA . GLU A 1 366 ? -10.105 4.539 -19.681 1.00 92.62 366 GLU A CA 1
ATOM 2749 C C . GLU A 1 366 ? -10.628 5.377 -20.855 1.00 92.62 366 GLU A C 1
ATOM 2751 O O . GLU A 1 366 ? -9.902 5.608 -21.822 1.00 92.62 366 GLU A O 1
ATOM 2756 N N . TYR A 1 367 ? -11.844 5.916 -20.740 1.00 94.38 367 TYR A N 1
ATOM 2757 C CA . TYR A 1 367 ? -12.381 6.882 -21.697 1.00 94.38 367 TYR A CA 1
ATOM 2758 C C . TYR A 1 367 ? -11.498 8.134 -21.789 1.00 94.38 367 TYR A C 1
ATOM 2760 O O . TYR A 1 367 ? -11.063 8.505 -22.879 1.00 94.38 367 TYR A O 1
ATOM 2768 N N . LEU A 1 368 ? -11.171 8.755 -20.652 1.00 95.31 368 LEU A N 1
ATOM 2769 C CA . LEU A 1 368 ? -10.322 9.946 -20.618 1.00 95.31 368 LEU A CA 1
ATOM 2770 C C . LEU A 1 368 ? -8.916 9.651 -21.153 1.00 95.31 368 LEU A C 1
ATOM 2772 O O . LEU A 1 368 ? -8.378 10.455 -21.911 1.00 95.31 368 LEU A O 1
ATOM 2776 N N . ARG A 1 369 ? -8.351 8.476 -20.849 1.00 92.00 369 ARG A N 1
ATOM 2777 C CA . ARG A 1 369 ? -7.093 8.002 -21.450 1.00 92.00 369 ARG A CA 1
ATOM 2778 C C . ARG A 1 369 ? -7.163 7.923 -22.974 1.00 92.00 369 ARG A C 1
ATOM 2780 O O . ARG A 1 369 ? -6.221 8.333 -23.649 1.00 92.00 369 ARG A O 1
ATOM 2787 N N . ALA A 1 370 ? -8.248 7.377 -23.517 1.00 91.56 370 ALA A N 1
ATOM 2788 C CA . ALA A 1 370 ? -8.425 7.232 -24.958 1.00 91.56 370 ALA A CA 1
ATOM 2789 C C . ALA A 1 370 ? -8.588 8.591 -25.657 1.00 91.56 370 ALA A C 1
ATOM 2791 O O . ALA A 1 370 ? -8.045 8.789 -26.744 1.00 91.56 370 ALA A O 1
ATOM 2792 N N . VAL A 1 371 ? -9.298 9.536 -25.029 1.00 92.75 371 VAL A N 1
ATOM 2793 C CA . VAL A 1 371 ? -9.422 10.919 -25.519 1.00 92.75 371 VAL A CA 1
ATOM 2794 C C . VAL A 1 371 ? -8.067 11.624 -25.483 1.00 92.75 371 VAL A C 1
ATOM 2796 O O . VAL A 1 371 ? -7.683 12.263 -26.456 1.00 92.75 371 VAL A O 1
ATOM 2799 N N . GLU A 1 372 ? -7.321 11.476 -24.390 1.00 93.19 372 GLU A N 1
ATOM 2800 C CA . GLU A 1 372 ? -6.012 12.099 -24.206 1.00 93.19 372 GLU A CA 1
ATOM 2801 C C . GLU A 1 372 ? -4.953 11.603 -25.207 1.00 93.19 372 GLU A C 1
ATOM 2803 O O . GLU A 1 372 ? -4.081 12.368 -25.633 1.00 93.19 372 GLU A O 1
ATOM 2808 N N . ALA A 1 373 ? -5.025 10.331 -25.603 1.00 87.50 373 ALA A N 1
ATOM 2809 C CA . ALA A 1 373 ? -4.110 9.745 -26.578 1.00 87.50 373 ALA A CA 1
ATOM 2810 C C . ALA A 1 373 ? -4.229 10.378 -27.979 1.00 87.50 373 ALA A C 1
ATOM 2812 O O . ALA A 1 373 ? -3.304 10.256 -28.783 1.00 87.50 373 ALA A O 1
ATOM 2813 N N . ARG A 1 374 ? -5.342 11.063 -28.284 1.00 87.75 374 ARG A N 1
ATOM 2814 C CA . ARG A 1 374 ? -5.553 11.753 -29.562 1.00 87.75 374 ARG A CA 1
ATOM 2815 C C . ARG A 1 374 ? -4.912 13.150 -29.518 1.00 87.75 374 ARG A C 1
ATOM 2817 O O . ARG A 1 374 ? -5.270 13.948 -28.650 1.00 87.75 374 ARG A O 1
ATOM 2824 N N . PRO A 1 375 ? -3.990 13.486 -30.439 1.00 78.56 375 PRO A N 1
ATOM 2825 C CA . PRO A 1 375 ? -3.434 14.835 -30.526 1.00 78.56 375 PRO A CA 1
ATOM 2826 C C . PRO A 1 375 ? -4.538 15.858 -30.833 1.00 78.56 375 PRO A C 1
ATOM 2828 O O . PRO A 1 375 ? -5.304 15.669 -31.774 1.00 78.56 375 PRO A O 1
ATOM 2831 N N . GLY A 1 376 ? -4.633 16.940 -30.054 1.00 81.88 376 GLY A N 1
ATOM 2832 C CA . GLY A 1 376 ? -5.624 17.998 -30.283 1.00 81.88 376 GLY A CA 1
ATOM 2833 C C . GLY A 1 376 ? -5.949 18.835 -29.043 1.00 81.88 376 GLY A C 1
ATOM 2834 O O . GLY A 1 376 ? -5.373 18.645 -27.970 1.00 81.88 376 GLY A O 1
ATOM 2835 N N . GLY A 1 377 ? -6.901 19.764 -29.184 1.00 80.25 377 GLY A N 1
ATOM 2836 C CA . GLY A 1 377 ? -7.285 20.714 -28.127 1.00 80.25 377 GLY A CA 1
ATOM 2837 C C . GLY A 1 377 ? -7.892 20.079 -26.866 1.00 80.25 377 GLY A C 1
ATOM 2838 O O . GLY A 1 377 ? -7.823 20.667 -25.789 1.00 80.25 377 GLY A O 1
ATOM 2839 N N . THR A 1 378 ? -8.432 18.861 -26.957 1.00 88.06 378 THR A N 1
ATOM 2840 C CA . THR A 1 378 ? -9.081 18.155 -25.835 1.00 88.06 378 THR A CA 1
ATOM 2841 C C . THR A 1 378 ? -8.105 17.397 -24.931 1.00 88.06 378 THR A C 1
ATOM 2843 O O . THR A 1 378 ? -8.470 17.046 -23.809 1.00 88.06 378 THR A O 1
ATOM 2846 N N . GLN A 1 379 ? -6.852 17.190 -25.357 1.00 90.81 379 GLN A N 1
ATOM 2847 C CA . GLN A 1 379 ? -5.853 16.406 -24.619 1.00 90.81 379 GLN A CA 1
ATOM 2848 C C . GLN A 1 379 ? -5.608 16.949 -23.204 1.00 90.81 379 GLN A C 1
ATOM 2850 O O . GLN A 1 379 ? -5.589 16.195 -22.233 1.00 90.81 379 GLN A O 1
ATOM 2855 N N . ARG A 1 380 ? -5.471 18.274 -23.065 1.00 91.81 380 ARG A N 1
ATOM 2856 C CA . ARG A 1 380 ? -5.249 18.917 -21.761 1.00 91.81 380 ARG A CA 1
ATOM 2857 C C . ARG A 1 380 ? -6.459 18.772 -20.838 1.00 91.81 380 ARG A C 1
ATOM 2859 O O . ARG A 1 380 ? -6.282 18.547 -19.645 1.00 91.81 380 ARG A O 1
ATOM 2866 N N . ALA A 1 381 ? -7.670 18.899 -21.378 1.00 94.31 381 ALA A N 1
ATOM 2867 C CA . ALA A 1 381 ? -8.894 18.732 -20.602 1.00 94.31 381 ALA A CA 1
ATOM 2868 C C . ALA A 1 381 ? -9.038 17.285 -20.106 1.00 94.31 381 ALA A C 1
ATOM 2870 O O . ALA A 1 381 ? -9.336 17.066 -18.935 1.00 94.31 381 ALA A O 1
ATOM 2871 N N . ALA A 1 382 ? -8.734 16.302 -20.960 1.00 95.50 382 ALA A N 1
ATOM 2872 C CA . ALA A 1 382 ? -8.737 14.892 -20.587 1.00 95.50 382 ALA A CA 1
ATOM 2873 C C . ALA A 1 382 ? -7.690 14.569 -19.504 1.00 95.50 382 ALA A C 1
ATOM 2875 O O . ALA A 1 382 ? -8.013 13.886 -18.533 1.00 95.50 382 ALA A O 1
ATOM 2876 N N . ALA A 1 383 ? -6.480 15.133 -19.606 1.00 95.25 383 ALA A N 1
ATOM 2877 C CA . ALA A 1 383 ? -5.440 15.013 -18.583 1.00 95.25 383 ALA A CA 1
ATOM 2878 C C . ALA A 1 383 ? -5.899 15.541 -17.214 1.00 95.25 383 ALA A C 1
ATOM 2880 O O . ALA A 1 383 ? -5.734 14.875 -16.194 1.00 95.25 383 ALA A O 1
ATOM 2881 N N . ILE A 1 384 ? -6.518 16.727 -17.191 1.00 95.62 384 ILE A N 1
ATOM 2882 C CA . ILE A 1 384 ? -7.063 17.327 -15.965 1.00 95.62 384 ILE A CA 1
ATOM 2883 C C . ILE A 1 384 ? -8.209 16.470 -15.412 1.00 95.62 384 ILE A C 1
ATOM 2885 O O . ILE A 1 384 ? -8.277 16.248 -14.204 1.00 95.62 384 ILE A O 1
ATOM 2889 N N . GLY A 1 385 ? -9.067 15.932 -16.283 1.00 97.00 385 GLY A N 1
ATOM 2890 C CA . GLY A 1 385 ? -10.105 14.976 -15.899 1.00 97.00 385 GLY A CA 1
ATOM 2891 C C . GLY A 1 385 ? -9.527 13.727 -15.225 1.00 97.00 385 GLY A C 1
ATOM 2892 O O . GLY A 1 385 ? -10.029 13.307 -14.184 1.00 97.00 385 GLY A O 1
ATOM 2893 N N . LEU A 1 386 ? -8.432 13.169 -15.760 1.00 96.44 386 LEU A N 1
ATOM 2894 C CA . LEU A 1 386 ? -7.717 12.048 -15.140 1.00 96.44 386 LEU A CA 1
ATOM 2895 C C . LEU A 1 386 ? -7.163 12.430 -13.766 1.00 96.44 386 LEU A C 1
ATOM 2897 O O . LEU A 1 386 ? -7.301 11.655 -12.821 1.00 96.44 386 LEU A O 1
ATOM 2901 N N . TRP A 1 387 ? -6.567 13.620 -13.639 1.00 97.38 387 TRP A N 1
ATOM 2902 C CA . TRP A 1 387 ? -6.046 14.123 -12.367 1.00 97.38 387 TRP A CA 1
ATOM 2903 C C . TRP A 1 387 ? -7.135 14.282 -11.307 1.00 97.38 387 TRP A C 1
ATOM 2905 O O . TRP A 1 387 ? -6.889 13.972 -10.149 1.00 97.38 387 TRP A O 1
ATOM 2915 N N . ALA A 1 388 ? -8.335 14.727 -11.679 1.00 96.38 388 ALA A N 1
ATOM 2916 C CA . ALA A 1 388 ? -9.454 14.801 -10.745 1.00 96.38 388 ALA A CA 1
ATOM 2917 C C . ALA A 1 388 ? -9.934 13.395 -10.338 1.00 96.38 388 ALA A C 1
ATOM 2919 O O . ALA A 1 388 ? -10.096 13.094 -9.160 1.00 96.38 388 ALA A O 1
ATOM 2920 N N . LEU A 1 389 ? -10.085 12.489 -11.303 1.00 97.31 389 LEU A N 1
ATOM 2921 C CA . LEU A 1 389 ? -10.700 11.179 -11.087 1.00 97.31 389 LEU A CA 1
ATOM 2922 C C . LEU A 1 389 ? -9.921 10.245 -10.143 1.00 97.31 389 LEU A C 1
ATOM 2924 O O . LEU A 1 389 ? -10.507 9.383 -9.487 1.00 97.31 389 LEU A O 1
ATOM 2928 N N . VAL A 1 390 ? -8.594 10.367 -10.069 1.00 95.50 390 VAL A N 1
ATOM 2929 C CA . VAL A 1 390 ? -7.758 9.405 -9.326 1.00 95.50 390 VAL A CA 1
ATOM 2930 C C . VAL A 1 390 ? -8.007 9.382 -7.813 1.00 95.50 390 VAL A C 1
ATOM 2932 O O . VAL A 1 390 ? -7.775 8.346 -7.183 1.00 95.50 390 VAL A O 1
ATOM 2935 N N . GLY A 1 391 ? -8.528 10.466 -7.230 1.00 96.88 391 GLY A N 1
ATOM 2936 C CA . GLY A 1 391 ? -8.879 10.534 -5.808 1.00 96.88 391 GLY A CA 1
ATOM 2937 C C . GLY A 1 391 ? -10.083 9.673 -5.420 1.00 96.88 391 GLY A C 1
ATOM 2938 O O . GLY A 1 391 ? -10.195 9.250 -4.267 1.00 96.88 391 GLY A O 1
ATOM 2939 N N . THR A 1 392 ? -10.969 9.340 -6.366 1.00 97.56 392 THR A N 1
ATOM 2940 C CA . THR A 1 392 ? -12.227 8.618 -6.095 1.00 97.56 392 THR A CA 1
ATOM 2941 C C . THR A 1 392 ? -11.993 7.274 -5.407 1.00 97.56 392 THR A C 1
ATOM 2943 O O . THR A 1 392 ? -12.732 6.895 -4.498 1.00 97.56 392 THR A O 1
ATOM 2946 N N . GLY A 1 393 ? -10.921 6.567 -5.774 1.00 96.00 393 GLY A N 1
ATOM 2947 C CA . GLY A 1 393 ? -10.583 5.287 -5.152 1.00 96.00 393 GLY A CA 1
ATOM 2948 C C . GLY A 1 393 ? -10.194 5.398 -3.673 1.00 96.00 393 GLY A C 1
ATOM 2949 O O . GLY A 1 393 ? -10.352 4.428 -2.936 1.00 96.00 393 GLY A O 1
ATOM 2950 N N . TYR A 1 394 ? -9.690 6.549 -3.225 1.00 97.44 394 TYR A N 1
ATOM 2951 C CA . TYR A 1 394 ? -9.326 6.794 -1.826 1.00 97.44 394 TYR A CA 1
ATOM 2952 C C . TYR A 1 394 ? -10.547 7.208 -1.004 1.00 97.44 394 TYR A C 1
ATOM 2954 O O . TYR A 1 394 ? -10.749 6.688 0.092 1.00 97.44 394 TYR A O 1
ATOM 2962 N N . ALA A 1 395 ? -11.406 8.057 -1.575 1.00 98.19 395 ALA A N 1
ATOM 2963 C CA . ALA A 1 395 ? -12.699 8.415 -0.995 1.00 98.19 395 ALA A CA 1
ATOM 2964 C C . ALA A 1 395 ? -13.551 7.174 -0.699 1.00 98.19 395 ALA A C 1
ATOM 2966 O O . ALA A 1 395 ? -14.048 7.000 0.413 1.00 98.19 395 ALA A O 1
ATOM 2967 N N . LEU A 1 396 ? -13.646 6.264 -1.677 1.00 97.62 396 LEU A N 1
ATOM 2968 C CA . LEU A 1 396 ? -14.384 5.015 -1.520 1.00 97.62 396 LEU A CA 1
ATOM 2969 C C . LEU A 1 396 ? -13.792 4.131 -0.415 1.00 97.62 396 LEU A C 1
ATOM 2971 O O . LEU A 1 396 ? -14.543 3.556 0.362 1.00 97.62 396 LEU A O 1
ATOM 2975 N N . ARG A 1 397 ? -12.460 4.030 -0.313 1.00 97.75 397 ARG A N 1
ATOM 2976 C CA . ARG A 1 397 ? -11.803 3.242 0.745 1.00 97.75 397 ARG A CA 1
ATOM 2977 C C . ARG A 1 397 ? -12.112 3.775 2.137 1.00 97.75 397 ARG A C 1
ATOM 2979 O O . ARG A 1 397 ? -12.408 2.985 3.029 1.00 97.75 397 ARG A O 1
ATOM 2986 N N . TYR A 1 398 ? -12.096 5.097 2.306 1.00 97.94 398 TYR A N 1
ATOM 2987 C CA . TYR A 1 398 ? -12.516 5.708 3.563 1.00 97.94 398 TYR A CA 1
ATOM 2988 C C . TYR A 1 398 ? -13.977 5.370 3.876 1.00 97.94 398 TYR A C 1
ATOM 2990 O O . TYR A 1 398 ? -14.272 4.876 4.961 1.00 97.94 398 TYR A O 1
ATOM 2998 N N . ALA A 1 399 ? -14.878 5.560 2.906 1.00 97.94 399 ALA A N 1
ATOM 2999 C CA . ALA A 1 399 ? -16.301 5.277 3.079 1.00 97.94 399 ALA A CA 1
ATOM 3000 C C . ALA A 1 399 ? -16.571 3.800 3.415 1.00 97.94 399 ALA A C 1
ATOM 3002 O O . ALA A 1 399 ? -17.382 3.513 4.290 1.00 97.94 399 ALA A O 1
ATOM 3003 N N . VAL A 1 400 ? -15.860 2.861 2.782 1.00 97.56 400 VAL A N 1
ATOM 3004 C CA . VAL A 1 400 ? -15.942 1.424 3.092 1.00 97.56 400 VAL A CA 1
ATOM 3005 C C . VAL A 1 400 ? -15.448 1.134 4.510 1.00 97.56 400 VAL A C 1
ATOM 3007 O O . VAL A 1 400 ? -16.115 0.399 5.233 1.00 97.56 400 VAL A O 1
ATOM 3010 N N . GLY A 1 401 ? -14.324 1.721 4.935 1.00 97.69 401 GLY A N 1
ATOM 3011 C CA . GLY A 1 401 ? -13.812 1.560 6.301 1.00 97.69 401 GLY A CA 1
ATOM 3012 C C . GLY A 1 401 ? -14.765 2.123 7.358 1.00 97.69 401 GLY A C 1
ATOM 3013 O O . GLY A 1 401 ? -15.074 1.446 8.336 1.00 97.69 401 GLY A O 1
ATOM 3014 N N . ALA A 1 402 ? -15.312 3.316 7.122 1.00 97.62 402 ALA A N 1
ATOM 3015 C CA . ALA A 1 402 ? -16.308 3.935 7.993 1.00 97.62 402 ALA A CA 1
ATOM 3016 C C . ALA A 1 402 ? -17.622 3.133 8.039 1.00 97.62 402 ALA A C 1
ATOM 3018 O O . ALA A 1 402 ? -18.199 2.934 9.107 1.00 97.62 402 ALA A O 1
ATOM 3019 N N . HIS A 1 403 ? -18.067 2.598 6.899 1.00 96.44 403 HIS A N 1
ATOM 3020 C CA . HIS A 1 403 ? -19.226 1.712 6.835 1.00 96.44 403 HIS A CA 1
ATOM 3021 C C . HIS A 1 403 ? -18.986 0.387 7.571 1.00 96.44 403 HIS A C 1
ATOM 3023 O O . HIS A 1 403 ? -19.877 -0.112 8.258 1.00 96.44 403 HIS A O 1
ATOM 3029 N N . ALA A 1 404 ? -17.780 -0.179 7.468 1.00 96.44 404 ALA A N 1
ATOM 3030 C CA . ALA A 1 404 ? -17.387 -1.364 8.223 1.00 96.44 404 ALA A CA 1
ATOM 3031 C C . ALA A 1 404 ? -17.364 -1.102 9.738 1.00 96.44 404 ALA A C 1
ATOM 3033 O O . ALA A 1 404 ? -17.677 -2.007 10.507 1.00 96.44 404 ALA A O 1
ATOM 3034 N N . ALA A 1 405 ? -17.061 0.131 10.161 1.00 96.94 405 ALA A N 1
ATOM 3035 C CA . ALA A 1 405 ? -17.133 0.562 11.558 1.00 96.94 405 ALA A CA 1
ATOM 3036 C C . ALA A 1 405 ? -18.576 0.740 12.068 1.00 96.94 405 ALA A C 1
ATOM 3038 O O . ALA A 1 405 ? -18.779 0.916 13.264 1.00 96.94 405 ALA A O 1
ATOM 3039 N N . GLY A 1 406 ? -19.576 0.664 11.183 1.00 95.56 406 GLY A N 1
ATOM 3040 C CA . GLY A 1 406 ? -20.993 0.765 11.528 1.00 95.56 406 GLY A CA 1
ATOM 3041 C C . GLY A 1 406 ? -21.645 2.099 11.166 1.00 95.56 406 GLY A C 1
ATOM 3042 O O . GLY A 1 406 ? -22.839 2.251 11.408 1.00 95.56 406 GLY A O 1
ATOM 3043 N N . LEU A 1 407 ? -20.920 3.043 10.552 1.00 95.81 407 LEU A N 1
ATOM 3044 C CA . LEU A 1 407 ? -21.522 4.306 10.124 1.00 95.81 407 LEU A CA 1
ATOM 3045 C C . LEU A 1 407 ? -22.415 4.132 8.887 1.00 95.81 407 LEU A C 1
ATOM 3047 O O . LEU A 1 407 ? -22.144 3.342 7.972 1.00 95.81 407 LEU A O 1
ATOM 3051 N N . LEU A 1 408 ? -23.489 4.918 8.851 1.00 93.81 408 LEU A N 1
ATOM 3052 C CA . LEU A 1 408 ? -24.364 5.038 7.689 1.00 93.81 408 LEU A CA 1
ATOM 3053 C C . LEU A 1 408 ? -23.731 5.959 6.642 1.00 93.81 408 LEU A C 1
ATOM 3055 O O . LEU A 1 408 ? -23.028 6.907 6.975 1.00 93.81 408 LEU A O 1
ATOM 3059 N N . VAL A 1 409 ? -24.042 5.729 5.364 1.00 88.88 409 VAL A N 1
ATOM 3060 C CA . VAL A 1 409 ? -23.518 6.543 4.248 1.00 88.88 409 VAL A CA 1
ATOM 3061 C C . VAL A 1 409 ? -23.936 8.016 4.361 1.00 88.88 409 VAL A C 1
ATOM 3063 O O . VAL A 1 409 ? -23.231 8.887 3.870 1.00 88.88 409 VAL A O 1
ATOM 3066 N N . GLY A 1 410 ? -25.056 8.311 5.026 1.00 91.88 410 GLY A N 1
ATOM 3067 C CA . GLY A 1 410 ? -25.517 9.681 5.269 1.00 91.88 410 GLY A CA 1
ATOM 3068 C C . GLY A 1 410 ? -24.767 10.431 6.376 1.00 91.88 410 GLY A C 1
ATOM 3069 O O . GLY A 1 410 ? -24.976 11.631 6.524 1.00 91.88 410 GLY A O 1
ATOM 3070 N N . ASP A 1 411 ? -23.906 9.766 7.153 1.00 96.25 411 ASP A N 1
ATOM 3071 C CA . ASP A 1 411 ? -23.186 10.421 8.246 1.00 96.25 411 ASP A CA 1
ATOM 3072 C C . ASP A 1 411 ? -22.205 11.473 7.698 1.00 96.25 411 ASP A C 1
ATOM 3074 O O . ASP A 1 411 ? -21.416 11.226 6.781 1.00 96.25 411 ASP A O 1
ATOM 3078 N N . SER A 1 412 ? -22.232 12.671 8.280 1.00 95.50 412 SER A N 1
ATOM 3079 C CA . SER A 1 412 ? -21.350 13.769 7.877 1.00 95.50 412 SER A CA 1
ATOM 3080 C C . SER A 1 412 ? -19.856 13.433 8.014 1.00 95.50 412 SER A C 1
ATOM 3082 O O . SER A 1 412 ? -19.037 13.941 7.242 1.00 95.50 412 SER A O 1
ATOM 3084 N N . LEU A 1 413 ? -19.480 12.558 8.954 1.00 96.12 413 LEU A N 1
ATOM 3085 C CA . LEU A 1 413 ? -18.109 12.077 9.110 1.00 96.12 413 LEU A CA 1
ATOM 3086 C C . LEU A 1 413 ? -17.675 11.228 7.908 1.00 96.12 413 LEU A C 1
ATOM 3088 O O . LEU A 1 413 ? -16.548 11.373 7.436 1.00 96.12 413 LEU A O 1
ATOM 3092 N N . VAL A 1 414 ? -18.579 10.410 7.355 1.00 97.19 414 VAL A N 1
ATOM 3093 C CA . VAL A 1 414 ? -18.313 9.623 6.141 1.00 97.19 414 VAL A CA 1
ATOM 3094 C C . VAL A 1 414 ? -17.993 10.546 4.970 1.00 97.19 414 VAL A C 1
ATOM 3096 O O . VAL A 1 414 ? -16.965 10.365 4.321 1.00 97.19 414 VAL A O 1
ATOM 3099 N N . TRP A 1 415 ? -18.817 11.567 4.726 1.00 96.69 415 TRP A N 1
ATOM 3100 C CA . TRP A 1 415 ? -18.623 12.479 3.593 1.00 96.69 415 TRP A CA 1
ATOM 3101 C C . TRP A 1 415 ? -17.390 13.363 3.729 1.00 96.69 415 TRP A C 1
ATOM 3103 O O . TRP A 1 415 ? -16.645 13.542 2.767 1.00 96.69 415 TRP A O 1
ATOM 3113 N N . THR A 1 416 ? -17.141 13.899 4.919 1.00 96.69 416 THR A N 1
ATOM 3114 C CA . THR A 1 416 ? -15.975 14.764 5.146 1.00 96.69 416 THR A CA 1
ATOM 3115 C C . THR A 1 416 ? -14.669 13.996 5.139 1.00 96.69 416 THR A C 1
ATOM 3117 O O . THR A 1 416 ? -13.698 14.457 4.540 1.00 96.69 416 THR A O 1
ATOM 3120 N N . GLY A 1 417 ? -14.653 12.786 5.693 1.00 97.75 417 GLY A N 1
ATOM 3121 C CA . GLY A 1 417 ? -13.508 11.901 5.565 1.00 97.75 417 GLY A CA 1
ATOM 3122 C C . GLY A 1 417 ? -13.312 11.378 4.142 1.00 97.75 417 GLY A C 1
ATOM 3123 O O . GLY A 1 417 ? -12.173 11.297 3.689 1.00 97.75 417 GLY A O 1
ATOM 3124 N N . ALA A 1 418 ? -14.385 11.123 3.385 1.00 98.00 418 ALA A N 1
ATOM 3125 C CA . ALA A 1 418 ? -14.300 10.779 1.966 1.00 98.00 418 ALA A CA 1
ATOM 3126 C C . ALA A 1 418 ? -13.760 11.943 1.119 1.00 98.00 418 ALA A C 1
ATOM 3128 O O . ALA A 1 418 ? -12.924 11.712 0.249 1.00 98.00 418 ALA A O 1
ATOM 3129 N N . LEU A 1 419 ? -14.171 13.187 1.392 1.00 98.00 419 LEU A N 1
ATOM 3130 C CA . LEU A 1 419 ? -13.653 14.388 0.727 1.00 98.00 419 LEU A CA 1
ATOM 3131 C C . LEU A 1 419 ? -12.171 14.622 1.053 1.00 98.00 419 LEU A C 1
ATOM 3133 O O . LEU A 1 419 ? -11.368 14.882 0.156 1.00 98.00 419 LEU A O 1
ATOM 3137 N N . TYR A 1 420 ? -11.792 14.471 2.323 1.00 98.06 420 TYR A N 1
ATOM 3138 C CA . TYR A 1 420 ? -10.394 14.511 2.745 1.00 98.06 420 TYR A CA 1
ATOM 3139 C C . TYR A 1 420 ? -9.574 13.415 2.049 1.00 98.06 420 TYR A C 1
ATOM 3141 O O . TYR A 1 420 ? -8.540 13.702 1.449 1.00 98.06 420 TYR A O 1
ATOM 3149 N N . ALA A 1 421 ? -10.056 12.169 2.057 1.00 98.12 421 ALA A N 1
ATOM 3150 C CA . ALA A 1 421 ? -9.387 11.044 1.413 1.00 98.12 421 ALA A CA 1
ATOM 3151 C C . ALA A 1 421 ? -9.315 11.201 -0.114 1.00 98.12 421 ALA A C 1
ATOM 3153 O O . ALA A 1 421 ? -8.315 10.807 -0.708 1.00 98.12 421 ALA A O 1
ATOM 3154 N N . TYR A 1 422 ? -10.324 11.809 -0.747 1.00 98.44 422 TYR A N 1
ATOM 3155 C CA . TYR A 1 422 ? -10.298 12.176 -2.163 1.00 98.44 422 TYR A CA 1
ATOM 3156 C C . TYR A 1 422 ? -9.136 13.124 -2.459 1.00 98.44 422 TYR A C 1
ATOM 3158 O O . TYR A 1 422 ? -8.294 12.812 -3.299 1.00 98.44 422 TYR A O 1
ATOM 3166 N N . GLY A 1 423 ? -9.060 14.251 -1.742 1.00 97.94 423 GLY A N 1
ATOM 3167 C CA . GLY A 1 423 ? -7.982 15.225 -1.907 1.00 97.94 423 GLY A CA 1
ATOM 3168 C C . GLY A 1 423 ? -6.613 14.595 -1.655 1.00 97.94 423 GLY A C 1
ATOM 3169 O O . GLY A 1 423 ? -5.711 14.720 -2.487 1.00 97.94 423 GLY A O 1
ATOM 3170 N N . LEU A 1 424 ? -6.489 13.851 -0.550 1.00 96.88 424 LEU A N 1
ATOM 3171 C CA . LEU A 1 424 ? -5.257 13.178 -0.151 1.00 96.88 424 LEU A CA 1
ATOM 3172 C C . LEU A 1 424 ? -4.808 12.174 -1.217 1.00 96.88 424 LEU A C 1
ATOM 3174 O O . LEU A 1 424 ? -3.633 12.131 -1.577 1.00 96.88 424 LEU A O 1
ATOM 3178 N N . GLY A 1 425 ? -5.749 11.386 -1.736 1.00 96.69 425 GLY A N 1
ATOM 3179 C CA . GLY A 1 425 ? -5.527 10.418 -2.800 1.00 96.69 425 GLY A CA 1
ATOM 3180 C C . GLY A 1 425 ? -5.081 11.073 -4.098 1.00 96.69 425 GLY A C 1
ATOM 3181 O O . GLY A 1 425 ? -4.090 10.649 -4.691 1.00 96.69 425 GLY A O 1
ATOM 3182 N N . THR A 1 426 ? -5.756 12.146 -4.510 1.00 98.00 426 THR A N 1
ATOM 3183 C CA . THR A 1 426 ? -5.376 12.930 -5.690 1.00 98.00 426 THR A CA 1
ATOM 3184 C C . THR A 1 426 ? -3.974 13.506 -5.533 1.00 98.00 426 THR A C 1
ATOM 3186 O O . THR A 1 426 ? -3.130 13.316 -6.406 1.00 98.00 426 THR A O 1
ATOM 3189 N N . MET A 1 427 ? -3.674 14.134 -4.396 1.00 97.19 427 MET A N 1
ATOM 3190 C CA . MET A 1 427 ? -2.338 14.645 -4.089 1.00 97.19 427 MET A CA 1
ATOM 3191 C C . MET A 1 427 ? -1.284 13.530 -4.166 1.00 97.19 427 MET A C 1
ATOM 3193 O O . MET A 1 427 ? -0.291 13.673 -4.877 1.00 97.19 427 MET A O 1
ATOM 3197 N N . PHE A 1 428 ? -1.508 12.412 -3.473 1.00 95.19 428 PHE A N 1
ATOM 3198 C CA . PHE A 1 428 ? -0.598 11.267 -3.435 1.00 95.19 428 PHE A CA 1
ATOM 3199 C C . PHE A 1 428 ? -0.320 10.698 -4.834 1.00 95.19 428 PHE A C 1
ATOM 3201 O O . PHE A 1 428 ? 0.835 10.451 -5.195 1.00 95.19 428 PHE A O 1
ATOM 3208 N N . VAL A 1 429 ? -1.365 10.510 -5.644 1.00 95.88 429 VAL A N 1
ATOM 3209 C CA . VAL A 1 429 ? -1.231 9.969 -7.000 1.00 95.88 429 VAL A CA 1
ATOM 3210 C C . VAL A 1 429 ? -0.489 10.948 -7.903 1.00 95.88 429 VAL A C 1
ATOM 3212 O O . VAL A 1 429 ? 0.415 10.526 -8.614 1.00 95.88 429 VAL A O 1
ATOM 3215 N N . LEU A 1 430 ? -0.792 12.247 -7.845 1.00 97.69 430 LEU A N 1
ATOM 3216 C CA . LEU A 1 430 ? -0.123 13.252 -8.676 1.00 97.69 430 LEU A CA 1
ATOM 3217 C C . LEU A 1 430 ? 1.356 13.427 -8.313 1.00 97.69 430 LEU A C 1
ATOM 3219 O O . LEU A 1 430 ? 2.185 13.546 -9.215 1.00 97.69 430 LEU A O 1
ATOM 3223 N N . LEU A 1 431 ? 1.697 13.380 -7.020 1.00 96.12 431 LEU A N 1
ATOM 3224 C CA . LEU A 1 431 ? 3.089 13.349 -6.554 1.00 96.12 431 LEU A CA 1
ATOM 3225 C C . LEU A 1 431 ? 3.809 12.089 -7.056 1.00 96.12 431 LEU A C 1
ATOM 3227 O O . LEU A 1 431 ? 4.934 12.169 -7.536 1.00 96.12 431 LEU A O 1
ATOM 3231 N N . THR A 1 432 ? 3.150 10.931 -7.019 1.00 94.62 432 THR A N 1
ATOM 3232 C CA . THR A 1 432 ? 3.711 9.690 -7.575 1.00 94.62 432 THR A CA 1
ATOM 3233 C C . THR A 1 432 ? 3.898 9.784 -9.090 1.00 94.62 432 THR A C 1
ATOM 3235 O O . THR A 1 432 ? 4.923 9.359 -9.611 1.00 94.62 432 THR A O 1
ATOM 3238 N N . TRP A 1 433 ? 2.935 10.361 -9.808 1.00 96.31 433 TRP A N 1
ATOM 3239 C CA . TRP A 1 433 ? 2.940 10.471 -11.266 1.00 96.31 433 TRP A CA 1
ATOM 3240 C C . TRP A 1 433 ? 3.993 11.432 -11.799 1.00 96.31 433 TRP A C 1
ATOM 3242 O O . TRP A 1 433 ? 4.600 11.143 -12.825 1.00 96.31 433 TRP A O 1
ATOM 3252 N N . VAL A 1 434 ? 4.257 12.550 -11.119 1.00 96.06 434 VAL A N 1
ATOM 3253 C CA . VAL A 1 434 ? 5.348 13.451 -11.524 1.00 96.06 434 VAL A CA 1
ATOM 3254 C C . VAL A 1 434 ? 6.725 12.821 -11.276 1.00 96.06 434 VAL A C 1
ATOM 3256 O O . VAL A 1 434 ? 7.627 13.007 -12.093 1.00 96.06 434 VAL A O 1
ATOM 3259 N N . LEU A 1 435 ? 6.876 12.014 -10.217 1.00 94.38 435 LEU A N 1
ATOM 3260 C CA . LEU A 1 435 ? 8.071 11.187 -10.011 1.00 94.38 435 LEU A CA 1
ATOM 3261 C C . LEU A 1 435 ? 8.176 10.091 -11.088 1.00 94.38 435 LEU A C 1
ATOM 3263 O O . LEU A 1 435 ? 9.225 9.925 -11.700 1.00 94.38 435 LEU A O 1
ATOM 3267 N N . GLU A 1 436 ? 7.085 9.387 -11.399 1.00 93.69 436 GLU A N 1
ATOM 3268 C CA . GLU A 1 436 ? 7.054 8.385 -12.477 1.00 93.69 436 GLU A CA 1
ATOM 3269 C C . GLU A 1 436 ? 7.422 9.017 -13.826 1.00 93.69 436 GLU A C 1
ATOM 3271 O O . GLU A 1 436 ? 8.206 8.441 -14.575 1.00 93.69 436 GLU A O 1
ATOM 3276 N N . ALA A 1 437 ? 6.929 10.225 -14.116 1.00 94.38 437 ALA A N 1
ATOM 3277 C CA . ALA A 1 437 ? 7.249 10.964 -15.331 1.00 94.38 437 ALA A CA 1
ATOM 3278 C C . ALA A 1 437 ? 8.754 11.252 -15.463 1.00 94.38 437 ALA A C 1
ATOM 3280 O O . ALA A 1 437 ? 9.288 11.166 -16.571 1.00 94.38 437 ALA A O 1
ATOM 3281 N N . SER A 1 438 ? 9.459 11.544 -14.361 1.00 93.25 438 SER A N 1
ATOM 3282 C CA . SER A 1 438 ? 10.907 11.782 -14.409 1.00 93.25 438 SER A CA 1
ATOM 3283 C C . SER A 1 438 ? 11.694 10.519 -14.761 1.00 93.25 438 SER A C 1
ATOM 3285 O O . SER A 1 438 ? 12.713 10.615 -15.436 1.00 93.25 438 SER A O 1
ATOM 3287 N N . ALA A 1 439 ? 11.200 9.323 -14.431 1.00 91.25 439 ALA A N 1
ATOM 3288 C CA . ALA A 1 439 ? 11.850 8.064 -14.806 1.00 91.25 439 ALA A CA 1
ATOM 3289 C C . ALA A 1 439 ? 11.869 7.800 -16.325 1.00 91.25 439 ALA A C 1
ATOM 3291 O O . ALA A 1 439 ? 12.649 6.979 -16.803 1.00 91.25 439 ALA A O 1
ATOM 3292 N N . TYR A 1 440 ? 11.041 8.504 -17.105 1.00 90.62 440 TYR A N 1
ATOM 3293 C CA . TYR A 1 440 ? 11.071 8.455 -18.570 1.00 90.62 440 TYR A CA 1
ATOM 3294 C C . TYR A 1 440 ? 12.046 9.459 -19.203 1.00 90.62 440 TYR A C 1
ATOM 3296 O O . TYR A 1 440 ? 12.131 9.527 -20.437 1.00 90.62 440 TYR A O 1
ATOM 3304 N N . CYS A 1 441 ? 12.748 10.246 -18.389 1.00 90.88 441 CYS A N 1
ATOM 3305 C CA . CYS A 1 441 ? 13.675 11.276 -18.829 1.00 90.88 441 CYS A CA 1
ATOM 3306 C C . CYS A 1 441 ? 15.128 10.874 -18.549 1.00 90.88 441 CYS A C 1
ATOM 3308 O O . CYS A 1 441 ? 15.432 10.181 -17.576 1.00 90.88 441 CYS A O 1
ATOM 3310 N N . ARG A 1 442 ? 16.041 11.352 -19.398 1.00 89.19 442 ARG A N 1
ATOM 3311 C CA . ARG A 1 442 ? 17.490 11.268 -19.175 1.00 89.19 442 ARG A CA 1
ATOM 3312 C C . ARG A 1 442 ? 18.105 12.660 -19.126 1.00 89.19 442 ARG A C 1
ATOM 3314 O O . ARG A 1 442 ? 17.758 13.507 -19.948 1.00 89.19 442 ARG A O 1
ATOM 3321 N N . ALA A 1 443 ? 19.033 12.882 -18.203 1.00 84.12 443 ALA A N 1
ATOM 3322 C CA . ALA A 1 443 ? 19.707 14.167 -18.035 1.00 84.12 443 ALA A CA 1
ATOM 3323 C C . ALA A 1 443 ? 21.224 13.986 -18.172 1.00 84.12 443 ALA A C 1
ATOM 3325 O O . ALA A 1 443 ? 21.883 13.625 -17.200 1.00 84.12 443 ALA A O 1
ATOM 3326 N N . PRO A 1 444 ? 21.805 14.250 -19.356 1.00 74.62 444 PRO A N 1
ATOM 3327 C CA . PRO A 1 444 ? 23.254 14.404 -19.482 1.00 74.62 444 PRO A CA 1
ATOM 3328 C C . PRO A 1 444 ? 23.743 15.714 -18.836 1.00 74.62 444 PRO A C 1
ATOM 3330 O O . PRO A 1 444 ? 24.922 15.854 -18.544 1.00 74.62 444 PRO A O 1
ATOM 3333 N N . HIS A 1 445 ? 22.841 16.676 -18.602 1.00 73.94 445 HIS A N 1
ATOM 3334 C CA . HIS A 1 445 ? 23.112 17.931 -17.904 1.00 73.94 445 HIS A CA 1
ATOM 3335 C C . HIS A 1 445 ? 21.948 18.245 -16.944 1.00 73.94 445 HIS A C 1
ATOM 3337 O O . HIS A 1 445 ? 20.794 18.036 -17.330 1.00 73.94 445 HIS A O 1
ATOM 3343 N N . PRO A 1 446 ? 22.187 18.795 -15.737 1.00 73.94 446 PRO A N 1
ATOM 3344 C CA . PRO A 1 446 ? 21.160 18.963 -14.696 1.00 73.94 446 PRO A CA 1
ATOM 3345 C C . PRO A 1 446 ? 19.901 19.740 -15.124 1.00 73.94 446 PRO A C 1
ATOM 3347 O O . PRO A 1 446 ? 18.810 19.464 -14.630 1.00 73.94 446 PRO A O 1
ATOM 3350 N N . LEU A 1 447 ? 20.032 20.674 -16.073 1.00 78.19 447 LEU A N 1
ATOM 3351 C CA . LEU A 1 447 ? 18.958 21.581 -16.510 1.00 78.19 447 LEU A CA 1
ATOM 3352 C C . LEU A 1 447 ? 18.226 21.147 -17.795 1.00 78.19 447 LEU A C 1
ATOM 3354 O O . LEU A 1 447 ? 17.195 21.729 -18.139 1.00 78.19 447 LEU A O 1
ATOM 3358 N N . ARG A 1 448 ? 18.754 20.159 -18.534 1.00 84.69 448 ARG A N 1
ATOM 3359 C CA . ARG A 1 448 ? 18.233 19.742 -19.849 1.00 84.69 448 ARG A CA 1
ATOM 3360 C C . ARG A 1 448 ? 17.870 18.268 -19.829 1.00 84.69 448 ARG A C 1
ATOM 3362 O O . ARG A 1 448 ? 18.749 17.412 -19.748 1.00 84.69 448 ARG A O 1
ATOM 3369 N N . TRP A 1 449 ? 16.574 17.983 -19.879 1.00 90.31 449 TRP A N 1
ATOM 3370 C CA . TRP A 1 449 ? 16.052 16.627 -19.751 1.00 90.31 449 TRP A CA 1
ATOM 3371 C C . TRP A 1 449 ? 15.486 16.149 -21.075 1.00 90.31 449 TRP A C 1
ATOM 3373 O O . TRP A 1 449 ? 14.633 16.801 -21.668 1.00 90.31 449 TRP A O 1
ATOM 3383 N N . TYR A 1 450 ? 15.940 14.985 -21.509 1.00 89.81 450 TYR A N 1
ATOM 3384 C CA . TYR A 1 450 ? 15.538 14.354 -22.754 1.00 89.81 450 TYR A CA 1
ATOM 3385 C C . TYR A 1 450 ? 14.414 13.366 -22.469 1.00 89.81 450 TYR A C 1
ATOM 3387 O O . TYR A 1 450 ? 14.628 12.345 -21.812 1.00 89.81 450 TYR A O 1
ATOM 3395 N N . ALA A 1 451 ? 13.205 13.700 -22.921 1.00 90.38 451 ALA A N 1
ATOM 3396 C CA . ALA A 1 451 ? 12.014 12.887 -22.704 1.00 90.38 451 ALA A CA 1
ATOM 3397 C C . ALA A 1 451 ? 11.930 11.753 -23.732 1.00 90.38 451 ALA A C 1
ATOM 3399 O O . ALA A 1 451 ? 11.908 11.996 -24.946 1.00 90.38 451 ALA A O 1
ATOM 3400 N N . SER A 1 452 ? 11.819 10.514 -23.245 1.00 88.44 452 SER A N 1
ATOM 3401 C CA . SER A 1 452 ? 11.646 9.348 -24.112 1.00 88.44 452 SER A CA 1
ATOM 3402 C C . SER A 1 452 ? 10.321 9.395 -24.897 1.00 88.44 452 SER A C 1
ATOM 3404 O O . SER A 1 452 ? 9.334 9.975 -24.430 1.00 88.44 452 SER A O 1
ATOM 3406 N N . PRO A 1 453 ? 10.246 8.747 -26.076 1.00 86.94 453 PRO A N 1
ATOM 3407 C CA . PRO A 1 453 ? 9.002 8.648 -26.843 1.00 86.94 453 PRO A CA 1
ATOM 3408 C C . PRO A 1 453 ? 7.843 8.025 -26.049 1.00 86.94 453 PRO A C 1
ATOM 3410 O O . PRO A 1 453 ? 6.703 8.462 -26.191 1.00 86.94 453 PRO A O 1
ATOM 3413 N N . ALA A 1 454 ? 8.135 7.074 -25.154 1.00 87.62 454 ALA A N 1
ATOM 3414 C CA . ALA A 1 454 ? 7.137 6.420 -24.307 1.00 87.62 454 ALA A CA 1
ATOM 3415 C C . ALA A 1 454 ? 6.412 7.395 -23.356 1.00 87.62 454 ALA A C 1
ATOM 3417 O O . ALA A 1 454 ? 5.237 7.190 -23.059 1.00 87.62 454 ALA A O 1
ATOM 3418 N N . LEU A 1 455 ? 7.062 8.488 -22.929 1.00 90.38 455 LEU A N 1
ATOM 3419 C CA . LEU A 1 455 ? 6.405 9.528 -22.126 1.00 90.38 455 LEU A CA 1
ATOM 3420 C C . LEU A 1 455 ? 5.386 10.333 -22.938 1.00 90.38 455 LEU A C 1
ATOM 3422 O O . LEU A 1 455 ? 4.370 10.762 -22.399 1.00 90.38 455 LEU A O 1
ATOM 3426 N N . ARG A 1 456 ? 5.621 10.530 -24.241 1.00 86.31 456 ARG A N 1
ATOM 3427 C CA . ARG A 1 456 ? 4.692 11.279 -25.108 1.00 86.31 456 ARG A CA 1
ATOM 3428 C C . ARG A 1 456 ? 3.371 10.544 -25.308 1.00 86.31 456 ARG A C 1
ATOM 3430 O O . ARG A 1 456 ? 2.346 11.190 -25.477 1.00 86.31 456 ARG A O 1
ATOM 3437 N N . ALA A 1 457 ? 3.390 9.214 -25.215 1.00 87.44 457 ALA A N 1
ATOM 3438 C CA . ALA A 1 457 ? 2.184 8.391 -25.190 1.00 87.44 457 ALA A CA 1
ATOM 3439 C C . ALA A 1 457 ? 1.389 8.522 -23.873 1.00 87.44 457 ALA A C 1
ATOM 3441 O O . ALA A 1 457 ? 0.306 7.953 -23.754 1.00 87.44 457 ALA A O 1
ATOM 3442 N N . LYS A 1 458 ? 1.904 9.272 -22.882 1.00 91.00 458 LYS A N 1
ATOM 3443 C CA . LYS A 1 458 ? 1.278 9.508 -21.571 1.00 91.00 458 LYS A CA 1
ATOM 3444 C C . LYS A 1 458 ? 1.192 11.006 -21.254 1.00 91.00 458 LYS A C 1
ATOM 3446 O O . LYS A 1 458 ? 1.917 11.500 -20.382 1.00 91.00 458 LYS A O 1
ATOM 3451 N N . PRO A 1 459 ? 0.315 11.755 -21.942 1.00 92.56 459 PRO A N 1
ATOM 3452 C CA . PRO A 1 459 ? 0.269 13.209 -21.818 1.00 92.56 459 PRO A CA 1
ATOM 3453 C C . PRO A 1 459 ? -0.013 13.686 -20.386 1.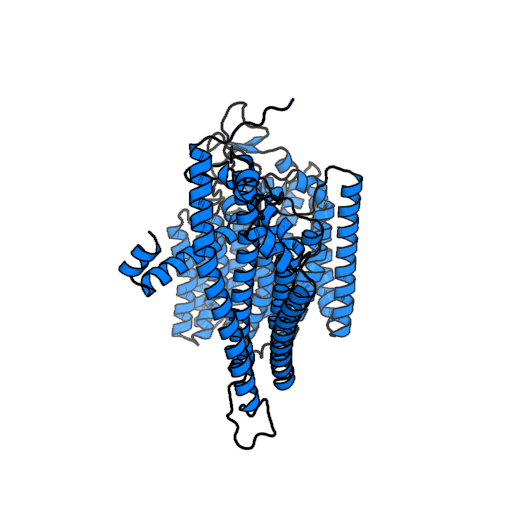00 92.56 459 PRO A C 1
ATOM 3455 O O . PRO A 1 459 ? 0.598 14.660 -19.955 1.00 92.56 459 PRO A O 1
ATOM 3458 N N . HIS A 1 460 ? -0.808 12.958 -19.597 1.00 95.00 460 HIS A N 1
ATOM 3459 C CA . HIS A 1 460 ? -1.131 13.314 -18.212 1.00 95.00 460 HIS A CA 1
ATOM 3460 C C . HIS A 1 460 ? 0.094 13.288 -17.305 1.00 95.00 460 HIS A C 1
ATOM 3462 O O . HIS A 1 460 ? 0.128 14.031 -16.329 1.00 95.00 460 HIS A O 1
ATOM 3468 N N . LEU A 1 461 ? 1.097 12.462 -17.620 1.00 95.19 461 LEU A N 1
ATOM 3469 C CA . LEU A 1 461 ? 2.389 12.450 -16.933 1.00 95.19 461 LEU A CA 1
ATOM 3470 C C . LEU A 1 461 ? 3.288 13.571 -17.459 1.00 95.19 461 LEU A C 1
ATOM 3472 O O . LEU A 1 461 ? 3.861 14.333 -16.682 1.00 95.19 461 LEU A O 1
ATOM 3476 N N . LEU A 1 462 ? 3.375 13.714 -18.785 1.00 93.38 462 LEU A N 1
ATOM 3477 C CA . LEU A 1 462 ? 4.202 14.736 -19.430 1.00 93.38 462 LEU A CA 1
ATOM 3478 C C . LEU A 1 462 ? 3.808 16.159 -19.002 1.00 93.38 462 LEU A C 1
ATOM 3480 O O . LEU A 1 462 ? 4.670 17.004 -18.759 1.00 93.38 462 LEU A O 1
ATOM 3484 N N . LEU A 1 463 ? 2.508 16.432 -18.889 1.00 94.00 463 LEU A N 1
ATOM 3485 C CA . LEU A 1 463 ? 1.974 17.735 -18.499 1.00 94.00 463 LEU A CA 1
ATOM 3486 C C . LEU A 1 463 ? 2.332 18.114 -17.057 1.00 94.00 463 LEU A C 1
ATOM 3488 O O . LEU A 1 463 ? 2.496 19.302 -16.780 1.00 94.00 463 LEU A O 1
ATOM 3492 N N . LEU A 1 464 ? 2.512 17.141 -16.158 1.00 95.56 464 LEU A N 1
ATOM 3493 C CA . LEU A 1 464 ? 2.911 17.399 -14.771 1.00 95.56 464 LEU A CA 1
ATOM 3494 C C . LEU A 1 464 ? 4.334 17.957 -14.673 1.00 95.56 464 LEU A C 1
ATOM 3496 O O . LEU A 1 464 ? 4.595 18.829 -13.843 1.00 95.56 464 LEU A O 1
ATOM 3500 N N . LEU A 1 465 ? 5.239 17.531 -15.558 1.00 93.44 465 LEU A N 1
ATOM 3501 C CA . LEU A 1 465 ? 6.624 18.011 -15.560 1.00 93.44 465 LEU A CA 1
ATOM 3502 C C . LEU A 1 465 ? 6.739 19.513 -15.862 1.00 93.44 465 LEU A C 1
ATOM 3504 O O . LEU A 1 465 ? 7.711 20.137 -15.449 1.00 93.44 465 LEU A O 1
ATOM 3508 N N . ARG A 1 466 ? 5.731 20.133 -16.493 1.00 92.56 466 ARG A N 1
ATOM 3509 C CA . ARG A 1 466 ? 5.695 21.591 -16.738 1.00 92.56 466 ARG A CA 1
ATOM 3510 C C . ARG A 1 466 ? 5.655 22.423 -15.455 1.00 92.56 466 ARG A C 1
ATOM 3512 O O . ARG A 1 466 ? 5.966 23.609 -15.482 1.00 92.56 466 ARG A O 1
ATOM 3519 N N . TYR A 1 467 ? 5.250 21.816 -14.342 1.00 93.88 467 TYR A N 1
ATOM 3520 C CA . TYR A 1 467 ? 5.154 22.477 -13.042 1.00 93.88 467 TYR A CA 1
ATOM 3521 C C . TYR A 1 467 ? 6.424 22.312 -12.190 1.00 93.88 467 TYR A C 1
ATOM 3523 O O . TYR A 1 467 ? 6.539 22.939 -11.129 1.00 93.88 467 TYR A O 1
ATOM 3531 N N . VAL A 1 468 ? 7.385 21.508 -12.659 1.00 90.94 468 VAL A N 1
ATOM 3532 C CA . VAL A 1 468 ? 8.721 21.375 -12.070 1.00 90.94 468 VAL A CA 1
ATOM 3533 C C . VAL A 1 468 ? 9.579 22.544 -12.561 1.00 90.94 468 VAL A C 1
ATOM 3535 O O . VAL A 1 468 ? 9.798 22.710 -13.758 1.00 90.94 468 VAL A O 1
ATOM 3538 N N . ARG A 1 469 ? 10.050 23.399 -11.645 1.00 85.88 469 ARG A N 1
ATOM 3539 C CA . ARG A 1 469 ? 10.867 24.570 -12.011 1.00 85.88 469 ARG A CA 1
ATOM 3540 C C . ARG A 1 469 ? 12.323 24.175 -12.255 1.00 85.88 469 ARG A C 1
ATOM 3542 O O . ARG A 1 469 ? 12.853 23.307 -11.572 1.00 85.88 469 ARG A O 1
ATOM 3549 N N . GLY A 1 470 ? 12.975 24.874 -13.185 1.00 81.06 470 GLY A N 1
ATOM 3550 C CA . GLY A 1 470 ? 14.405 24.705 -13.474 1.00 81.06 470 GLY A CA 1
ATOM 3551 C C . GLY A 1 470 ? 14.738 23.547 -14.418 1.00 81.06 470 GLY A C 1
ATOM 3552 O O . GLY A 1 470 ? 15.912 23.261 -14.625 1.00 81.06 470 GLY A O 1
ATOM 3553 N N . VAL A 1 471 ? 13.729 22.902 -15.010 1.00 83.88 471 VAL A N 1
ATOM 3554 C CA . VAL A 1 471 ? 13.910 21.809 -15.970 1.00 83.88 471 VAL A CA 1
ATOM 3555 C C . VAL A 1 471 ? 13.398 22.241 -17.337 1.00 83.88 471 VAL A C 1
ATOM 3557 O O . VAL A 1 471 ? 12.234 22.607 -17.484 1.00 83.88 471 VAL A O 1
ATOM 3560 N N . THR A 1 472 ? 14.260 22.162 -18.351 1.00 86.94 472 THR A N 1
ATOM 3561 C CA . THR A 1 472 ? 13.851 22.306 -19.752 1.00 86.94 472 THR A CA 1
ATOM 3562 C C . THR A 1 472 ? 13.716 20.923 -20.374 1.00 86.94 472 THR A C 1
ATOM 3564 O O . THR A 1 472 ? 14.694 20.174 -20.447 1.00 86.94 472 THR A O 1
ATOM 3567 N N . LEU A 1 473 ? 12.505 20.578 -20.813 1.00 89.06 473 LEU A N 1
ATOM 3568 C CA . LEU A 1 473 ? 12.233 19.320 -21.505 1.00 89.06 473 LEU A CA 1
ATOM 3569 C C . LEU A 1 473 ? 12.571 19.446 -22.987 1.00 89.06 473 LEU A C 1
ATOM 3571 O O . LEU A 1 473 ? 11.988 20.261 -23.699 1.00 89.06 473 LEU A O 1
ATOM 3575 N N . ILE A 1 474 ? 13.477 18.593 -23.447 1.00 87.06 474 ILE A N 1
ATOM 3576 C CA . ILE A 1 474 ? 13.877 18.471 -24.842 1.00 87.06 474 ILE A CA 1
ATOM 3577 C C . ILE A 1 474 ? 13.252 17.184 -25.400 1.00 87.06 474 ILE A C 1
ATOM 3579 O O . ILE A 1 474 ? 13.446 16.099 -24.839 1.00 87.06 474 ILE A O 1
ATOM 3583 N N . PRO A 1 475 ? 12.467 17.267 -26.485 1.00 84.31 475 PRO A N 1
ATOM 3584 C CA . PRO A 1 475 ? 11.898 16.089 -27.117 1.00 84.31 475 PRO A CA 1
ATOM 3585 C C . PRO A 1 475 ? 12.982 15.313 -27.879 1.00 84.31 475 PRO A C 1
ATOM 3587 O O . PRO A 1 475 ? 13.546 15.826 -28.835 1.00 84.31 475 PRO A O 1
ATOM 3590 N N . GLY A 1 476 ? 13.204 14.042 -27.528 1.00 79.06 476 GLY A N 1
ATOM 3591 C CA . GLY A 1 476 ? 14.075 13.141 -28.298 1.00 79.06 476 GLY A CA 1
ATOM 3592 C C . GLY A 1 476 ? 15.102 12.412 -27.433 1.00 79.06 476 GLY A C 1
ATOM 3593 O O . GLY A 1 476 ? 15.127 12.618 -26.220 1.00 79.06 476 GLY A O 1
ATOM 3594 N N . PRO A 1 477 ? 15.916 11.521 -28.026 1.00 77.88 477 PRO A N 1
ATOM 3595 C CA . PRO A 1 477 ? 17.011 10.876 -27.311 1.00 77.88 477 PRO A CA 1
ATOM 3596 C C . PRO A 1 477 ? 18.105 11.895 -26.939 1.00 77.88 477 PRO A C 1
ATOM 3598 O O . PRO A 1 477 ? 18.255 12.908 -27.626 1.00 77.88 477 PRO A O 1
ATOM 3601 N N . PRO A 1 478 ? 18.877 11.648 -25.864 1.00 78.38 478 PRO A N 1
ATOM 3602 C CA . PRO A 1 478 ? 20.055 12.455 -25.562 1.00 78.38 478 PRO A CA 1
ATOM 3603 C C . PRO A 1 478 ? 21.109 12.332 -26.682 1.00 78.38 478 PRO A C 1
ATOM 3605 O O . PRO A 1 478 ? 21.107 11.329 -27.402 1.00 78.38 478 PRO A O 1
ATOM 3608 N N . PRO A 1 479 ? 22.031 13.306 -26.815 1.00 79.50 479 PRO A N 1
ATOM 3609 C CA . PRO A 1 479 ? 23.139 13.230 -27.764 1.00 79.50 479 PRO A CA 1
ATOM 3610 C C . PRO A 1 479 ? 23.946 11.940 -27.568 1.00 79.50 479 PRO A C 1
ATOM 3612 O O . PRO A 1 479 ? 24.232 11.544 -26.433 1.00 79.50 479 PRO A O 1
ATOM 3615 N N . THR A 1 480 ? 24.312 11.280 -28.666 1.00 75.19 480 THR A N 1
ATOM 3616 C CA . THR A 1 480 ? 25.131 10.059 -28.660 1.00 75.19 480 THR A CA 1
ATOM 3617 C C . THR A 1 480 ? 26.469 10.303 -27.959 1.00 75.19 480 THR A C 1
ATOM 3619 O O . THR A 1 480 ? 27.179 11.241 -28.304 1.00 75.19 480 THR A O 1
ATOM 3622 N N . GLY A 1 481 ? 26.815 9.457 -26.981 1.00 63.53 481 GLY A N 1
ATOM 3623 C CA . GLY A 1 481 ? 28.095 9.506 -26.258 1.00 63.53 481 GLY A CA 1
ATOM 3624 C C . GLY A 1 481 ? 28.071 10.203 -24.891 1.00 63.53 481 GLY A C 1
ATOM 3625 O O . GLY A 1 481 ? 29.038 10.082 -24.146 1.00 63.53 481 GLY A O 1
ATOM 3626 N N . ALA A 1 482 ? 26.980 10.875 -24.505 1.00 58.66 482 ALA A N 1
ATOM 3627 C CA . ALA A 1 482 ? 26.881 11.475 -23.173 1.00 58.66 482 ALA A CA 1
ATOM 3628 C C . ALA A 1 482 ? 26.433 10.436 -22.119 1.00 58.66 482 ALA A C 1
ATOM 3630 O O . ALA A 1 482 ? 25.373 9.820 -22.299 1.00 58.66 482 ALA A O 1
ATOM 3631 N N . PRO A 1 483 ? 27.166 10.245 -21.002 1.00 59.50 483 PRO A N 1
ATOM 3632 C CA . PRO A 1 483 ? 26.689 9.435 -19.885 1.00 59.50 483 PRO A CA 1
ATOM 3633 C C . PRO A 1 483 ? 25.478 10.134 -19.259 1.00 59.50 483 PRO A C 1
ATOM 3635 O O . PRO A 1 483 ? 25.605 11.103 -18.517 1.00 59.50 483 PRO A O 1
ATOM 3638 N N . ALA A 1 484 ? 24.275 9.686 -19.613 1.00 67.75 484 ALA A N 1
ATOM 3639 C CA . ALA A 1 484 ? 23.044 10.295 -19.133 1.00 67.75 484 ALA A CA 1
ATOM 3640 C C . ALA A 1 484 ? 22.469 9.469 -17.978 1.00 67.75 484 ALA A C 1
ATOM 3642 O O . ALA A 1 484 ? 21.972 8.359 -18.189 1.00 67.75 484 ALA A O 1
ATOM 3643 N N . GLY A 1 485 ? 22.520 10.032 -16.769 1.00 77.75 485 GLY A N 1
ATOM 3644 C CA . GLY A 1 485 ? 21.836 9.476 -15.605 1.00 77.75 485 GLY A CA 1
ATOM 3645 C C . GLY A 1 485 ? 20.316 9.467 -15.797 1.00 77.75 485 GLY A C 1
ATOM 3646 O O . GLY A 1 485 ? 19.754 10.279 -16.546 1.00 77.75 485 GLY A O 1
ATOM 3647 N N . SER A 1 486 ? 19.642 8.531 -15.127 1.00 84.19 486 SER A N 1
ATOM 3648 C CA . SER A 1 486 ? 18.179 8.491 -15.083 1.00 84.19 486 SER A CA 1
ATOM 3649 C C . SER A 1 486 ? 17.659 9.659 -14.249 1.00 84.19 486 SER A C 1
ATOM 3651 O O . SER A 1 486 ? 18.034 9.807 -13.086 1.00 84.19 486 SER A O 1
ATOM 3653 N N . CYS A 1 487 ? 16.738 10.465 -14.788 1.00 86.31 487 CYS A N 1
ATOM 3654 C CA . CYS A 1 487 ? 16.105 11.522 -13.990 1.00 86.31 487 CYS A CA 1
ATOM 3655 C C . CYS A 1 487 ? 15.178 10.955 -12.895 1.00 86.31 487 CYS A C 1
ATOM 3657 O O . CYS A 1 487 ? 14.737 11.699 -12.019 1.00 86.31 487 CYS A O 1
ATOM 3659 N N . GLY A 1 488 ? 14.889 9.647 -12.916 1.00 84.50 488 GLY A N 1
ATOM 3660 C CA . GLY A 1 488 ? 14.140 8.946 -11.868 1.00 84.50 488 GLY A CA 1
ATOM 3661 C C . GLY A 1 488 ? 14.868 8.861 -10.521 1.00 84.50 488 GLY A C 1
ATOM 3662 O O . GLY A 1 488 ? 14.225 8.582 -9.512 1.00 84.50 488 GLY A O 1
ATOM 3663 N N . GLU A 1 489 ? 16.178 9.124 -10.494 1.00 85.06 489 GLU A N 1
ATOM 3664 C CA . GLU A 1 489 ? 17.016 9.145 -9.281 1.00 85.06 489 GLU A CA 1
ATOM 3665 C C . GLU A 1 489 ? 17.090 10.535 -8.638 1.00 85.06 489 GLU A C 1
ATOM 3667 O O . GLU A 1 489 ? 17.550 10.695 -7.511 1.00 85.06 489 GLU A O 1
ATOM 3672 N N . VAL A 1 490 ? 16.615 11.561 -9.344 1.00 87.00 490 VAL A N 1
ATOM 3673 C CA . VAL A 1 490 ? 16.639 12.937 -8.856 1.00 87.00 490 VAL A CA 1
ATOM 3674 C C . VAL A 1 490 ? 15.347 13.209 -8.077 1.00 87.00 490 VAL A C 1
ATOM 3676 O O . VAL A 1 490 ? 14.261 12.950 -8.598 1.00 87.00 490 VAL A O 1
ATOM 3679 N N . PRO A 1 491 ? 15.404 13.771 -6.855 1.00 88.94 491 PRO A N 1
ATOM 3680 C CA . PRO A 1 491 ? 14.215 14.189 -6.116 1.00 88.94 491 PRO A CA 1
ATOM 3681 C C . PRO A 1 491 ? 13.660 15.490 -6.714 1.00 88.94 491 PRO A C 1
ATOM 3683 O O . PRO A 1 491 ? 13.882 16.593 -6.208 1.00 88.94 491 PRO A O 1
ATOM 3686 N N . VAL A 1 492 ? 12.947 15.363 -7.835 1.00 89.81 492 VAL A N 1
ATOM 3687 C CA . VAL A 1 492 ? 12.518 16.478 -8.706 1.00 89.81 492 VAL A CA 1
ATOM 3688 C C . VAL A 1 492 ? 11.606 17.489 -8.001 1.00 89.81 492 VAL A C 1
ATOM 3690 O O . VAL A 1 492 ? 11.502 18.641 -8.411 1.00 89.81 492 VAL A O 1
ATOM 3693 N N . LEU A 1 493 ? 10.968 17.067 -6.910 1.00 90.94 493 LEU A N 1
ATOM 3694 C CA . LEU A 1 493 ? 10.053 17.870 -6.103 1.00 90.94 493 LEU A CA 1
ATOM 3695 C C . LEU A 1 493 ? 10.733 18.561 -4.912 1.00 90.94 493 LEU A C 1
ATOM 3697 O O . LEU A 1 493 ? 10.064 19.248 -4.137 1.00 90.94 493 LEU A O 1
ATOM 3701 N N . ARG A 1 494 ? 12.052 18.407 -4.730 1.00 88.06 494 ARG A N 1
ATOM 3702 C CA . ARG A 1 494 ? 12.756 18.967 -3.565 1.00 88.06 494 ARG A CA 1
ATOM 3703 C C . ARG A 1 494 ? 12.712 20.491 -3.558 1.00 88.06 494 ARG A C 1
ATOM 3705 O O . ARG A 1 494 ? 12.437 21.082 -2.510 1.00 88.06 494 ARG A O 1
ATOM 3712 N N . GLY A 1 495 ? 12.946 21.095 -4.722 1.00 82.50 495 GLY A N 1
ATOM 3713 C CA . GLY A 1 495 ? 12.954 22.541 -4.933 1.00 82.50 495 GLY A CA 1
ATOM 3714 C C . GLY A 1 495 ? 11.564 23.187 -4.925 1.00 82.50 495 GLY A C 1
ATOM 3715 O O . GLY A 1 495 ? 10.542 22.548 -4.667 1.00 82.50 495 GLY A O 1
ATOM 3716 N N . ARG A 1 496 ? 11.524 24.494 -5.212 1.00 79.06 496 ARG A N 1
ATOM 3717 C CA . ARG A 1 496 ? 10.263 25.234 -5.366 1.00 79.06 496 ARG A CA 1
ATOM 3718 C C . ARG A 1 496 ? 9.558 24.777 -6.645 1.00 79.06 496 ARG A C 1
ATOM 3720 O O . ARG A 1 496 ? 10.095 24.947 -7.734 1.00 79.06 496 ARG A O 1
ATOM 3727 N N . CYS A 1 497 ? 8.347 24.248 -6.516 1.00 85.25 497 CYS A N 1
ATOM 3728 C CA . CYS A 1 497 ? 7.466 23.962 -7.650 1.00 85.25 497 CYS A CA 1
ATOM 3729 C C . CYS A 1 497 ? 6.567 25.172 -7.950 1.00 85.25 497 CYS A C 1
ATOM 3731 O O . CYS A 1 497 ? 6.477 26.106 -7.149 1.00 85.25 497 CYS A O 1
ATOM 3733 N N . ALA A 1 498 ? 5.899 25.180 -9.103 1.00 91.06 498 ALA A N 1
ATOM 3734 C CA . ALA A 1 498 ? 4.867 26.179 -9.376 1.00 91.06 498 ALA A CA 1
ATOM 3735 C C . ALA A 1 498 ? 3.717 26.070 -8.355 1.00 91.06 498 ALA A C 1
ATOM 3737 O O . ALA A 1 498 ? 3.291 24.970 -8.013 1.00 91.06 498 ALA A O 1
ATOM 3738 N N . LEU A 1 499 ? 3.187 27.201 -7.881 1.00 90.81 499 LEU A N 1
ATOM 3739 C CA . LEU A 1 499 ? 2.103 27.200 -6.890 1.00 90.81 499 LEU A CA 1
ATOM 3740 C C . LEU A 1 499 ? 0.825 26.561 -7.433 1.00 90.81 499 LEU A C 1
ATOM 3742 O O . LEU A 1 499 ? 0.238 25.726 -6.759 1.00 90.81 499 LEU A O 1
ATOM 3746 N N . GLY A 1 500 ? 0.483 26.840 -8.691 1.00 93.56 500 GLY A N 1
ATOM 3747 C CA . GLY A 1 500 ? -0.628 26.195 -9.395 1.00 93.56 500 GLY A CA 1
ATOM 3748 C C . GLY A 1 500 ? -0.351 24.761 -9.862 1.00 93.56 500 GLY A C 1
ATOM 3749 O O . GLY A 1 500 ? -1.031 24.293 -10.772 1.00 93.56 500 GLY A O 1
ATOM 3750 N N . ALA A 1 501 ? 0.663 24.077 -9.318 1.00 95.56 501 ALA A N 1
ATOM 3751 C CA . ALA A 1 501 ? 0.882 22.669 -9.625 1.00 95.56 501 ALA A CA 1
ATOM 3752 C C . ALA A 1 501 ? -0.324 21.826 -9.167 1.00 95.56 501 ALA A C 1
ATOM 3754 O O . ALA A 1 501 ? -0.793 22.017 -8.043 1.00 95.56 501 ALA A O 1
ATOM 3755 N N . PRO A 1 502 ? -0.805 20.861 -9.972 1.00 96.88 502 PRO A N 1
ATOM 3756 C CA . PRO A 1 502 ? -1.996 20.075 -9.642 1.00 96.88 502 PRO A CA 1
ATOM 3757 C C . PRO A 1 502 ? -1.934 19.375 -8.276 1.00 96.88 502 PRO A C 1
ATOM 3759 O O . PRO A 1 502 ? -2.926 19.344 -7.553 1.00 96.88 502 PRO A O 1
ATOM 3762 N N . TRP A 1 503 ? -0.762 18.874 -7.872 1.00 96.69 503 TRP A N 1
ATOM 3763 C CA . TRP A 1 503 ? -0.578 18.259 -6.552 1.00 96.69 503 TRP A CA 1
ATOM 3764 C C . TRP A 1 503 ? -0.616 19.269 -5.394 1.00 96.69 503 TRP A C 1
ATOM 3766 O O . TRP A 1 503 ? -1.040 18.906 -4.301 1.00 96.69 503 TRP A O 1
ATOM 3776 N N . ASN A 1 504 ? -0.225 20.531 -5.615 1.00 96.06 504 ASN A N 1
ATOM 3777 C CA . ASN A 1 504 ? -0.352 21.597 -4.613 1.00 96.06 504 ASN A CA 1
ATOM 3778 C C . ASN A 1 504 ? -1.816 22.008 -4.441 1.00 96.06 504 ASN A C 1
ATOM 3780 O O . ASN A 1 504 ? -2.278 22.160 -3.315 1.00 96.06 504 ASN A O 1
ATOM 3784 N N . LEU A 1 505 ? -2.556 22.118 -5.551 1.00 96.19 505 LEU A N 1
ATOM 3785 C CA . LEU A 1 505 ? -3.999 22.372 -5.530 1.00 96.19 505 LEU A CA 1
ATOM 3786 C C . LEU A 1 505 ? -4.742 21.254 -4.788 1.00 96.19 505 LEU A C 1
ATOM 3788 O O . LEU A 1 505 ? -5.569 21.529 -3.922 1.00 96.19 505 LEU A O 1
ATOM 3792 N N . ALA A 1 506 ? -4.398 19.994 -5.070 1.00 96.88 506 ALA A N 1
ATOM 3793 C CA . ALA A 1 506 ? -4.953 18.844 -4.364 1.00 96.88 506 ALA A CA 1
ATOM 3794 C C . ALA A 1 506 ? -4.584 18.841 -2.871 1.00 96.88 506 ALA A C 1
ATOM 3796 O O . ALA A 1 506 ? -5.434 18.550 -2.032 1.00 96.88 506 ALA A O 1
ATOM 3797 N N . TYR A 1 507 ? -3.349 19.212 -2.521 1.00 96.19 507 TYR A N 1
ATOM 3798 C CA . TYR A 1 507 ? -2.933 19.374 -1.129 1.00 96.19 507 TYR A CA 1
ATOM 3799 C C . TYR A 1 507 ? -3.756 20.456 -0.412 1.00 96.19 507 TYR A C 1
ATOM 3801 O O . TYR A 1 507 ? -4.291 20.189 0.660 1.00 96.19 507 TYR A O 1
ATOM 3809 N N . TRP A 1 508 ? -3.947 21.638 -1.006 1.00 95.12 508 TRP A N 1
ATOM 3810 C CA . TRP A 1 508 ? -4.781 22.683 -0.400 1.00 95.12 508 TRP A CA 1
ATOM 3811 C C . TRP A 1 508 ? -6.244 22.261 -0.259 1.00 95.12 508 TRP A C 1
ATOM 3813 O O . TRP A 1 508 ? -6.843 22.512 0.783 1.00 95.12 508 TRP A O 1
ATOM 3823 N N . ALA A 1 509 ? -6.804 21.554 -1.244 1.00 94.56 509 ALA A N 1
ATOM 3824 C CA . ALA A 1 509 ? -8.140 20.971 -1.121 1.00 94.56 509 ALA A CA 1
ATOM 3825 C C . ALA A 1 509 ? -8.215 19.945 0.027 1.00 94.56 509 ALA A C 1
ATOM 3827 O O . ALA A 1 509 ? -9.184 19.922 0.783 1.00 94.56 509 ALA A O 1
ATOM 3828 N N . THR A 1 510 ? -7.166 19.136 0.204 1.00 95.75 510 THR A N 1
ATOM 3829 C CA . THR A 1 510 ? -7.050 18.176 1.316 1.00 95.75 510 THR A CA 1
ATOM 3830 C C . THR A 1 510 ? -7.016 18.890 2.661 1.00 95.75 510 THR A C 1
ATOM 3832 O O . THR A 1 510 ? -7.731 18.507 3.578 1.00 95.75 510 THR A O 1
ATOM 3835 N N . VAL A 1 511 ? -6.220 19.952 2.772 1.00 93.00 511 VAL A N 1
ATOM 3836 C CA . VAL A 1 511 ? -6.103 20.792 3.970 1.00 93.00 511 VAL A CA 1
ATOM 3837 C C . VAL A 1 511 ? -7.429 21.470 4.307 1.00 93.00 511 VAL A C 1
ATOM 3839 O O . VAL A 1 511 ? -7.835 21.471 5.467 1.00 93.00 511 VAL A O 1
ATOM 3842 N N . ALA A 1 512 ? -8.133 21.998 3.304 1.00 92.81 512 ALA A N 1
ATOM 3843 C CA . ALA A 1 512 ? -9.450 22.597 3.493 1.00 92.81 512 ALA A CA 1
ATOM 3844 C C . ALA A 1 512 ? -10.464 21.578 4.045 1.00 92.81 512 ALA A C 1
ATOM 3846 O O . ALA A 1 512 ? -11.296 21.926 4.878 1.00 92.81 512 ALA A O 1
ATOM 3847 N N . ALA A 1 513 ? -10.359 20.307 3.641 1.00 95.06 513 ALA A N 1
ATOM 3848 C CA . ALA A 1 513 ? -11.168 19.214 4.180 1.00 95.06 513 ALA A CA 1
ATOM 3849 C C . ALA A 1 513 ? -10.651 18.658 5.526 1.00 95.06 513 ALA A C 1
ATOM 3851 O O . ALA A 1 513 ? -11.419 18.046 6.270 1.00 95.06 513 ALA A O 1
ATOM 3852 N N . ALA A 1 514 ? -9.376 18.878 5.863 1.00 94.38 514 ALA A N 1
ATOM 3853 C CA . ALA A 1 514 ? -8.739 18.346 7.066 1.00 94.38 514 ALA A CA 1
ATOM 3854 C C . ALA A 1 514 ? -9.305 18.969 8.347 1.00 94.38 514 ALA A C 1
ATOM 3856 O O . ALA A 1 514 ? -9.555 18.242 9.301 1.00 94.38 514 ALA A O 1
ATOM 3857 N N . ALA A 1 515 ? -9.569 20.278 8.359 1.00 92.12 515 ALA A N 1
ATOM 3858 C CA . ALA A 1 515 ? -10.124 20.967 9.527 1.00 92.12 515 ALA A CA 1
ATOM 3859 C C . ALA A 1 515 ? -11.553 20.488 9.878 1.00 92.12 515 ALA A C 1
ATOM 3861 O O . ALA A 1 515 ? -11.777 20.051 11.007 1.00 92.12 515 ALA A O 1
ATOM 3862 N N . PRO A 1 516 ? -12.517 20.463 8.933 1.00 94.75 516 PRO A N 1
ATOM 3863 C CA . PRO A 1 516 ? -13.851 19.917 9.191 1.00 94.75 516 PRO A CA 1
ATOM 3864 C C . PRO A 1 516 ? -13.848 18.436 9.587 1.00 94.75 516 PRO A C 1
ATOM 3866 O O . PRO A 1 516 ? -14.742 17.999 10.313 1.00 94.75 516 PRO A O 1
ATOM 3869 N N . LEU A 1 517 ? -12.880 17.656 9.094 1.00 96.44 517 LEU A N 1
ATOM 3870 C CA . LEU A 1 517 ? -12.692 16.267 9.505 1.00 96.44 517 LEU A CA 1
ATOM 3871 C C . LEU A 1 517 ? -12.135 16.180 10.934 1.00 96.44 517 LEU A C 1
ATOM 3873 O O . LEU A 1 517 ? -12.675 15.433 11.744 1.00 96.44 517 LEU A O 1
ATOM 3877 N N . ALA A 1 518 ? -11.099 16.958 11.249 1.00 95.00 518 ALA A N 1
ATOM 3878 C CA . ALA A 1 518 ? -10.471 17.041 12.565 1.00 95.00 518 ALA A CA 1
ATOM 3879 C C . ALA A 1 518 ? -11.493 17.381 13.657 1.00 95.00 518 ALA A C 1
ATOM 3881 O O . ALA A 1 518 ? -11.578 16.669 14.653 1.00 95.00 518 ALA A O 1
ATOM 3882 N N . LEU A 1 519 ? -12.325 18.404 13.432 1.00 95.25 519 LEU A N 1
ATOM 3883 C CA . LEU A 1 519 ? -13.389 18.789 14.365 1.00 95.25 519 LEU A CA 1
ATOM 3884 C C . LEU A 1 519 ? -14.388 17.648 14.597 1.00 95.25 519 LEU A C 1
ATOM 3886 O O . LEU A 1 519 ? -14.717 17.339 15.738 1.00 95.25 519 LEU A O 1
ATOM 3890 N N . ARG A 1 520 ? -14.827 16.966 13.529 1.00 96.00 520 ARG A N 1
ATOM 3891 C CA . ARG A 1 520 ? -15.781 15.850 13.638 1.00 96.00 520 ARG A CA 1
ATOM 3892 C C . ARG A 1 520 ? -15.197 14.619 14.322 1.00 96.00 520 ARG A C 1
ATOM 3894 O O . ARG A 1 520 ? -15.912 13.979 15.087 1.00 96.00 520 ARG A O 1
ATOM 3901 N N . LEU A 1 521 ? -13.937 14.283 14.043 1.00 94.75 521 LEU A N 1
ATOM 3902 C CA . LEU A 1 521 ? -13.237 13.184 14.712 1.00 94.75 521 LEU A CA 1
ATOM 3903 C C . LEU A 1 521 ? -13.016 13.486 16.197 1.00 94.75 521 LEU A C 1
ATOM 3905 O O . LEU A 1 521 ? -13.095 12.584 17.018 1.00 94.75 521 LEU A O 1
ATOM 3909 N N . ALA A 1 522 ? -12.771 14.751 16.535 1.00 93.75 522 ALA A N 1
ATOM 3910 C CA . ALA A 1 522 ? -12.585 15.200 17.908 1.00 93.75 522 ALA A CA 1
ATOM 3911 C C . ALA A 1 522 ? -13.903 15.454 18.665 1.00 93.75 522 ALA A C 1
ATOM 3913 O O . ALA A 1 522 ? -13.864 15.737 19.857 1.00 93.75 522 ALA A O 1
ATOM 3914 N N . GLY A 1 523 ? -15.059 15.389 17.992 1.00 94.06 523 GLY A N 1
ATOM 3915 C CA . GLY A 1 523 ? -16.358 15.702 18.596 1.00 94.06 523 GLY A CA 1
ATOM 3916 C C . GLY A 1 523 ? -16.533 17.179 18.976 1.00 94.06 523 GLY A C 1
ATOM 3917 O O . GLY A 1 523 ? -17.346 17.489 19.840 1.00 94.06 523 GLY A O 1
ATOM 3918 N N . LEU A 1 524 ? -15.780 18.089 18.351 1.00 92.88 524 LEU A N 1
ATOM 3919 C CA . LEU A 1 524 ? -15.784 19.517 18.671 1.00 92.88 524 LEU A CA 1
ATOM 3920 C C . LEU A 1 524 ? -16.774 20.291 17.797 1.00 92.88 524 LEU A C 1
ATOM 3922 O O . LEU A 1 524 ? -16.826 20.109 16.576 1.00 92.88 524 LEU A O 1
ATOM 3926 N N . ALA A 1 525 ? -17.514 21.209 18.420 1.00 92.50 525 ALA A N 1
ATOM 3927 C CA . ALA A 1 525 ? -18.376 22.143 17.708 1.00 92.50 525 ALA A CA 1
ATOM 3928 C C . ALA A 1 525 ? -17.528 23.240 17.021 1.00 92.50 525 ALA A C 1
ATOM 3930 O O . ALA A 1 525 ? -16.578 23.736 17.640 1.00 92.50 525 ALA A O 1
ATOM 3931 N N . PRO A 1 526 ? -17.811 23.630 15.762 1.00 91.12 526 PRO A N 1
ATOM 3932 C CA . PRO A 1 526 ? -17.004 24.621 15.038 1.00 91.12 526 PRO A CA 1
ATOM 3933 C C . PRO A 1 526 ? -16.946 26.000 15.707 1.00 91.12 526 PRO A C 1
ATOM 3935 O O . PRO A 1 526 ? -15.936 26.687 15.602 1.00 91.12 526 PRO A O 1
ATOM 3938 N N . ASP A 1 527 ? -18.022 26.379 16.388 1.00 92.25 527 ASP A N 1
ATOM 3939 C CA . ASP A 1 527 ? -18.230 27.633 17.118 1.00 92.25 527 ASP A CA 1
ATOM 3940 C C . ASP A 1 527 ? -17.629 27.629 18.532 1.00 92.25 527 ASP A C 1
ATOM 3942 O O . ASP A 1 527 ? -17.524 28.676 19.169 1.00 92.25 527 ASP A O 1
ATOM 3946 N N . SER A 1 528 ? -17.171 26.475 19.023 1.00 92.38 528 SER A N 1
ATOM 3947 C CA . SER A 1 528 ? -16.431 26.408 20.284 1.00 92.38 528 SER A CA 1
ATOM 3948 C C . SER A 1 528 ? -15.072 27.118 20.181 1.00 92.38 528 SER A C 1
ATOM 3950 O O . SER A 1 528 ? -14.468 27.200 19.107 1.00 92.38 528 SER A O 1
ATOM 3952 N N . ALA A 1 529 ? -14.535 27.581 21.315 1.00 89.50 529 ALA A N 1
ATOM 3953 C CA . ALA A 1 529 ? -13.199 28.184 21.369 1.00 89.50 529 ALA A CA 1
ATOM 3954 C C . ALA A 1 529 ? -12.110 27.221 20.851 1.00 89.50 529 ALA A C 1
ATOM 3956 O O . ALA A 1 529 ? -11.254 27.616 20.058 1.00 89.50 529 ALA A O 1
ATOM 3957 N N . ALA A 1 530 ? -12.196 25.939 21.227 1.00 87.31 530 ALA A N 1
ATOM 3958 C CA . ALA A 1 530 ? -11.317 24.882 20.729 1.00 87.31 530 ALA A CA 1
ATOM 3959 C C . ALA A 1 530 ? -11.467 24.682 19.210 1.00 87.31 530 ALA A C 1
ATOM 3961 O O . ALA A 1 530 ? -10.472 24.561 18.495 1.00 87.31 530 ALA A O 1
ATOM 3962 N N . GLY A 1 531 ? -12.702 24.702 18.700 1.00 89.88 531 GLY A N 1
ATOM 3963 C CA . GLY A 1 531 ? -12.983 24.589 17.270 1.00 89.88 531 GLY A CA 1
ATOM 3964 C C . GLY A 1 531 ? -12.410 25.753 16.461 1.00 89.88 531 GLY A C 1
ATOM 3965 O O . GLY A 1 531 ? -11.706 25.541 15.471 1.00 89.88 531 GLY A O 1
ATOM 3966 N N . THR A 1 532 ? -12.622 26.978 16.9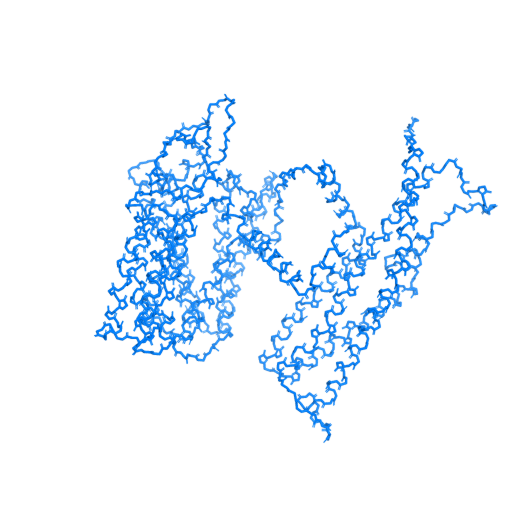40 1.00 90.38 532 THR A N 1
ATOM 3967 C CA . THR A 1 532 ? -12.071 28.206 16.350 1.00 90.38 532 THR A CA 1
ATOM 3968 C C . THR A 1 532 ? -10.543 28.180 16.347 1.00 90.38 532 THR A C 1
ATOM 3970 O O . THR A 1 532 ? -9.922 28.515 15.337 1.00 90.38 532 THR A O 1
ATOM 3973 N N . TRP A 1 533 ? -9.922 27.715 17.436 1.00 87.44 533 TRP A N 1
ATOM 3974 C CA . TRP A 1 533 ? -8.471 27.559 17.524 1.00 87.44 533 TRP A CA 1
ATOM 3975 C C . TRP A 1 533 ? -7.924 26.574 16.488 1.00 87.44 533 TRP A C 1
ATOM 3977 O O . TRP A 1 533 ? -6.966 26.894 15.786 1.00 87.44 533 TRP A O 1
ATOM 3987 N N . VAL A 1 534 ? -8.542 25.397 16.342 1.00 87.56 534 VAL A N 1
ATOM 3988 C CA . VAL A 1 534 ? -8.135 24.403 15.334 1.00 87.56 534 VAL A CA 1
ATOM 3989 C C . VAL A 1 534 ? -8.186 25.007 13.931 1.00 87.56 534 VAL A C 1
ATOM 3991 O O . VAL A 1 534 ? -7.245 24.824 13.155 1.00 87.56 534 VAL A O 1
ATOM 3994 N N . LEU A 1 535 ? -9.238 25.763 13.607 1.00 88.06 535 LEU A N 1
ATOM 3995 C CA . LEU A 1 535 ? -9.369 26.444 12.317 1.00 88.06 535 LEU A CA 1
ATOM 3996 C C . LEU A 1 535 ? -8.281 27.513 12.119 1.00 88.06 535 LEU A C 1
ATOM 3998 O O . LEU A 1 535 ? -7.617 27.526 11.079 1.00 88.06 535 LEU A O 1
ATOM 4002 N N . ALA A 1 536 ? -8.059 28.364 13.122 1.00 88.31 536 ALA A N 1
ATOM 4003 C CA . ALA A 1 536 ? -7.104 29.468 13.065 1.00 88.31 536 ALA A CA 1
ATOM 4004 C C . ALA A 1 536 ? -5.639 29.000 13.021 1.00 88.31 536 ALA A C 1
ATOM 4006 O O . ALA A 1 536 ? -4.841 29.550 12.265 1.00 88.31 536 ALA A O 1
ATOM 4007 N N . ALA A 1 537 ? -5.278 27.972 13.793 1.00 83.94 537 ALA A N 1
ATOM 4008 C CA . ALA A 1 537 ? -3.908 27.469 13.881 1.00 83.94 537 ALA A CA 1
ATOM 4009 C C . ALA A 1 537 ? -3.513 26.614 12.665 1.00 83.94 537 ALA A C 1
ATOM 4011 O O . ALA A 1 537 ? -2.368 26.663 12.209 1.00 83.94 537 ALA A O 1
ATOM 4012 N N . SER A 1 538 ? -4.453 25.843 12.109 1.00 79.62 538 SER A N 1
ATOM 4013 C CA . SER A 1 538 ? -4.135 24.889 11.038 1.00 79.62 538 SER A CA 1
ATOM 4014 C C . SER A 1 538 ? -4.075 25.538 9.653 1.00 79.62 538 SER A C 1
ATOM 4016 O O . SER A 1 538 ? -3.264 25.131 8.819 1.00 79.62 538 SER A O 1
ATOM 4018 N N . ALA A 1 539 ? -4.902 26.557 9.388 1.00 80.88 539 ALA A N 1
ATOM 4019 C CA . ALA A 1 539 ? -5.002 27.165 8.060 1.00 80.88 539 ALA A CA 1
ATOM 4020 C C . ALA A 1 539 ? -3.694 27.835 7.573 1.00 80.88 539 ALA A C 1
ATOM 4022 O O . ALA A 1 539 ? -3.278 27.544 6.446 1.00 80.88 539 ALA A O 1
ATOM 4023 N N . PRO A 1 540 ? -2.981 28.658 8.374 1.00 85.94 540 PRO A N 1
ATOM 4024 C CA . PRO A 1 540 ? -1.766 29.335 7.919 1.00 85.94 540 PRO A CA 1
ATOM 4025 C C . PRO A 1 540 ? -0.608 28.360 7.695 1.00 85.94 540 PRO A C 1
ATOM 4027 O O . PRO A 1 540 ? 0.019 28.367 6.636 1.00 85.94 540 PRO A O 1
ATOM 4030 N N . ALA A 1 541 ? -0.349 27.477 8.664 1.00 77.44 541 ALA A N 1
ATOM 4031 C CA . ALA A 1 541 ? 0.742 26.507 8.585 1.00 77.44 541 ALA A CA 1
ATOM 4032 C C . ALA A 1 541 ? 0.579 25.582 7.370 1.00 77.44 541 ALA A C 1
ATOM 4034 O O . ALA A 1 541 ? 1.530 25.330 6.622 1.00 77.44 541 ALA A O 1
ATOM 4035 N N . ALA A 1 542 ? -0.654 25.140 7.120 1.00 77.31 542 ALA A N 1
ATOM 4036 C CA . ALA A 1 542 ? -0.952 24.287 5.993 1.00 77.31 542 ALA A CA 1
ATOM 4037 C C . ALA A 1 542 ? -0.905 25.045 4.653 1.00 77.31 542 ALA A C 1
ATOM 4039 O O . ALA A 1 542 ? -0.344 24.512 3.698 1.00 77.31 542 ALA A O 1
ATOM 4040 N N . ALA A 1 543 ? -1.380 26.294 4.570 1.00 83.31 543 ALA A N 1
ATOM 4041 C CA . ALA A 1 543 ? -1.277 27.114 3.357 1.00 83.31 543 ALA A CA 1
ATOM 4042 C C . ALA A 1 543 ? 0.180 27.420 2.961 1.00 83.31 543 ALA A C 1
ATOM 4044 O O . ALA A 1 543 ? 0.506 27.456 1.770 1.00 83.31 543 ALA A O 1
ATOM 4045 N N . LEU A 1 544 ? 1.067 27.580 3.948 1.00 89.94 544 LEU A N 1
ATOM 4046 C CA . LEU A 1 544 ? 2.479 27.916 3.751 1.00 89.94 544 LEU A CA 1
ATOM 4047 C C . LEU A 1 544 ? 3.362 26.714 3.373 1.00 89.94 544 LEU A C 1
ATOM 4049 O O . LEU A 1 544 ? 4.448 26.904 2.819 1.00 89.94 544 LEU A O 1
ATOM 4053 N N . LEU A 1 545 ? 2.921 25.472 3.609 1.00 89.62 545 LEU A N 1
ATOM 4054 C CA . LEU A 1 545 ? 3.752 24.282 3.371 1.00 89.62 545 LEU A CA 1
ATOM 4055 C C . LEU A 1 545 ? 4.238 24.146 1.907 1.00 89.62 545 LEU A C 1
ATOM 4057 O O . LEU A 1 545 ? 5.424 23.864 1.698 1.00 89.62 545 LEU A O 1
ATOM 4061 N N . PRO A 1 546 ? 3.415 24.390 0.862 1.00 91.62 546 PRO A N 1
ATOM 4062 C CA . PRO A 1 546 ? 3.885 24.355 -0.525 1.00 91.62 546 PRO A CA 1
ATOM 4063 C C . PRO A 1 546 ? 4.843 25.494 -0.894 1.00 91.62 546 PRO A C 1
ATOM 4065 O O . PRO A 1 546 ? 5.663 25.319 -1.797 1.00 91.62 546 PRO A O 1
ATOM 4068 N N . LEU A 1 547 ? 4.777 26.625 -0.182 1.00 90.38 547 LEU A N 1
ATOM 4069 C CA . LEU A 1 547 ? 5.636 27.799 -0.386 1.00 90.38 547 LEU A CA 1
ATOM 4070 C C . LEU A 1 547 ? 7.052 27.590 0.174 1.00 90.38 547 LEU A C 1
ATOM 4072 O O . LEU A 1 547 ? 8.010 28.220 -0.284 1.00 90.38 547 LEU A O 1
ATOM 4076 N N . ALA A 1 548 ? 7.214 26.670 1.126 1.00 89.44 548 ALA A N 1
ATOM 4077 C CA . ALA A 1 548 ? 8.499 26.391 1.744 1.00 89.44 548 ALA A CA 1
ATOM 4078 C C . ALA A 1 548 ? 9.496 25.733 0.765 1.00 89.44 548 ALA A C 1
ATOM 4080 O O . ALA A 1 548 ? 9.282 24.648 0.203 1.00 89.44 548 ALA A O 1
ATOM 4081 N N . GLY A 1 549 ? 10.635 26.409 0.576 1.00 82.81 549 GLY A N 1
ATOM 4082 C CA . GLY A 1 549 ? 11.721 25.954 -0.300 1.00 82.81 549 GLY A CA 1
ATOM 4083 C C . GLY A 1 549 ? 12.610 24.875 0.327 1.00 82.81 549 GLY A C 1
ATOM 4084 O O . GLY A 1 549 ? 13.079 23.986 -0.376 1.00 82.81 549 GLY A O 1
ATOM 4085 N N . GLY A 1 550 ? 12.809 24.917 1.647 1.00 86.75 550 GLY A N 1
ATOM 4086 C CA . GLY A 1 550 ? 13.693 24.001 2.376 1.00 86.75 550 GLY A CA 1
ATOM 4087 C C . GLY A 1 550 ? 12.961 22.827 3.027 1.00 86.75 550 GLY A C 1
ATOM 4088 O O . GLY A 1 550 ? 11.753 22.890 3.258 1.00 86.75 550 GLY A O 1
ATOM 4089 N N . THR A 1 551 ? 13.693 21.753 3.333 1.00 86.50 551 THR A N 1
ATOM 4090 C CA . THR A 1 551 ? 13.174 20.629 4.133 1.00 86.50 551 THR A CA 1
ATOM 4091 C C . THR A 1 551 ? 12.886 21.072 5.565 1.00 86.50 551 THR A C 1
ATOM 4093 O O . THR A 1 551 ? 11.780 20.859 6.041 1.00 86.50 551 THR A O 1
ATOM 4096 N N . THR A 1 552 ? 13.819 21.779 6.211 1.00 86.12 552 THR A N 1
ATOM 4097 C CA . THR A 1 552 ? 13.663 22.272 7.590 1.00 86.12 552 THR A CA 1
ATOM 4098 C C . THR A 1 552 ? 12.426 23.150 7.751 1.00 86.12 552 THR A C 1
ATOM 4100 O O . THR A 1 552 ? 11.613 22.905 8.632 1.00 86.12 552 THR A O 1
ATOM 4103 N N . ALA A 1 553 ? 12.228 24.116 6.847 1.00 87.75 553 ALA A N 1
ATOM 4104 C CA . ALA A 1 553 ? 11.050 24.982 6.863 1.00 87.75 553 ALA A CA 1
ATOM 4105 C C . ALA A 1 553 ? 9.741 24.186 6.724 1.00 87.75 553 ALA A C 1
ATOM 4107 O O . ALA A 1 553 ? 8.774 24.473 7.420 1.00 87.75 553 ALA A O 1
ATOM 4108 N N . ARG A 1 554 ? 9.713 23.152 5.870 1.00 88.88 554 ARG A N 1
ATOM 4109 C CA . ARG A 1 554 ? 8.545 22.268 5.741 1.00 88.88 554 ARG A CA 1
ATOM 4110 C C . ARG A 1 554 ? 8.290 21.466 7.010 1.00 88.88 554 ARG A C 1
ATOM 4112 O O . ARG A 1 554 ? 7.150 21.394 7.442 1.00 88.88 554 ARG A O 1
ATOM 4119 N N . THR A 1 555 ? 9.330 20.903 7.621 1.00 86.38 555 THR A N 1
ATOM 4120 C CA . THR A 1 555 ? 9.197 20.152 8.875 1.00 86.38 555 THR A CA 1
ATOM 4121 C C . THR A 1 555 ? 8.697 21.044 10.011 1.00 86.38 555 THR A C 1
ATOM 4123 O O . THR A 1 555 ? 7.817 20.627 10.753 1.00 86.38 555 THR A O 1
ATOM 4126 N N . LEU A 1 556 ? 9.199 22.279 10.117 1.00 85.38 556 LEU A N 1
ATOM 4127 C CA . LEU A 1 556 ? 8.735 23.246 11.116 1.00 85.38 556 LEU A CA 1
ATOM 4128 C C . LEU A 1 556 ? 7.278 23.664 10.880 1.00 85.38 556 LEU A C 1
ATOM 4130 O O . LEU A 1 556 ? 6.501 23.688 11.826 1.00 85.38 556 LEU A O 1
ATOM 4134 N N . LEU A 1 557 ? 6.885 23.939 9.631 1.00 88.69 557 LEU A N 1
ATOM 4135 C CA . LEU A 1 557 ? 5.493 24.260 9.289 1.00 88.69 557 LEU A CA 1
ATOM 4136 C C . LEU A 1 557 ? 4.551 23.077 9.531 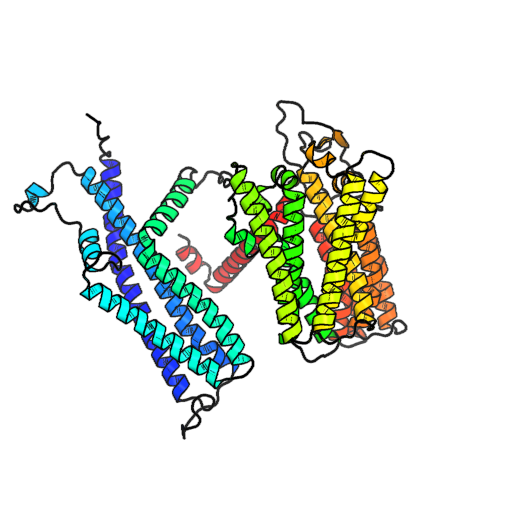1.00 88.69 557 LEU A C 1
ATOM 4138 O O . LEU A 1 557 ? 3.449 23.274 10.031 1.00 88.69 557 LEU A O 1
ATOM 4142 N N . LEU A 1 558 ? 4.988 21.855 9.217 1.00 87.62 558 LEU A N 1
ATOM 4143 C CA . LEU A 1 558 ? 4.251 20.637 9.539 1.00 87.62 558 LEU A CA 1
ATOM 4144 C C . LEU A 1 558 ? 4.066 20.509 11.052 1.00 87.62 558 LEU A C 1
ATOM 4146 O O . LEU A 1 558 ? 2.937 20.366 11.503 1.00 87.62 558 LEU A O 1
ATOM 4150 N N . ALA A 1 559 ? 5.151 20.624 11.822 1.00 83.44 559 ALA A N 1
ATOM 4151 C CA . ALA A 1 559 ? 5.105 20.556 13.277 1.00 83.44 559 ALA A CA 1
ATOM 4152 C C . ALA A 1 559 ? 4.187 21.640 13.861 1.00 83.44 559 ALA A C 1
ATOM 4154 O O . ALA A 1 559 ? 3.363 21.333 14.713 1.00 83.44 559 ALA A O 1
ATOM 4155 N N . ALA A 1 560 ? 4.258 22.878 13.367 1.00 82.56 560 ALA A N 1
ATOM 4156 C CA . ALA A 1 560 ? 3.369 23.957 13.789 1.00 82.56 560 ALA A CA 1
ATOM 4157 C C . ALA A 1 560 ? 1.896 23.636 13.480 1.00 82.56 560 ALA A C 1
ATOM 4159 O O . ALA A 1 560 ? 1.050 23.739 14.364 1.00 82.56 560 ALA A O 1
ATOM 4160 N N . GLY A 1 561 ? 1.599 23.175 12.260 1.00 81.38 561 GLY A N 1
ATOM 4161 C CA . GLY A 1 561 ? 0.247 22.809 11.831 1.00 81.38 561 GLY A CA 1
ATOM 4162 C C . GLY A 1 561 ? -0.330 21.569 12.519 1.00 81.38 561 GLY A C 1
ATOM 4163 O O . GLY A 1 561 ? -1.533 21.357 12.447 1.00 81.38 561 GLY A O 1
ATOM 4164 N N . THR A 1 562 ? 0.491 20.756 13.190 1.00 82.38 562 THR A N 1
ATOM 4165 C CA . THR A 1 562 ? 0.033 19.581 13.952 1.00 82.38 562 THR A CA 1
ATOM 4166 C C . THR A 1 562 ? 0.020 19.813 15.457 1.00 82.38 562 THR A C 1
ATOM 4168 O O . THR A 1 562 ? -0.930 19.427 16.129 1.00 82.38 562 THR A O 1
ATOM 4171 N N . VAL A 1 563 ? 1.069 20.436 15.999 1.00 81.44 563 VAL A N 1
ATOM 4172 C CA . VAL A 1 563 ? 1.269 20.589 17.445 1.00 81.44 563 VAL A CA 1
ATOM 4173 C C . VAL A 1 563 ? 0.433 21.738 17.991 1.00 81.44 563 VAL A C 1
ATOM 4175 O O . VAL A 1 563 ? -0.168 21.569 19.042 1.00 81.44 563 VAL A O 1
ATOM 4178 N N . LEU A 1 564 ? 0.336 22.878 17.294 1.00 81.38 564 LEU A N 1
ATOM 4179 C CA . LEU A 1 564 ? -0.426 24.025 17.805 1.00 81.38 564 LEU A CA 1
ATOM 4180 C C . LEU A 1 564 ? -1.930 23.726 17.942 1.00 81.38 564 LEU A C 1
ATOM 4182 O O . LEU A 1 564 ? -2.481 24.046 18.999 1.00 81.38 564 LEU A O 1
ATOM 4186 N N . PRO A 1 565 ? -2.608 23.082 16.964 1.00 79.50 565 PRO A N 1
ATOM 4187 C CA . PRO A 1 565 ? -4.006 22.688 17.135 1.00 79.50 565 PRO A CA 1
ATOM 4188 C C . PRO A 1 565 ? -4.191 21.691 18.282 1.00 79.50 565 PRO A C 1
ATOM 4190 O O . PRO A 1 565 ? -5.028 21.924 19.150 1.00 79.50 565 PRO A O 1
ATOM 4193 N N . ALA A 1 566 ? -3.367 20.635 18.341 1.00 77.00 566 ALA A N 1
ATOM 4194 C CA . ALA A 1 566 ? -3.444 19.645 19.415 1.00 77.00 566 ALA A CA 1
ATOM 4195 C C . ALA A 1 566 ? -3.185 20.256 20.792 1.00 77.00 566 ALA A C 1
ATOM 4197 O O . ALA A 1 566 ? -3.886 19.924 21.737 1.00 77.00 566 ALA A O 1
ATOM 4198 N N . PHE A 1 567 ? -2.215 21.162 20.912 1.00 77.19 567 PHE A N 1
ATOM 4199 C CA . PHE A 1 567 ? -1.893 21.820 22.173 1.00 77.19 567 PHE A CA 1
ATOM 4200 C C . PHE A 1 567 ? -3.058 22.679 22.673 1.00 77.19 567 PHE A C 1
ATOM 4202 O O . PHE A 1 567 ? -3.466 22.536 23.821 1.00 77.19 567 PHE A O 1
ATOM 4209 N N . GLY A 1 568 ? -3.658 23.508 21.812 1.00 75.38 568 GLY A N 1
ATOM 4210 C CA . GLY A 1 568 ? -4.809 24.327 22.216 1.00 75.38 568 GLY A CA 1
ATOM 4211 C C . GLY A 1 568 ? -6.036 23.497 22.606 1.00 75.38 568 GLY A C 1
ATOM 4212 O O . GLY A 1 568 ? -6.748 23.850 23.545 1.00 75.38 568 GLY A O 1
ATOM 4213 N N . VAL A 1 569 ? -6.254 22.356 21.945 1.00 75.62 569 VAL A N 1
ATOM 4214 C CA . VAL A 1 569 ? -7.323 21.414 22.313 1.00 75.62 569 VAL A CA 1
ATOM 4215 C C . VAL A 1 569 ? -6.982 20.670 23.603 1.00 75.62 569 VAL A C 1
ATOM 4217 O O . VAL A 1 569 ? -7.844 20.548 24.457 1.00 75.62 569 VAL A O 1
ATOM 4220 N N . ALA A 1 570 ? -5.737 20.241 23.812 1.00 76.12 570 ALA A N 1
ATOM 4221 C CA . ALA A 1 570 ? -5.320 19.568 25.046 1.00 76.12 570 ALA A CA 1
ATOM 4222 C C . ALA A 1 570 ? -5.446 20.469 26.286 1.00 76.12 570 ALA A C 1
ATOM 4224 O O . ALA A 1 570 ? -5.680 19.973 27.382 1.00 76.12 570 ALA A O 1
ATOM 4225 N N . LEU A 1 571 ? -5.310 21.788 26.117 1.00 76.25 571 LEU A N 1
ATOM 4226 C CA . LEU A 1 571 ? -5.533 22.76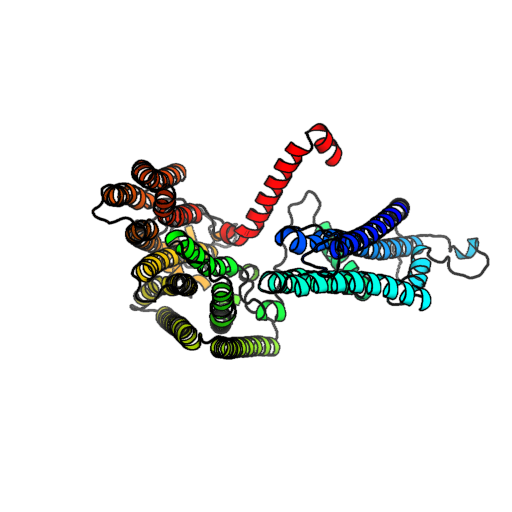1 27.189 1.00 76.25 571 LEU A CA 1
ATOM 4227 C C . LEU A 1 571 ? -7.017 22.996 27.511 1.00 76.25 571 LEU A C 1
ATOM 4229 O O . LEU A 1 571 ? -7.320 23.526 28.576 1.00 76.25 571 LEU A O 1
ATOM 4233 N N . SER A 1 572 ? -7.934 22.655 26.600 1.00 72.12 572 SER A N 1
ATOM 4234 C CA . SER A 1 572 ? -9.360 23.009 26.698 1.00 72.12 572 SER A CA 1
ATOM 4235 C C . SER A 1 572 ? -10.323 21.817 26.660 1.00 72.12 572 SER A C 1
ATOM 4237 O O . SER A 1 572 ? -11.513 21.992 26.914 1.00 72.12 572 SER A O 1
ATOM 4239 N N . ALA A 1 573 ? -9.838 20.617 26.344 1.00 71.69 573 ALA A N 1
ATOM 4240 C CA . ALA A 1 573 ? -10.637 19.425 26.090 1.00 71.69 573 ALA A CA 1
ATOM 4241 C C . ALA A 1 573 ? -9.864 18.129 26.414 1.00 71.69 573 ALA A C 1
ATOM 4243 O O . ALA A 1 573 ? -8.732 18.146 26.894 1.00 71.69 573 ALA A O 1
ATOM 4244 N N . ASP A 1 574 ? -10.496 16.988 26.128 1.00 77.56 574 ASP A N 1
ATOM 4245 C CA . ASP A 1 574 ? -9.946 15.639 26.300 1.00 77.56 574 ASP A CA 1
ATOM 4246 C C . ASP A 1 574 ? -8.644 15.431 25.474 1.00 77.56 574 ASP A C 1
ATOM 4248 O O . ASP A 1 574 ? -8.624 15.737 24.273 1.00 77.56 574 ASP A O 1
ATOM 4252 N N . PRO A 1 575 ? -7.563 14.860 26.054 1.00 76.56 575 PRO A N 1
ATOM 4253 C CA . PRO A 1 575 ? -6.367 14.419 25.324 1.00 76.56 575 PRO A CA 1
ATOM 4254 C C . PRO A 1 575 ? -6.653 13.607 24.051 1.00 76.56 575 PRO A C 1
ATOM 4256 O O . PRO A 1 575 ? -5.926 13.704 23.057 1.00 76.56 575 PRO A O 1
ATOM 4259 N N . LYS A 1 576 ? -7.736 12.825 24.045 1.00 80.38 576 LYS A N 1
ATOM 4260 C CA . LYS A 1 576 ? -8.200 12.083 22.872 1.00 80.38 576 LYS A CA 1
ATOM 4261 C C . LYS A 1 576 ? -8.635 13.015 21.736 1.00 80.38 576 LYS A C 1
ATOM 4263 O O . LYS A 1 576 ? -8.272 12.785 20.580 1.00 80.38 576 LYS A O 1
ATOM 4268 N N . ALA A 1 577 ? -9.358 14.089 22.049 1.00 81.12 577 ALA A N 1
ATOM 4269 C CA . ALA A 1 577 ? -9.758 15.105 21.078 1.00 81.12 577 ALA A CA 1
ATOM 4270 C C . ALA A 1 577 ? -8.524 15.798 20.475 1.00 81.12 577 ALA A C 1
ATOM 4272 O O . ALA A 1 577 ? -8.437 15.964 19.256 1.00 81.12 577 ALA A O 1
ATOM 4273 N N . ALA A 1 578 ? -7.514 16.108 21.297 1.00 79.69 578 ALA A N 1
ATOM 4274 C CA . ALA A 1 578 ? -6.255 16.688 20.827 1.00 79.69 578 ALA A CA 1
ATOM 4275 C C . ALA A 1 578 ? -5.555 15.806 19.776 1.00 79.69 578 ALA A C 1
ATOM 4277 O O . ALA A 1 578 ? -5.155 16.302 18.720 1.00 79.69 578 ALA A O 1
ATOM 4278 N N . LEU A 1 579 ? -5.487 14.489 20.000 1.00 83.75 579 LEU A N 1
ATOM 4279 C CA . LEU A 1 579 ? -4.933 13.545 19.024 1.00 83.75 579 LEU A CA 1
ATOM 4280 C C . LEU A 1 579 ? -5.694 13.577 17.686 1.00 83.75 579 LEU A C 1
ATOM 4282 O O . LEU A 1 579 ? -5.078 13.670 16.619 1.00 83.75 579 LEU A O 1
ATOM 4286 N N . PHE A 1 580 ? -7.028 13.522 17.728 1.00 89.50 580 PHE A N 1
ATOM 4287 C CA . PHE A 1 580 ? -7.852 13.502 16.516 1.00 89.50 580 PHE A CA 1
ATOM 4288 C C . PHE A 1 580 ? -7.843 14.821 15.743 1.00 89.50 580 PHE A C 1
ATOM 4290 O O . PHE A 1 580 ? -8.009 14.801 14.522 1.00 89.50 580 PHE A O 1
ATOM 4297 N N . THR A 1 581 ? -7.582 15.947 16.412 1.00 88.50 581 THR A N 1
ATOM 4298 C CA . THR A 1 581 ? -7.411 17.228 15.714 1.00 88.50 581 THR A CA 1
ATOM 4299 C C . THR A 1 581 ? -6.091 17.333 14.951 1.00 88.50 581 THR A C 1
ATOM 4301 O O . THR A 1 581 ? -6.075 17.874 13.847 1.00 88.50 581 THR A O 1
ATOM 4304 N N . ALA A 1 582 ? -4.998 16.758 15.467 1.00 85.19 582 ALA A N 1
ATOM 4305 C CA . ALA A 1 582 ? -3.705 16.757 14.775 1.00 85.19 582 ALA A CA 1
ATOM 4306 C C . ALA A 1 582 ? -3.621 15.753 13.619 1.00 85.19 582 ALA A C 1
ATOM 4308 O O . ALA A 1 582 ? -2.912 15.996 12.636 1.00 85.19 582 ALA A O 1
ATOM 4309 N N . LEU A 1 583 ? -4.308 14.612 13.734 1.00 87.81 583 LEU A N 1
ATOM 4310 C CA . LEU A 1 583 ? -4.107 13.462 12.852 1.00 87.81 583 LEU A CA 1
ATOM 4311 C C . LEU A 1 583 ? -4.276 13.779 11.348 1.00 87.81 583 LEU A C 1
ATOM 4313 O O . LEU A 1 583 ? -3.367 13.431 10.587 1.00 87.81 583 LEU A O 1
ATOM 4317 N N . PRO A 1 584 ? -5.351 14.451 10.875 1.00 93.75 584 PRO A N 1
ATOM 4318 C CA . PRO A 1 584 ? -5.501 14.761 9.451 1.00 93.75 584 PRO A CA 1
ATOM 4319 C C . PRO A 1 584 ? -4.347 15.611 8.899 1.00 93.75 584 PRO A C 1
ATOM 4321 O O . PRO A 1 584 ? -3.781 15.288 7.855 1.00 93.75 584 PRO A O 1
ATOM 4324 N N . PHE A 1 585 ? -3.927 16.648 9.628 1.00 90.88 585 PHE A N 1
ATOM 4325 C CA . PHE A 1 585 ? -2.833 17.528 9.205 1.00 90.88 585 PHE A CA 1
ATOM 4326 C C . PHE A 1 585 ? -1.480 16.813 9.197 1.00 90.88 585 PHE A C 1
ATOM 4328 O O . PHE A 1 585 ? -0.696 16.977 8.257 1.00 90.88 585 PHE A O 1
ATOM 4335 N N . ALA A 1 586 ? -1.227 15.969 10.201 1.00 88.06 586 ALA A N 1
ATOM 4336 C CA . ALA A 1 586 ? -0.002 15.185 10.294 1.00 88.06 586 ALA A CA 1
ATOM 4337 C C . ALA A 1 586 ? 0.132 14.223 9.111 1.00 88.06 586 ALA A C 1
ATOM 4339 O O . ALA A 1 586 ? 1.194 14.139 8.490 1.00 88.06 586 ALA A O 1
ATOM 4340 N N . VAL A 1 587 ? -0.961 13.544 8.753 1.00 89.44 587 VAL A N 1
ATOM 4341 C CA . VAL A 1 587 ? -0.984 12.601 7.632 1.00 89.44 587 VAL A CA 1
ATOM 4342 C C . VAL A 1 587 ? -0.795 13.327 6.300 1.00 89.44 587 VAL A C 1
ATOM 4344 O O . VAL A 1 587 ? 0.105 12.961 5.540 1.00 89.44 587 VAL A O 1
ATOM 4347 N N . CYS A 1 588 ? -1.593 14.358 5.993 1.00 93.62 588 CYS A N 1
ATOM 4348 C CA . CYS A 1 588 ? -1.499 15.019 4.689 1.00 93.62 588 CYS A CA 1
ATOM 4349 C C . CYS A 1 588 ? -0.183 15.790 4.520 1.00 93.62 588 CYS A C 1
ATOM 4351 O O . CYS A 1 588 ? 0.483 15.656 3.492 1.00 93.62 588 CYS A O 1
ATOM 4353 N N . GLY A 1 589 ? 0.232 16.554 5.534 1.00 91.69 589 GLY A N 1
ATOM 4354 C CA . GLY A 1 589 ? 1.459 17.342 5.495 1.00 91.69 589 GLY A CA 1
ATOM 4355 C C . GLY A 1 589 ? 2.723 16.483 5.579 1.00 91.69 589 GLY A C 1
ATOM 4356 O O . GLY A 1 589 ? 3.708 16.775 4.895 1.00 91.69 589 GLY A O 1
ATOM 4357 N N . GLY A 1 590 ? 2.684 15.383 6.338 1.00 88.69 590 GLY A N 1
ATOM 4358 C CA . GLY A 1 590 ? 3.760 14.396 6.410 1.00 88.69 590 GLY A CA 1
ATOM 4359 C C . GLY A 1 590 ? 3.986 13.694 5.074 1.00 88.69 590 GLY A C 1
ATOM 4360 O O . GLY A 1 590 ? 5.112 13.686 4.570 1.00 88.69 590 GLY A O 1
ATOM 4361 N N . LEU A 1 591 ? 2.918 13.187 4.447 1.00 90.44 591 LEU A N 1
ATOM 4362 C CA . LEU A 1 591 ? 2.998 12.574 3.117 1.00 90.44 591 LEU A CA 1
ATOM 4363 C C . LEU A 1 591 ? 3.496 13.573 2.070 1.00 90.44 591 LEU A C 1
ATOM 4365 O O . LEU A 1 591 ? 4.437 13.270 1.340 1.00 90.44 591 LEU A O 1
ATOM 4369 N N . TYR A 1 592 ? 2.935 14.784 2.037 1.00 93.38 592 TYR A N 1
ATOM 4370 C CA . TYR A 1 592 ? 3.373 15.831 1.115 1.00 93.38 592 TYR A CA 1
ATOM 4371 C C . TYR A 1 592 ? 4.869 16.154 1.279 1.00 93.38 592 TYR A C 1
ATOM 4373 O O . TYR A 1 592 ? 5.627 16.198 0.305 1.00 93.38 592 TYR A O 1
ATOM 4381 N N . THR A 1 593 ? 5.324 16.332 2.522 1.00 90.31 593 THR A N 1
ATOM 4382 C CA . THR A 1 593 ? 6.721 16.660 2.839 1.00 90.31 593 THR A CA 1
ATOM 4383 C C . THR A 1 593 ? 7.675 15.515 2.511 1.00 90.31 593 THR A C 1
ATOM 4385 O O . THR A 1 593 ? 8.785 15.784 2.043 1.00 90.31 593 THR A O 1
ATOM 4388 N N . SER A 1 594 ? 7.246 14.268 2.724 1.00 89.00 594 SER A N 1
ATOM 4389 C CA . SER A 1 594 ? 8.009 13.055 2.417 1.00 89.00 594 SER A CA 1
ATOM 4390 C C . SER A 1 594 ? 8.181 12.864 0.909 1.00 89.00 594 SER A C 1
ATOM 4392 O O . SER A 1 594 ? 9.309 12.817 0.423 1.00 89.00 594 SER A O 1
ATOM 4394 N N . PHE A 1 595 ? 7.089 12.890 0.138 1.00 90.50 595 PHE A N 1
ATOM 4395 C CA . PHE A 1 595 ? 7.129 12.735 -1.322 1.00 90.50 595 PHE A CA 1
ATOM 4396 C C . PHE A 1 595 ? 7.957 13.820 -2.010 1.00 90.50 595 PHE A C 1
ATOM 4398 O O . PHE A 1 595 ? 8.688 13.543 -2.956 1.00 90.50 595 PHE A O 1
ATOM 4405 N N . ARG A 1 596 ? 7.907 15.059 -1.507 1.00 91.44 596 ARG A N 1
ATOM 4406 C CA . ARG A 1 596 ? 8.755 16.144 -2.014 1.00 91.44 596 ARG A CA 1
ATOM 4407 C C . ARG A 1 596 ? 10.261 15.862 -1.867 1.00 91.44 596 ARG A C 1
ATOM 4409 O O . ARG A 1 596 ? 11.057 16.566 -2.478 1.00 91.44 596 ARG A O 1
ATOM 4416 N N . GLN A 1 597 ? 10.674 14.949 -0.992 1.00 88.75 597 GLN A N 1
ATOM 4417 C CA . GLN A 1 597 ? 12.086 14.635 -0.741 1.00 88.75 597 GLN A CA 1
ATOM 4418 C C . GLN A 1 597 ? 12.559 13.375 -1.462 1.00 88.75 597 GLN A C 1
ATOM 4420 O O . GLN A 1 597 ? 13.765 13.165 -1.549 1.00 88.75 597 GLN A O 1
ATOM 4425 N N . GLN A 1 598 ? 11.632 12.572 -1.975 1.00 89.88 598 GLN A N 1
ATOM 4426 C CA . GLN A 1 598 ? 11.924 11.294 -2.605 1.00 89.88 598 GLN A CA 1
ATOM 4427 C C . GLN A 1 598 ? 12.158 11.455 -4.107 1.00 89.88 598 GLN A C 1
ATOM 4429 O O . GLN A 1 598 ? 11.549 12.298 -4.773 1.00 89.88 598 GLN A O 1
ATOM 4434 N N . SER A 1 599 ? 13.038 10.620 -4.645 1.00 90.62 599 SER A N 1
ATOM 4435 C CA . SER A 1 599 ? 13.084 10.294 -6.066 1.00 90.62 599 SER A CA 1
ATOM 4436 C C . SER A 1 599 ? 12.090 9.167 -6.392 1.00 90.62 599 SER A C 1
ATOM 4438 O O . SER A 1 599 ? 11.547 8.508 -5.500 1.00 90.62 599 SER A O 1
ATOM 4440 N N . TYR A 1 600 ? 11.838 8.910 -7.678 1.00 89.81 600 TYR A N 1
ATOM 4441 C CA . TYR A 1 600 ? 11.002 7.769 -8.073 1.00 89.81 600 TYR A CA 1
ATOM 4442 C C . TYR A 1 600 ? 11.639 6.436 -7.669 1.00 89.81 600 TYR A C 1
ATOM 4444 O O . TYR A 1 600 ? 10.940 5.491 -7.297 1.00 89.81 600 TYR A O 1
ATOM 4452 N N . ARG A 1 601 ? 12.974 6.375 -7.705 1.00 84.69 601 ARG A N 1
ATOM 4453 C CA . ARG A 1 601 ? 13.738 5.206 -7.279 1.00 84.69 601 ARG A CA 1
ATOM 4454 C C . ARG A 1 601 ? 13.576 4.943 -5.780 1.00 84.69 601 ARG A C 1
ATOM 4456 O O . ARG A 1 601 ? 13.270 3.810 -5.414 1.00 84.69 601 ARG A O 1
ATOM 4463 N N . ASP A 1 602 ? 13.667 5.976 -4.941 1.00 84.19 602 ASP A N 1
ATOM 4464 C CA . ASP A 1 602 ? 13.442 5.852 -3.489 1.00 84.19 602 ASP A CA 1
ATOM 4465 C C . ASP A 1 602 ? 12.029 5.335 -3.192 1.00 84.19 602 ASP A C 1
ATOM 4467 O O . ASP A 1 602 ? 11.839 4.446 -2.366 1.00 84.19 602 ASP A O 1
ATOM 4471 N N . LEU A 1 603 ? 11.025 5.823 -3.931 1.00 83.62 603 LEU A N 1
ATOM 4472 C CA . LEU A 1 603 ? 9.643 5.369 -3.776 1.00 83.62 603 LEU A CA 1
ATOM 4473 C C . LEU A 1 603 ? 9.488 3.868 -4.079 1.00 83.62 603 LEU A C 1
ATOM 4475 O O . LEU A 1 603 ? 8.739 3.168 -3.397 1.00 83.62 603 LEU A O 1
ATOM 4479 N N . LYS A 1 604 ? 10.203 3.351 -5.087 1.00 80.81 604 LYS A N 1
ATOM 4480 C CA . LYS A 1 604 ? 10.187 1.920 -5.438 1.00 80.81 604 LYS A CA 1
ATOM 4481 C C . LYS A 1 604 ? 10.995 1.051 -4.474 1.00 80.81 604 LYS A C 1
ATOM 4483 O O . LYS A 1 604 ? 10.672 -0.128 -4.322 1.00 80.81 604 LYS A O 1
ATOM 4488 N N . HIS A 1 605 ? 11.991 1.617 -3.799 1.00 74.44 605 HIS A N 1
ATOM 4489 C CA . HIS A 1 605 ? 12.818 0.913 -2.817 1.00 74.44 605 HIS A CA 1
ATOM 4490 C C . HIS A 1 605 ? 12.408 1.145 -1.359 1.00 74.44 605 HIS A C 1
ATOM 4492 O O . HIS A 1 605 ? 12.981 0.517 -0.473 1.00 74.44 605 HIS A O 1
ATOM 4498 N N . PHE A 1 606 ? 11.338 1.906 -1.112 1.00 72.81 606 PHE A N 1
ATOM 4499 C CA . PHE A 1 606 ? 10.871 2.245 0.232 1.00 72.81 606 PHE A CA 1
ATOM 4500 C C . PHE A 1 606 ? 10.754 1.044 1.184 1.00 72.81 606 PHE A C 1
ATOM 4502 O O . PHE A 1 606 ? 11.215 1.120 2.316 1.00 72.81 606 PHE A O 1
ATOM 4509 N N . LEU A 1 607 ? 10.166 -0.082 0.754 1.00 61.84 607 LEU A N 1
ATOM 4510 C CA . LEU A 1 607 ? 10.055 -1.272 1.613 1.00 61.84 607 LEU A CA 1
ATOM 4511 C C . LEU A 1 607 ? 11.404 -1.941 1.910 1.00 61.84 607 LEU A C 1
ATOM 4513 O O . LEU A 1 607 ? 11.672 -2.199 3.084 1.00 61.84 607 LEU A O 1
ATOM 4517 N N . PRO A 1 608 ? 12.239 -2.263 0.902 1.00 68.38 608 PRO A N 1
ATOM 4518 C CA . PRO A 1 608 ? 13.607 -2.713 1.140 1.00 68.38 608 PRO A CA 1
ATOM 4519 C C . PRO A 1 608 ? 14.384 -1.798 2.090 1.00 68.38 608 PRO A C 1
ATOM 4521 O O . PRO A 1 608 ? 15.028 -2.300 3.011 1.00 68.38 608 PRO A O 1
ATOM 4524 N N . ASP A 1 609 ? 14.269 -0.484 1.906 1.00 70.06 609 ASP A N 1
ATOM 4525 C CA . ASP A 1 609 ? 14.987 0.516 2.692 1.00 70.06 609 ASP A CA 1
ATOM 4526 C C . ASP A 1 609 ? 14.447 0.597 4.121 1.00 70.06 609 ASP A C 1
ATOM 4528 O O . ASP A 1 609 ? 15.224 0.611 5.073 1.00 70.06 609 ASP A O 1
ATOM 4532 N N . LEU A 1 610 ? 13.124 0.544 4.303 1.00 64.31 610 LEU A N 1
ATOM 4533 C CA . LEU A 1 610 ? 12.488 0.478 5.619 1.00 64.31 610 LEU A CA 1
ATOM 4534 C C . LEU A 1 610 ? 12.864 -0.811 6.356 1.00 64.31 610 LEU A C 1
ATOM 4536 O O . LEU A 1 610 ? 13.183 -0.771 7.540 1.00 64.31 610 LEU A O 1
ATOM 4540 N N . ALA A 1 611 ? 12.870 -1.955 5.669 1.00 61.88 611 ALA A N 1
ATOM 4541 C CA . ALA A 1 611 ? 13.283 -3.230 6.249 1.00 61.88 611 ALA A CA 1
ATOM 4542 C C . ALA A 1 611 ? 14.779 -3.235 6.607 1.00 61.88 611 ALA A C 1
ATOM 4544 O O . ALA A 1 611 ? 15.171 -3.811 7.624 1.00 61.88 611 ALA A O 1
ATOM 4545 N N . ALA A 1 612 ? 15.620 -2.589 5.795 1.00 65.75 612 ALA A N 1
ATOM 4546 C CA . ALA A 1 612 ? 17.032 -2.393 6.095 1.00 65.75 612 ALA A CA 1
ATOM 4547 C C . ALA A 1 612 ? 17.220 -1.466 7.305 1.00 65.75 612 ALA A C 1
ATOM 4549 O O . ALA A 1 612 ? 17.977 -1.807 8.211 1.00 65.75 612 ALA A O 1
ATOM 4550 N N . ALA A 1 613 ? 16.486 -0.353 7.372 1.00 65.69 613 ALA A N 1
ATOM 4551 C CA . ALA A 1 613 ? 16.514 0.584 8.490 1.00 65.69 613 ALA A CA 1
ATOM 4552 C C . ALA A 1 613 ? 16.014 -0.061 9.792 1.00 65.69 613 ALA A C 1
ATOM 4554 O O . ALA A 1 613 ? 16.670 0.061 10.824 1.00 65.69 613 ALA A O 1
ATOM 4555 N N . ALA A 1 614 ? 14.912 -0.814 9.748 1.00 60.81 614 ALA A N 1
ATOM 4556 C CA . ALA A 1 614 ? 14.390 -1.559 10.892 1.00 60.81 614 ALA A CA 1
ATOM 4557 C C . ALA A 1 614 ? 15.394 -2.611 11.381 1.00 60.81 614 ALA A C 1
ATOM 4559 O O . ALA A 1 614 ? 15.633 -2.733 12.580 1.00 60.81 614 ALA A O 1
ATOM 4560 N N . ARG A 1 615 ? 16.055 -3.319 10.457 1.00 70.06 615 ARG A N 1
ATOM 4561 C CA . ARG A 1 615 ? 17.133 -4.259 10.791 1.00 70.06 615 ARG A CA 1
ATOM 4562 C C . ARG A 1 615 ? 18.322 -3.552 11.434 1.00 70.06 615 ARG A C 1
ATOM 4564 O O . ARG A 1 615 ? 18.836 -4.040 12.430 1.00 70.06 615 ARG A O 1
ATOM 4571 N N . GLN A 1 616 ? 18.742 -2.403 10.906 1.00 73.19 616 GLN A N 1
ATOM 4572 C CA . GLN A 1 616 ? 19.817 -1.604 11.499 1.00 73.19 616 GLN A CA 1
ATOM 4573 C C . GLN A 1 616 ? 19.442 -1.090 12.893 1.00 73.19 616 GLN A C 1
ATOM 4575 O O . GLN A 1 616 ? 20.276 -1.122 13.793 1.00 73.19 616 GLN A O 1
ATOM 4580 N N . ALA A 1 617 ? 18.199 -0.648 13.094 1.00 71.00 617 ALA A N 1
ATOM 4581 C CA . ALA A 1 617 ? 17.697 -0.233 14.399 1.00 71.00 617 ALA A CA 1
ATOM 4582 C C . ALA A 1 617 ? 17.677 -1.406 15.392 1.00 71.00 617 ALA A C 1
ATOM 4584 O O . ALA A 1 617 ? 18.162 -1.254 16.509 1.00 71.00 617 ALA A O 1
ATOM 4585 N N . ALA A 1 618 ? 17.215 -2.585 14.966 1.00 70.12 618 ALA A N 1
ATOM 4586 C CA . ALA A 1 618 ? 17.240 -3.802 15.774 1.00 70.12 618 ALA A CA 1
ATOM 4587 C C . ALA A 1 618 ? 18.674 -4.222 16.134 1.00 70.12 618 ALA A C 1
ATOM 4589 O O . ALA A 1 618 ? 18.946 -4.526 17.288 1.00 70.12 618 ALA A O 1
ATOM 4590 N N . VAL A 1 619 ? 19.611 -4.154 15.182 1.00 78.88 619 VAL A N 1
ATOM 4591 C CA . VAL A 1 619 ? 21.041 -4.406 15.426 1.00 78.88 619 VAL A CA 1
ATOM 4592 C C . VAL A 1 619 ? 21.617 -3.405 16.428 1.00 78.88 619 VAL A C 1
ATOM 4594 O O . VAL A 1 619 ? 22.346 -3.801 17.330 1.00 78.88 619 VAL A O 1
ATOM 4597 N N . ARG A 1 620 ? 21.273 -2.114 16.327 1.00 80.00 620 ARG A N 1
ATOM 4598 C CA . ARG A 1 620 ? 21.706 -1.099 17.303 1.00 80.00 620 ARG A CA 1
ATOM 4599 C C . ARG A 1 620 ? 21.129 -1.364 18.691 1.00 80.00 620 ARG A C 1
ATOM 4601 O O . ARG A 1 620 ? 21.873 -1.290 19.661 1.00 80.00 620 ARG A O 1
ATOM 4608 N N . ALA A 1 621 ? 19.842 -1.690 18.785 1.00 77.25 621 ALA A N 1
ATOM 4609 C CA . ALA A 1 621 ? 19.197 -2.031 20.050 1.00 77.25 621 ALA A CA 1
ATOM 4610 C C . ALA A 1 621 ? 19.825 -3.286 20.675 1.00 77.25 621 ALA A C 1
ATOM 4612 O O . ALA A 1 621 ? 20.159 -3.285 21.855 1.00 77.25 621 ALA A O 1
ATOM 4613 N N . PHE A 1 622 ? 20.077 -4.317 19.868 1.00 76.31 622 PHE A N 1
ATOM 4614 C CA . PHE A 1 622 ? 20.746 -5.539 20.302 1.00 76.31 622 PHE A CA 1
ATOM 4615 C C . PHE A 1 622 ? 22.193 -5.279 20.744 1.00 76.31 622 PHE A C 1
ATOM 4617 O O . PHE A 1 622 ? 22.602 -5.769 21.789 1.00 76.31 622 PHE A O 1
ATOM 4624 N N . ARG A 1 623 ? 22.946 -4.430 20.030 1.00 86.31 623 ARG A N 1
ATOM 4625 C CA . ARG A 1 623 ? 24.294 -3.995 20.440 1.00 86.31 623 ARG A CA 1
ATOM 4626 C C . ARG A 1 623 ? 24.289 -3.285 21.795 1.00 86.31 623 ARG A C 1
ATOM 4628 O O . ARG A 1 623 ? 25.209 -3.474 22.584 1.00 86.31 623 ARG A O 1
ATOM 4635 N N . VAL A 1 624 ? 23.280 -2.455 22.059 1.00 82.50 624 VAL A N 1
ATOM 4636 C CA . VAL A 1 624 ? 23.117 -1.799 23.366 1.00 82.50 624 VAL A CA 1
ATOM 4637 C C . VAL A 1 624 ? 22.804 -2.832 24.449 1.00 82.50 624 VAL A C 1
ATOM 4639 O O . VAL A 1 624 ? 23.379 -2.759 25.529 1.00 82.50 624 VAL A O 1
ATOM 4642 N N . LEU A 1 625 ? 21.948 -3.809 24.148 1.00 77.56 625 LEU A N 1
ATOM 4643 C CA . LEU A 1 625 ? 21.491 -4.819 25.102 1.00 77.56 625 LEU A CA 1
ATOM 4644 C C . LEU A 1 625 ? 22.572 -5.852 25.463 1.00 77.56 625 LEU A C 1
ATOM 4646 O O . LEU A 1 625 ? 22.663 -6.264 26.613 1.00 77.56 625 LEU A O 1
ATOM 4650 N N . VAL A 1 626 ? 23.401 -6.248 24.496 1.00 79.44 626 VAL A N 1
ATOM 4651 C CA . VAL A 1 626 ? 24.468 -7.253 24.668 1.00 79.44 626 VAL A CA 1
ATOM 4652 C C . VAL A 1 626 ? 25.776 -6.636 25.184 1.00 79.44 626 VAL A C 1
ATOM 4654 O O . VAL A 1 626 ? 26.648 -7.340 25.681 1.00 79.44 626 VAL A O 1
ATOM 4657 N N . GLY A 1 627 ? 25.908 -5.308 25.128 1.00 82.44 627 GLY A N 1
ATOM 4658 C CA . GLY A 1 627 ? 27.115 -4.600 25.544 1.00 82.44 627 GLY A CA 1
ATOM 4659 C C . GLY A 1 627 ? 28.228 -4.649 24.490 1.00 82.44 627 GLY A C 1
ATOM 4660 O O . GLY A 1 627 ? 28.287 -5.531 23.635 1.00 82.44 627 GLY A O 1
ATOM 4661 N N . ARG A 1 628 ? 29.129 -3.655 24.527 1.00 86.25 628 ARG A N 1
ATOM 4662 C CA . ARG A 1 628 ? 30.170 -3.486 23.493 1.00 86.25 628 ARG A CA 1
ATOM 4663 C C . ARG A 1 628 ? 31.153 -4.654 23.432 1.00 86.25 628 ARG A C 1
ATOM 4665 O O . ARG A 1 628 ? 31.432 -5.113 22.338 1.00 86.25 628 ARG A O 1
ATOM 4672 N N . ALA A 1 629 ? 31.627 -5.145 24.579 1.00 85.88 629 ALA A N 1
ATOM 4673 C CA . ALA A 1 629 ? 32.636 -6.205 24.624 1.00 85.88 629 ALA A CA 1
ATOM 4674 C C . ALA A 1 629 ? 32.137 -7.504 23.969 1.00 85.88 629 ALA A C 1
ATOM 4676 O O . ALA A 1 629 ? 32.799 -8.044 23.092 1.00 85.88 629 ALA A O 1
ATOM 4677 N N . THR A 1 630 ? 30.934 -7.953 24.328 1.00 73.62 630 THR A N 1
ATOM 4678 C CA . THR A 1 630 ? 30.322 -9.159 23.754 1.00 73.62 630 THR A CA 1
ATOM 4679 C C . THR A 1 630 ? 29.913 -8.956 22.294 1.00 73.62 630 THR A C 1
ATOM 4681 O O . THR A 1 630 ? 30.027 -9.873 21.490 1.00 73.62 630 THR A O 1
ATOM 4684 N N . TRP A 1 631 ? 29.484 -7.750 21.906 1.00 81.12 631 TRP A N 1
ATOM 4685 C CA . TRP A 1 631 ? 29.211 -7.439 20.500 1.00 81.12 631 TRP A CA 1
ATOM 4686 C C . TRP A 1 631 ? 30.473 -7.494 19.627 1.00 81.12 631 TRP A C 1
ATOM 4688 O O . TRP A 1 631 ? 30.431 -8.029 18.520 1.00 81.12 631 TRP A O 1
ATOM 4698 N N . ASP A 1 632 ? 31.587 -6.948 20.114 1.00 88.00 632 ASP A N 1
ATOM 4699 C CA . ASP A 1 632 ? 32.862 -6.934 19.392 1.00 88.00 632 ASP A CA 1
ATOM 4700 C C . ASP A 1 632 ? 33.500 -8.336 19.319 1.00 88.00 632 ASP A C 1
ATOM 4702 O O . ASP A 1 632 ? 34.325 -8.573 18.442 1.00 88.00 632 ASP A O 1
ATOM 4706 N N . ASP A 1 633 ? 33.112 -9.261 20.202 1.00 85.38 633 ASP A N 1
ATOM 4707 C CA . ASP A 1 633 ? 33.476 -10.684 20.139 1.00 85.38 633 ASP A CA 1
ATOM 4708 C C . ASP A 1 633 ? 32.604 -11.450 19.125 1.00 85.38 633 ASP A C 1
ATOM 4710 O O . ASP A 1 633 ? 33.114 -12.196 18.300 1.00 85.38 633 ASP A O 1
ATOM 4714 N N . LEU A 1 634 ? 31.291 -11.177 19.089 1.00 66.06 634 LEU A N 1
ATOM 4715 C CA . LEU A 1 634 ? 30.338 -11.775 18.136 1.00 66.06 634 LEU A CA 1
ATOM 4716 C C . LEU A 1 634 ? 30.508 -11.315 16.675 1.00 66.06 634 LEU A C 1
ATOM 4718 O O . LEU A 1 634 ? 29.879 -11.887 15.783 1.00 66.06 634 LEU A O 1
ATOM 4722 N N . THR A 1 635 ? 31.248 -10.230 16.432 1.00 79.88 635 THR A N 1
ATOM 4723 C CA . THR A 1 635 ? 31.400 -9.613 15.098 1.00 79.88 635 THR A CA 1
ATOM 4724 C C . THR A 1 635 ? 32.807 -9.711 14.508 1.00 79.88 635 THR A C 1
ATOM 4726 O O . THR A 1 635 ? 33.018 -9.215 13.398 1.00 79.88 635 THR A O 1
ATOM 4729 N N . ARG A 1 636 ? 33.742 -10.347 15.221 1.00 68.81 636 ARG A N 1
ATOM 4730 C CA . ARG A 1 636 ? 34.992 -10.864 14.646 1.00 68.81 636 ARG A CA 1
ATOM 4731 C C . ARG A 1 636 ? 34.716 -12.180 13.938 1.00 68.81 636 ARG A C 1
ATOM 4733 O O . ARG A 1 636 ? 35.378 -12.401 12.901 1.00 68.81 636 ARG A O 1
#